Protein 2B2C (pdb70)

Radius of gyration: 24.32 Å; Cα contacts (8 Å, |Δi|>4): 1220; chains: 2; bounding box: 56×69×59 Å

Foldseek 3Di:
DDDDQKQKQAWPVVCLTDPPDIDMFGFPDWDDWDQDPPWTWTWGQTPPFGIWIATNSHTDDTQNFLAAVLLQQQVLQVQLQQQWAEEEEEACLLQSNVLLNVLRVSHQAYEYEDQTNVSNVCNVPRPPVRNPRPPPPRYDYDNDDVQVVLVPQFQGGQEYGYDPVVVVSVLRNHHQFHKYKYWQADCVGQLVVNLVVQVVVVVVALDKAKFKDADCSPVVTIIIMIMGTRDNPRPSLQGPDADDPVNCVVSVHDHDGRVVSNCRRVDDDVSVVSND/DDDDQKQKLAWPVVCLTDHDDIDMFGFPDWDDWDQDPPWTWTWGQTPPFGIWIATNSHTDDTQNFLAAVLLQQQVLQVQLQQQWAEEEEEACLLQSNVLNNVLRPSHQAYEYEDQTNVSNVCSVPRPPVRNPRPPPPRYDYDNDDVLVVLVPQFQGGQEYTYDPVVVVSVLRNHHQFHKYKYWQDDCVGCLVVNLVVQVVVVVVALDKAKFKDFDCSPVVTIIIMIMGTRDNPRPSLQGNDADDPVNCVVSVHDHDGRVNSNCRRVDDPVSVVSND

Organism: Caenorhabditis elegans (NCBI:txid6239)

Secondary structure (DSSP, 8-state):
-B-SSEEEEE-S------TTEEEEEEEEEEEEEEE-SS-EEEEEEETTTEEEEEETTEEEEESSSSSHHHHHHHHHHHHHSSS--EEEEES-TTSHHHHHHTT-TT--EEEEE-S-HHHHHHHHHH-TTTSGGGG-TTEEEE-S-HHHHHHH-TT-EEEEEE---HHHHHHHHEEEEEEEEEE---TTT-HHHHHHHHHHHHHH-SEEEEEEEE-TTSGGGEEEEEEEESSTT--TTS-SS---HHHHHHTT-SS--HHHHHHTT---HHHHHT--/-B-SSEEEEE-S------TTEEEEEEEEEEEEEEE-SS-EEEEEEETTTEEEEEETTEEEEESSSSSHHHHHHHHHHHHHSSS--EEEEES-TTSHHHHHHTT-TT--EEEEE-S-HHHHHHHHHH-TTTSGGGG-TTEEEE-S-HHHHHHH-TT-EEEEEE---HHHHHHHHEEEEEEEEEE---TTT-HHHHHHHHHHHHHH-SEEEEEEEE-TTSGGGEEEEEEEESSTT--TTS-SS---HHHHHHTT-SS--HHHHHHTT---HHHHHT--

CATH classification: 2.30.140.10 (+1 more: 3.40.50.150)

InterPro domains:
  IPR001045 Spermidine/spermine synthases [MF_00198] (7-314)
  IPR001045 Spermidine/spermine synthases [PTHR11558] (2-314)
  IPR001045 Spermidine/spermine synthases [TIGR00417] (45-308)
  IPR029063 S-adenosyl-L-methionine-dependent methyltransferase superfamily [G3DSA:3.40.50.150] (90-314)
  IPR029063 S-adenosyl-L-methionine-dependent methyltransferase superfamily [SSF53335] (42-314)
  IPR030373 Polyamine biosynthesis domain, conserved site [PS01330] (112-125)
  IPR030374 Polyamine biosynthesis domain [PS51006] (6-268)
  IPR030668 Spermidine/spermine synthase, eukaryotes [PIRSF000502] (3-314)
  IPR035246 Spermidine synthase, tetramerisation domain [PF17284] (44-88)
  IPR037163 Spermidine synthase, tetramerisation domain superfamily [G3DSA:2.30.140.10] (1-89)

Sequence (552 aa):
KLHKGWFTEFSPDDLGAWPGQAFSLQVKKVLFHEKSKYQDVLVFESTTYGNVLVLDGIVQATERDEFSYQEMLAHLPMFAHPDPKRVLIIGGGDGGILREVLKHESVEKVTMCEIDEMVIDVAKKFLPGMSCGFSHPKLDLFCGDGFEFLKNHKNEFDVIITDSSYYELLRDALKEDGILSSQGESVWLHLPLIAHLVAFNRKIFPAVTYAQSIVSTYPSGSMGYLICAKNANRDVTTPARTLTAEQIKALNLRFYNSEVHKAAFVLPQFVKNALEKLHKGWFTEFSPDDLGAWPGQAFSLQVKKVLFHEKSKYQDVLVFESTTYGNVLVLDGIVQATERDEFSYQEMLAHLPMFAHPDPKRVLIIGGGDGGILREVLKHESVEKVTMCEIDEMVIDVAKKFLPGMSCGFSHPKLDLFCGDGFEFLKNHKNEFDVIITDSSYYELLRDALKEDGILSSQGESVWLHLPLIAHLVAFNRKIFPAVTYAQSIVSTYPSGSMGYLICAKNANRDVTTPARTLTAEQIKALNLRFYNSEVHKAAFVLPQFVKNALE

B-factor: mean 51.04, std 14.82, range [2.0, 102.88]

Solvent-accessible surface area: 22884 Å² total; per-residue (Å²): 134,61,114,139,35,46,1,23,2,63,6,85,94,67,222,78,23,23,65,8,5,2,25,8,1,59,18,125,113,70,60,50,86,90,171,14,183,112,39,51,0,5,0,0,50,3,61,45,3,26,28,0,0,0,21,89,16,51,17,67,5,0,64,92,11,35,35,1,16,4,1,0,0,0,0,0,0,2,29,1,13,70,74,8,89,82,0,0,0,31,16,4,4,6,1,0,1,0,33,2,0,32,48,18,164,43,2,94,83,0,3,0,10,19,105,3,107,55,4,12,65,3,0,102,156,40,0,86,40,1,12,84,6,22,97,66,129,60,28,57,62,55,55,29,86,22,126,92,21,3,116,102,53,108,85,75,8,13,0,0,0,4,26,94,80,63,21,73,50,0,74,44,0,0,83,145,30,0,0,0,0,0,29,0,36,0,5,30,29,8,32,109,71,0,30,123,26,2,53,64,0,117,186,29,5,81,24,16,41,8,0,21,8,6,5,7,14,43,9,11,2,0,6,1,0,0,0,0,0,50,49,70,134,63,75,4,21,56,21,52,207,100,22,76,83,138,87,12,171,87,41,85,7,128,3,1,1,9,93,10,0,97,19,10,27,48,19,9,11,29,0,82,78,44,20,161,135,60,116,141,33,46,2,23,2,62,7,84,90,67,222,76,26,23,63,8,4,3,29,8,0,59,19,124,113,72,59,50,85,93,170,14,184,113,39,52,0,4,0,0,50,3,62,45,5,26,27,0,0,1,21,91,17,50,17,66,5,1,62,92,12,35,35,1,18,3,1,0,0,0,0,1,0,2,28,1,13,69,74,8,89,81,0,0,0,32,16,3,4,5,1,0,1,0,33,2,0,33,48,18,165,43,2,92,83,0,4,0,11,18,105,4,105,53,3,11,66,3,0,102,158,37,0,86,40,0,12,85,6,21,99,68,130,61,29,58,61,57,55,27,87,20,126,91,23,3,114,104,53,110,86,76,8,13,0,0,0,5,27,94,76,63,20,74,48,0,74,43,0,0,85,143,30,0,0,0,0,0,29,0,38,0,5,28,27,9,33,109,72,0,30,122,25,2,54,63,0,117,184,28,6,80,24,17,41,8,0,23,10,8,6,7,15,42,10,11,2,0,6,1,0,0,1,0,0,52,50,67,134,62,75,4,22,56,22,53,210,100,22,76,83,138,88,12,171,87,41,85,7,129,3,1,1,9,93,10,0,96,19,10,27,48,19,6,10,27,0,84,78,44,20,162

Structure (mmCIF, N/CA/C/O backbone):
data_2B2C
#
_entry.id   2B2C
#
_cell.length_a   59.990
_cell.length_b   99.230
_cell.length_c   67.850
_cell.angle_alpha   90.00
_cell.angle_beta   107.20
_cell.angle_gamma   90.00
#
_symmetry.space_group_name_H-M   'P 1 21 1'
#
loop_
_entity.id
_entity.type
_entity.pdbx_description
1 polymer 'spermidine synthase'
2 water water
#
loop_
_atom_site.group_PDB
_atom_site.id
_atom_site.type_symbol
_atom_site.label_atom_id
_atom_site.label_alt_id
_atom_site.label_comp_id
_atom_site.label_asym_id
_atom_site.label_entity_id
_atom_site.label_seq_id
_atom_site.pdbx_PDB_ins_code
_atom_site.Cartn_x
_atom_site.Cartn_y
_atom_site.Cartn_z
_atom_site.occupancy
_atom_site.B_iso_or_equiv
_atom_site.auth_seq_id
_atom_site.auth_comp_id
_atom_site.auth_asym_id
_atom_site.auth_atom_id
_atom_site.pdbx_PDB_model_num
ATOM 1 N N . LYS A 1 3 ? 1.649 -7.447 -0.615 1.00 89.77 3 LYS A N 1
ATOM 2 C CA . LYS A 1 3 ? 1.157 -8.654 -1.358 1.00 90.05 3 LYS A CA 1
ATOM 3 C C . LYS A 1 3 ? 1.700 -8.717 -2.784 1.00 89.25 3 LYS A C 1
ATOM 4 O O . LYS A 1 3 ? 1.473 -9.704 -3.493 1.00 88.71 3 LYS A O 1
ATOM 10 N N . LEU A 1 4 ? 2.396 -7.654 -3.195 1.00 88.41 4 LEU A N 1
ATOM 11 C CA . LEU A 1 4 ? 3.067 -7.596 -4.494 1.00 87.85 4 LEU A CA 1
ATOM 12 C C . LEU A 1 4 ? 4.364 -8.418 -4.519 1.00 88.08 4 LEU A C 1
ATOM 13 O O . LEU A 1 4 ? 5.151 -8.390 -3.571 1.00 88.14 4 LEU A O 1
ATOM 18 N N . HIS A 1 5 ? 4.566 -9.147 -5.614 1.00 88.10 5 HIS A N 1
ATOM 19 C CA . HIS A 1 5 ? 5.698 -10.062 -5.774 1.00 88.33 5 HIS A CA 1
ATOM 20 C C . HIS A 1 5 ? 6.530 -9.677 -7.001 1.00 87.26 5 HIS A C 1
ATOM 21 O O . HIS A 1 5 ? 7.017 -8.547 -7.098 1.00 87.04 5 HIS A O 1
ATOM 28 N N . LYS A 1 6 ? 6.654 -10.624 -7.940 1.00 86.12 6 LYS A N 1
ATOM 29 C CA . LYS A 1 6 ? 7.522 -10.523 -9.126 1.00 84.35 6 LYS A CA 1
ATOM 30 C C . LYS A 1 6 ? 6.841 -9.804 -10.286 1.00 82.42 6 LYS A C 1
ATOM 31 O O . LYS A 1 6 ? 6.738 -10.358 -11.383 1.00 82.69 6 LYS A O 1
ATOM 37 N N . GLY A 1 7 ? 6.397 -8.570 -10.046 1.00 80.08 7 GLY A N 1
ATOM 38 C CA . GLY A 1 7 ? 5.591 -7.828 -11.013 1.00 77.47 7 GLY A CA 1
ATOM 39 C C . GLY A 1 7 ? 4.170 -8.370 -11.091 1.00 75.27 7 GLY A C 1
ATOM 40 O O . GLY A 1 7 ? 3.448 -8.079 -12.044 1.00 75.15 7 GLY A O 1
ATOM 41 N N . TRP A 1 8 ? 3.783 -9.151 -10.076 1.00 72.87 8 TRP A N 1
ATOM 42 C CA . TRP A 1 8 ? 2.495 -9.848 -10.006 1.00 70.76 8 TRP A CA 1
ATOM 43 C C . TRP A 1 8 ? 1.783 -9.634 -8.668 1.00 69.79 8 TRP A C 1
ATOM 44 O O . TRP A 1 8 ? 2.363 -9.871 -7.606 1.00 70.00 8 TRP A O 1
ATOM 55 N N . PHE A 1 9 ? 0.522 -9.203 -8.725 1.00 68.10 9 PHE A N 1
ATOM 56 C CA . PHE A 1 9 ? -0.326 -9.154 -7.532 1.00 66.34 9 PHE A CA 1
ATOM 57 C C . PHE A 1 9 ? -1.215 -10.404 -7.418 1.00 64.75 9 PHE A C 1
ATOM 58 O O . PHE A 1 9 ? -1.865 -10.797 -8.386 1.00 65.42 9 PHE A O 1
ATOM 66 N N . THR A 1 10 ? -1.258 -10.999 -6.227 1.00 61.84 10 THR A N 1
ATOM 67 C CA . THR A 1 10 ? -2.032 -12.209 -5.990 1.00 59.61 10 THR A CA 1
ATOM 68 C C . THR A 1 10 ? -3.079 -12.046 -4.882 1.00 59.67 10 THR A C 1
ATOM 69 O O . THR A 1 10 ? -2.738 -11.800 -3.715 1.00 59.18 10 THR A O 1
ATOM 73 N N . GLU A 1 11 ? -4.350 -12.183 -5.279 1.00 59.56 11 GLU A N 1
ATOM 74 C CA . GLU A 1 11 ? -5.496 -12.134 -4.378 1.00 59.61 11 GLU A CA 1
ATOM 75 C C . GLU A 1 11 ? -5.642 -13.459 -3.623 1.00 59.68 11 GLU A C 1
ATOM 76 O O . GLU A 1 11 ? -6.443 -14.317 -3.996 1.00 60.09 11 GLU A O 1
ATOM 82 N N . PHE A 1 12 ? -4.849 -13.620 -2.567 1.00 59.87 12 PHE A N 1
ATOM 83 C CA . PHE A 1 12 ? -4.931 -14.790 -1.695 1.00 60.41 12 PHE A CA 1
ATOM 84 C C . PHE A 1 12 ? -6.175 -14.728 -0.830 1.00 61.64 12 PHE A C 1
ATOM 85 O O . PHE A 1 12 ? -6.681 -13.649 -0.544 1.00 61.95 12 PHE A O 1
ATOM 93 N N . SER A 1 13 ? -6.652 -15.885 -0.392 1.00 63.60 13 SER A N 1
ATOM 94 C CA . SER A 1 13 ? -7.679 -15.940 0.631 1.00 66.12 13 SER A CA 1
ATOM 95 C C . SER A 1 13 ? -7.096 -15.467 1.973 1.00 70.22 13 SER A C 1
ATOM 96 O O . SER A 1 13 ? -5.956 -15.817 2.301 1.00 70.59 13 SER A O 1
ATOM 99 N N . PRO A 1 14 ? -7.867 -14.665 2.746 1.00 73.82 14 PRO A N 1
ATOM 100 C CA . PRO A 1 14 ? -7.478 -14.154 4.076 1.00 76.55 14 PRO A CA 1
ATOM 101 C C . PRO A 1 14 ? -6.768 -15.136 5.014 1.00 79.03 14 PRO A C 1
ATOM 102 O O . PRO A 1 14 ? -5.906 -14.706 5.783 1.00 79.32 14 PRO A O 1
ATOM 106 N N . ASP A 1 15 ? -7.129 -16.421 4.963 1.00 81.94 15 ASP A N 1
ATOM 107 C CA . ASP A 1 15 ? -6.370 -17.485 5.648 1.00 85.08 15 ASP A CA 1
ATOM 108 C C . ASP A 1 15 ? -4.979 -17.556 5.012 1.00 86.74 15 ASP A C 1
ATOM 109 O O . ASP A 1 15 ? -4.742 -18.303 4.050 1.00 86.41 15 ASP A O 1
ATOM 114 N N . ASP A 1 16 ? -4.069 -16.767 5.581 1.00 88.62 16 ASP A N 1
ATOM 115 C CA . ASP A 1 16 ? -2.821 -16.368 4.943 1.00 89.56 16 ASP A CA 1
ATOM 116 C C . ASP A 1 16 ? -1.748 -16.222 6.028 1.00 89.86 16 ASP A C 1
ATOM 117 O O . ASP A 1 16 ? -1.211 -15.134 6.255 1.00 89.91 16 ASP A O 1
ATOM 122 N N . LEU A 1 17 ? -1.455 -17.325 6.711 1.00 89.94 17 LEU A N 1
ATOM 123 C CA . LEU A 1 17 ? -0.456 -17.330 7.774 1.00 89.99 17 LEU A CA 1
ATOM 124 C C . LEU A 1 17 ? 0.451 -18.546 7.649 1.00 89.81 17 LEU A C 1
ATOM 125 O O . LEU A 1 17 ? 0.080 -19.539 7.024 1.00 89.65 17 LEU A O 1
ATOM 130 N N . GLY A 1 41 ? -16.619 -17.296 4.612 1.00 66.86 41 GLY A N 1
ATOM 131 C CA . GLY A 1 41 ? -16.481 -16.015 3.914 1.00 67.19 41 GLY A CA 1
ATOM 132 C C . GLY A 1 41 ? -15.298 -15.968 2.956 1.00 67.40 41 GLY A C 1
ATOM 133 O O . GLY A 1 41 ? -15.157 -15.010 2.173 1.00 67.08 41 GLY A O 1
ATOM 134 N N . ALA A 1 42 ? -14.461 -17.012 3.009 1.00 66.79 42 ALA A N 1
ATOM 135 C CA . ALA A 1 42 ? -13.182 -17.068 2.277 1.00 65.66 42 ALA A CA 1
ATOM 136 C C . ALA A 1 42 ? -13.187 -17.986 1.036 1.00 64.00 42 ALA A C 1
ATOM 137 O O . ALA A 1 42 ? -14.199 -18.617 0.722 1.00 64.20 42 ALA A O 1
ATOM 139 N N . TRP A 1 43 ? -12.045 -18.047 0.344 1.00 60.86 43 TRP A N 1
ATOM 140 C CA . TRP A 1 43 ? -11.842 -18.958 -0.779 1.00 57.21 43 TRP A CA 1
ATOM 141 C C . TRP A 1 43 ? -10.528 -19.719 -0.627 1.00 56.55 43 TRP A C 1
ATOM 142 O O . TRP A 1 43 ? -9.599 -19.511 -1.404 1.00 56.61 43 TRP A O 1
ATOM 153 N N . PRO A 1 44 ? -10.442 -20.612 0.376 1.00 55.94 44 PRO A N 1
ATOM 154 C CA . PRO A 1 44 ? -9.165 -21.275 0.652 1.00 55.41 44 PRO A CA 1
ATOM 155 C C . PRO A 1 44 ? -8.749 -22.221 -0.465 1.00 54.79 44 PRO A C 1
ATOM 156 O O . PRO A 1 44 ? -9.596 -22.921 -1.034 1.00 55.90 44 PRO A O 1
ATOM 160 N N . GLY A 1 45 ? -7.454 -22.232 -0.776 1.00 51.86 45 GLY A N 1
ATOM 161 C CA . GLY A 1 45 ? -6.900 -23.218 -1.699 1.00 49.02 45 GLY A CA 1
ATOM 162 C C . GLY A 1 45 ? -6.787 -22.770 -3.141 1.00 47.02 45 GLY A C 1
ATOM 163 O O . GLY A 1 45 ? -6.590 -23.589 -4.039 1.00 47.67 45 GLY A O 1
ATOM 164 N N . GLN A 1 46 ? -6.883 -21.466 -3.360 1.00 43.98 46 GLN A N 1
ATOM 165 C CA . GLN A 1 46 ? -6.897 -20.908 -4.694 1.00 42.65 46 GLN A CA 1
ATOM 166 C C . GLN A 1 46 ? -6.503 -19.438 -4.595 1.00 42.53 46 GLN A C 1
ATOM 167 O O . GLN A 1 46 ? -6.511 -18.859 -3.501 1.00 43.42 46 GLN A O 1
ATOM 173 N N . ALA A 1 47 ? -6.153 -18.837 -5.727 1.00 40.94 47 ALA A N 1
ATOM 174 C CA . ALA A 1 47 ? -5.922 -17.406 -5.788 1.00 40.36 47 ALA A CA 1
ATOM 175 C C . ALA A 1 47 ? -5.795 -16.984 -7.230 1.00 40.46 47 ALA A C 1
ATOM 176 O O . ALA A 1 47 ? -5.461 -17.799 -8.091 1.00 40.98 47 ALA A O 1
ATOM 178 N N . PHE A 1 48 ? -6.067 -15.699 -7.465 1.00 39.70 48 PHE A N 1
ATOM 179 C CA . PHE A 1 48 ? -6.128 -15.096 -8.786 1.00 38.02 48 PHE A CA 1
ATOM 180 C C . PHE A 1 48 ? -5.116 -13.977 -8.857 1.00 39.77 48 PHE A C 1
ATOM 181 O O . PHE A 1 48 ? -4.974 -13.219 -7.910 1.00 39.70 48 PHE A O 1
ATOM 189 N N . SER A 1 49 ? -4.442 -13.836 -9.990 1.00 42.50 49 SER A N 1
ATOM 190 C CA . SER A 1 49 ? -3.338 -12.879 -10.059 1.00 45.34 49 SER A CA 1
ATOM 191 C C . SER A 1 49 ? -3.393 -11.959 -11.256 1.00 48.05 49 SER A C 1
ATOM 192 O O . SER A 1 49 ? -3.769 -12.377 -12.351 1.00 49.09 49 SER A O 1
ATOM 195 N N . LEU A 1 50 ? -3.025 -10.703 -11.016 1.00 50.32 50 LEU A N 1
ATOM 196 C CA . LEU A 1 50 ? -2.909 -9.687 -12.055 1.00 53.38 50 LEU A CA 1
ATOM 197 C C . LEU A 1 50 ? -1.479 -9.183 -12.195 1.00 56.66 50 LEU A C 1
ATOM 198 O O . LEU A 1 50 ? -0.771 -8.968 -11.193 1.00 56.93 50 LEU A O 1
ATOM 203 N N . GLN A 1 51 ? -1.056 -9.015 -13.447 1.00 59.52 51 GLN A N 1
ATOM 204 C CA . GLN A 1 51 ? 0.290 -8.526 -13.760 1.00 61.50 51 GLN A CA 1
ATOM 205 C C . GLN A 1 51 ? 0.341 -7.010 -13.638 1.00 62.40 51 GLN A C 1
ATOM 206 O O . GLN A 1 51 ? -0.507 -6.307 -14.193 1.00 62.07 51 GLN A O 1
ATOM 212 N N . VAL A 1 52 ? 1.355 -6.534 -12.918 1.00 64.24 52 VAL A N 1
ATOM 213 C CA . VAL A 1 52 ? 1.507 -5.137 -12.516 1.00 66.16 52 VAL A CA 1
ATOM 214 C C . VAL A 1 52 ? 2.531 -4.419 -13.389 1.00 68.30 52 VAL A C 1
ATOM 215 O O . VAL A 1 52 ? 3.651 -4.910 -13.573 1.00 68.75 52 VAL A O 1
ATOM 219 N N . LYS A 1 53 ? 2.143 -3.259 -13.920 1.00 70.47 53 LYS A N 1
ATOM 220 C CA . LYS A 1 53 ? 3.074 -2.384 -14.631 1.00 73.10 53 LYS A CA 1
ATOM 221 C C . LYS A 1 53 ? 3.850 -1.522 -13.629 1.00 73.71 53 LYS A C 1
ATOM 222 O O . LYS A 1 53 ? 5.078 -1.490 -13.662 1.00 74.24 53 LYS A O 1
ATOM 228 N N . LYS A 1 54 ? 3.124 -0.839 -12.742 1.00 74.07 54 LYS A N 1
ATOM 229 C CA . LYS A 1 54 ? 3.702 0.009 -11.688 1.00 74.41 54 LYS A CA 1
ATOM 230 C C . LYS A 1 54 ? 2.649 0.319 -10.625 1.00 73.09 54 LYS A C 1
ATOM 231 O O . LYS A 1 54 ? 1.460 0.488 -10.950 1.00 73.27 54 LYS A O 1
ATOM 237 N N . VAL A 1 55 ? 3.081 0.400 -9.365 1.00 70.64 55 VAL A N 1
ATOM 238 C CA . VAL A 1 55 ? 2.199 0.833 -8.280 1.00 68.58 55 VAL A CA 1
ATOM 239 C C . VAL A 1 55 ? 1.885 2.315 -8.472 1.00 68.28 55 VAL A C 1
ATOM 240 O O . VAL A 1 55 ? 2.701 3.055 -9.009 1.00 68.79 55 VAL A O 1
ATOM 244 N N . LEU A 1 56 ? 0.697 2.747 -8.072 1.00 67.58 56 LEU A N 1
ATOM 245 C CA . LEU A 1 56 ? 0.306 4.148 -8.245 1.00 66.91 56 LEU A CA 1
ATOM 246 C C . LEU A 1 56 ? -0.063 4.834 -6.932 1.00 66.14 56 LEU A C 1
ATOM 247 O O . LEU A 1 56 ? -0.247 6.049 -6.899 1.00 67.36 56 LEU A O 1
ATOM 252 N N . PHE A 1 57 ? -0.155 4.049 -5.861 1.00 64.35 57 PHE A N 1
ATOM 253 C CA . PHE A 1 57 ? -0.641 4.504 -4.565 1.00 63.56 57 PHE A CA 1
ATOM 254 C C . PHE A 1 57 ? -0.583 3.307 -3.642 1.00 65.03 57 PHE A C 1
ATOM 255 O O . PHE A 1 57 ? -0.764 2.176 -4.082 1.00 65.86 57 PHE A O 1
ATOM 263 N N . HIS A 1 58 ? -0.325 3.553 -2.364 1.00 66.46 58 HIS A N 1
ATOM 264 C CA . HIS A 1 58 ? -0.405 2.508 -1.361 1.00 68.63 58 HIS A CA 1
ATOM 265 C C . HIS A 1 58 ? -0.242 3.108 0.024 1.00 70.63 58 HIS A C 1
ATOM 266 O O . HIS A 1 58 ? 0.869 3.232 0.524 1.00 71.38 58 HIS A O 1
ATOM 273 N N . GLU A 1 59 ? -1.358 3.496 0.628 1.00 72.38 59 GLU A N 1
ATOM 274 C CA . GLU A 1 59 ? -1.362 3.983 2.003 1.00 74.29 59 GLU A CA 1
ATOM 275 C C . GLU A 1 59 ? -2.283 3.171 2.892 1.00 74.97 59 GLU A C 1
ATOM 276 O O . GLU A 1 59 ? -3.108 2.395 2.409 1.00 74.98 59 GLU A O 1
ATOM 282 N N . LYS A 1 60 ? -2.131 3.358 4.199 1.00 75.58 60 LYS A N 1
ATOM 283 C CA . LYS A 1 60 ? -3.080 2.842 5.161 1.00 76.34 60 LYS A CA 1
ATOM 284 C C . LYS A 1 60 ? -3.908 4.021 5.684 1.00 75.81 60 LYS A C 1
ATOM 285 O O . LYS A 1 60 ? -3.359 4.993 6.208 1.00 75.73 60 LYS A O 1
ATOM 291 N N . SER A 1 61 ? -5.223 3.954 5.486 1.00 75.94 61 SER A N 1
ATOM 292 C CA . SER A 1 61 ? -6.161 4.884 6.130 1.00 76.20 61 SER A CA 1
ATOM 293 C C . SER A 1 61 ? -6.440 4.371 7.543 1.00 77.02 61 SER A C 1
ATOM 294 O O . SER A 1 61 ? -5.859 3.362 7.966 1.00 77.43 61 SER A O 1
ATOM 297 N N . LYS A 1 62 ? -7.329 5.034 8.277 1.00 77.42 62 LYS A N 1
ATOM 298 C CA . LYS A 1 62 ? -7.633 4.552 9.622 1.00 78.78 62 LYS A CA 1
ATOM 299 C C . LYS A 1 62 ? -8.578 3.352 9.627 1.00 77.46 62 LYS A C 1
ATOM 300 O O . LYS A 1 62 ? -9.061 2.942 10.685 1.00 77.67 62 LYS A O 1
ATOM 306 N N . TYR A 1 63 ? -8.808 2.770 8.448 1.00 76.24 63 TYR A N 1
ATOM 307 C CA . TYR A 1 63 ? -9.707 1.613 8.312 1.00 74.47 63 TYR A CA 1
ATOM 308 C C . TYR A 1 63 ? -9.104 0.435 7.549 1.00 71.58 63 TYR A C 1
ATOM 309 O O . TYR A 1 63 ? -9.181 -0.703 8.017 1.00 70.81 63 TYR A O 1
ATOM 318 N N . GLN A 1 64 ? -8.521 0.702 6.378 1.00 69.24 64 GLN A N 1
ATOM 319 C CA . GLN A 1 64 ? -8.041 -0.381 5.510 1.00 67.30 64 GLN A CA 1
ATOM 320 C C . GLN A 1 64 ? -6.821 -0.036 4.674 1.00 66.54 64 GLN A C 1
ATOM 321 O O . GLN A 1 64 ? -6.608 1.123 4.309 1.00 66.59 64 GLN A O 1
ATOM 327 N N . ASP A 1 65 ? -6.032 -1.066 4.371 1.00 65.72 65 ASP A N 1
ATOM 328 C CA . ASP A 1 65 ? -4.927 -0.960 3.424 1.00 64.90 65 ASP A CA 1
ATOM 329 C C . ASP A 1 65 ? -5.503 -0.686 2.044 1.00 63.64 65 ASP A C 1
ATOM 330 O O . ASP A 1 65 ? -6.288 -1.475 1.521 1.00 63.81 65 ASP A O 1
ATOM 335 N N . VAL A 1 66 ? -5.128 0.452 1.471 1.00 62.24 66 VAL A N 1
ATOM 336 C CA . VAL A 1 66 ? -5.673 0.883 0.191 1.00 60.54 66 VAL A CA 1
ATOM 337 C C . VAL A 1 66 ? -4.569 1.006 -0.840 1.00 60.44 66 VAL A C 1
ATOM 338 O O . VAL A 1 66 ? -3.643 1.804 -0.686 1.00 60.67 66 VAL A O 1
ATOM 342 N N . LEU A 1 67 ? -4.694 0.202 -1.891 1.00 60.44 67 LEU A N 1
ATOM 343 C CA . LEU A 1 67 ? -3.679 0.039 -2.917 1.00 60.28 67 LEU A CA 1
ATOM 344 C C . LEU A 1 67 ? -4.305 0.182 -4.290 1.00 60.69 67 LEU A C 1
ATOM 345 O O . LEU A 1 67 ? -5.317 -0.454 -4.580 1.00 61.90 67 LEU A O 1
ATOM 350 N N . VAL A 1 68 ? -3.721 1.017 -5.138 1.00 60.39 68 VAL A N 1
ATOM 351 C CA . VAL A 1 68 ? -4.094 1.019 -6.550 1.00 60.72 68 VAL A CA 1
ATOM 352 C C . VAL A 1 68 ? -2.856 0.877 -7.418 1.00 61.59 68 VAL A C 1
ATOM 353 O O . VAL A 1 68 ? -1.815 1.426 -7.088 1.00 62.93 68 VAL A O 1
ATOM 357 N N . PHE A 1 69 ? -2.963 0.094 -8.490 1.00 61.68 69 PHE A N 1
ATOM 358 C CA . PHE A 1 69 ? -1.889 -0.039 -9.468 1.00 61.35 69 PHE A CA 1
ATOM 359 C C . PHE A 1 69 ? -2.406 -0.109 -10.885 1.00 61.28 69 PHE A C 1
ATOM 360 O O . PHE A 1 69 ? -3.503 -0.602 -11.116 1.00 61.83 69 PHE A O 1
ATOM 368 N N . GLU A 1 70 ? -1.615 0.412 -11.821 1.00 61.67 70 GLU A N 1
ATOM 369 C CA . GLU A 1 70 ? -1.811 0.140 -13.240 1.00 62.50 70 GLU A CA 1
ATOM 370 C C . GLU A 1 70 ? -1.322 -1.279 -13.532 1.00 61.35 70 GLU A C 1
ATOM 371 O O . GLU A 1 70 ? -0.179 -1.642 -13.219 1.00 60.85 70 GLU A O 1
ATOM 377 N N . SER A 1 71 ? -2.217 -2.078 -14.103 1.00 60.75 71 SER A N 1
ATOM 378 C CA . SER A 1 71 ? -1.917 -3.454 -14.485 1.00 60.21 71 SER A CA 1
ATOM 379 C C . SER A 1 71 ? -1.608 -3.532 -15.978 1.00 59.04 71 SER A C 1
ATOM 380 O O . SER A 1 71 ? -2.003 -2.648 -16.767 1.00 58.19 71 SER A O 1
ATOM 383 N N . THR A 1 72 ? -0.916 -4.601 -16.361 1.00 58.33 72 THR A N 1
ATOM 384 C CA . THR A 1 72 ? -0.555 -4.804 -17.752 1.00 58.52 72 THR A CA 1
ATOM 385 C C . THR A 1 72 ? -1.780 -4.816 -18.673 1.00 58.25 72 THR A C 1
ATOM 386 O O . THR A 1 72 ? -1.783 -4.125 -19.684 1.00 58.28 72 THR A O 1
ATOM 390 N N . THR A 1 73 ? -2.816 -5.576 -18.307 1.00 58.16 73 THR A N 1
ATOM 391 C CA . THR A 1 73 ? -3.953 -5.811 -19.205 1.00 57.84 73 THR A CA 1
ATOM 392 C C . THR A 1 73 ? -5.361 -5.458 -18.673 1.00 57.95 73 THR A C 1
ATOM 393 O O . THR A 1 73 ? -6.334 -5.527 -19.428 1.00 57.90 73 THR A O 1
ATOM 397 N N . TYR A 1 74 ? -5.468 -5.089 -17.394 1.00 57.64 74 TYR A N 1
ATOM 398 C CA . TYR A 1 74 ? -6.776 -4.793 -16.765 1.00 56.98 74 TYR A CA 1
ATOM 399 C C . TYR A 1 74 ? -6.952 -3.313 -16.404 1.00 58.33 74 TYR A C 1
ATOM 400 O O . TYR A 1 74 ? -7.964 -2.920 -15.801 1.00 58.70 74 TYR A O 1
ATOM 409 N N . GLY A 1 75 ? -5.964 -2.499 -16.791 1.00 58.55 75 GLY A N 1
ATOM 410 C CA . GLY A 1 75 ? -5.964 -1.064 -16.504 1.00 57.39 75 GLY A CA 1
ATOM 411 C C . GLY A 1 75 ? -5.652 -0.836 -15.044 1.00 56.87 75 GLY A C 1
ATOM 412 O O . GLY A 1 75 ? -5.018 -1.678 -14.400 1.00 56.14 75 GLY A O 1
ATOM 413 N N . ASN A 1 76 ? -6.098 0.299 -14.513 1.00 57.10 76 ASN A N 1
ATOM 414 C CA . ASN A 1 76 ? -5.914 0.583 -13.086 1.00 57.16 76 ASN A CA 1
ATOM 415 C C . ASN A 1 76 ? -6.840 -0.300 -12.256 1.00 55.23 76 ASN A C 1
ATOM 416 O O . ASN A 1 76 ? -8.023 -0.435 -12.576 1.00 54.45 76 ASN A O 1
ATOM 421 N N . VAL A 1 77 ? -6.297 -0.913 -11.209 1.00 53.72 77 VAL A N 1
ATOM 422 C CA . VAL A 1 77 ? -7.113 -1.738 -10.328 1.00 53.14 77 VAL A CA 1
ATOM 423 C C . VAL A 1 77 ? -7.001 -1.305 -8.871 1.00 53.26 77 VAL A C 1
ATOM 424 O O . VAL A 1 77 ? -5.910 -1.045 -8.374 1.00 54.46 77 VAL A O 1
ATOM 428 N N . LEU A 1 78 ? -8.142 -1.235 -8.198 1.00 52.04 78 LEU A N 1
ATOM 429 C CA . LEU A 1 78 ? -8.212 -0.840 -6.801 1.00 51.02 78 LEU A CA 1
ATOM 430 C C . LEU A 1 78 ? -8.312 -2.092 -5.949 1.00 52.52 78 LEU A C 1
ATOM 431 O O . LEU A 1 78 ? -9.226 -2.898 -6.142 1.00 53.77 78 LEU A O 1
ATOM 436 N N . VAL A 1 79 ? -7.372 -2.275 -5.026 1.00 52.57 79 VAL A N 1
ATOM 437 C CA . VAL A 1 79 ? -7.475 -3.372 -4.059 1.00 53.62 79 VAL A CA 1
ATOM 438 C C . VAL A 1 79 ? -7.553 -2.861 -2.614 1.00 54.29 79 VAL A C 1
ATOM 439 O O . VAL A 1 79 ? -6.787 -1.983 -2.220 1.00 56.23 79 VAL A O 1
ATOM 443 N N . LEU A 1 80 ? -8.505 -3.377 -1.843 1.00 53.25 80 LEU A N 1
ATOM 444 C CA . LEU A 1 80 ? -8.690 -2.955 -0.462 1.00 52.42 80 LEU A CA 1
ATOM 445 C C . LEU A 1 80 ? -8.468 -4.127 0.459 1.00 52.97 80 LEU A C 1
ATOM 446 O O . LEU A 1 80 ? -9.131 -5.160 0.336 1.00 53.60 80 LEU A O 1
ATOM 451 N N . ASP A 1 81 ? -7.524 -3.963 1.381 1.00 52.79 81 ASP A N 1
ATOM 452 C CA . ASP A 1 81 ? -7.124 -5.035 2.291 1.00 52.32 81 ASP A CA 1
ATOM 453 C C . ASP A 1 81 ? -6.747 -6.319 1.561 1.00 51.38 81 ASP A C 1
ATOM 454 O O . ASP A 1 81 ? -6.994 -7.420 2.042 1.00 51.36 81 ASP A O 1
ATOM 459 N N . GLY A 1 82 ? -6.133 -6.166 0.398 1.00 51.48 82 GLY A N 1
ATOM 460 C CA . GLY A 1 82 ? -5.687 -7.316 -0.379 1.00 52.00 82 GLY A CA 1
ATOM 461 C C . GLY A 1 82 ? -6.775 -7.932 -1.239 1.00 51.87 82 GLY A C 1
ATOM 462 O O . GLY A 1 82 ? -6.551 -8.975 -1.856 1.00 52.64 82 GLY A O 1
ATOM 463 N N . ILE A 1 83 ? -7.951 -7.299 -1.275 1.00 50.93 83 ILE A N 1
ATOM 464 C CA . ILE A 1 83 ? -9.087 -7.793 -2.077 1.00 49.13 83 ILE A CA 1
ATOM 465 C C . ILE A 1 83 ? -9.360 -6.848 -3.228 1.00 47.46 83 ILE A C 1
ATOM 466 O O . ILE A 1 83 ? -9.601 -5.667 -3.019 1.00 48.20 83 ILE A O 1
ATOM 471 N N . VAL A 1 84 ? -9.309 -7.363 -4.447 1.00 45.96 84 VAL A N 1
ATOM 472 C CA . VAL A 1 84 ? -9.622 -6.551 -5.621 1.00 44.74 84 VAL A CA 1
ATOM 473 C C . VAL A 1 84 ? -11.046 -6.010 -5.497 1.00 45.07 84 VAL A C 1
ATOM 474 O O . VAL A 1 84 ? -11.954 -6.752 -5.144 1.00 44.90 84 VAL A O 1
ATOM 478 N N . GLN A 1 85 ? -11.217 -4.714 -5.752 1.00 45.93 85 GLN A N 1
ATOM 479 C CA . GLN A 1 85 ? -12.515 -4.064 -5.671 1.00 46.31 85 GLN A CA 1
ATOM 480 C C . GLN A 1 85 ? -13.034 -3.625 -7.032 1.00 47.83 85 GLN A C 1
ATOM 481 O O . GLN A 1 85 ? -14.221 -3.816 -7.350 1.00 49.37 85 GLN A O 1
ATOM 487 N N . ALA A 1 86 ? -12.174 -3.014 -7.833 1.00 47.53 86 ALA A N 1
ATOM 488 C CA . ALA A 1 86 ? -12.608 -2.595 -9.165 1.00 48.35 86 ALA A CA 1
ATOM 489 C C . ALA A 1 86 ? -11.458 -2.629 -10.126 1.00 48.93 86 ALA A C 1
ATOM 490 O O . ALA A 1 86 ? -10.299 -2.563 -9.728 1.00 49.51 86 ALA A O 1
ATOM 492 N N . THR A 1 87 ? -11.793 -2.712 -11.401 1.00 48.71 87 THR A N 1
ATOM 493 C CA . THR A 1 87 ? -10.807 -2.813 -12.443 1.00 50.18 87 THR A CA 1
ATOM 494 C C . THR A 1 87 ? -11.315 -1.944 -13.571 1.00 51.89 87 THR A C 1
ATOM 495 O O . THR A 1 87 ? -12.515 -1.782 -13.719 1.00 52.39 87 THR A O 1
ATOM 499 N N . GLU A 1 88 ? -10.416 -1.358 -14.354 1.00 53.46 88 GLU A N 1
ATOM 500 C CA . GLU A 1 88 ? -10.846 -0.480 -15.434 1.00 54.41 88 GLU A CA 1
ATOM 501 C C . GLU A 1 88 ? -11.358 -1.287 -16.604 1.00 53.79 88 GLU A C 1
ATOM 502 O O . GLU A 1 88 ? -12.196 -0.812 -17.374 1.00 54.11 88 GLU A O 1
ATOM 508 N N . ARG A 1 89 ? -10.846 -2.509 -16.727 1.00 52.82 89 ARG A N 1
ATOM 509 C CA . ARG A 1 89 ? -11.298 -3.445 -17.745 1.00 52.29 89 ARG A CA 1
ATOM 510 C C . ARG A 1 89 ? -12.753 -3.858 -17.485 1.00 53.92 89 ARG A C 1
ATOM 511 O O . ARG A 1 89 ? -13.565 -3.902 -18.403 1.00 54.09 89 ARG A O 1
ATOM 519 N N . ASP A 1 90 ? -13.070 -4.134 -16.225 1.00 54.72 90 ASP A N 1
ATOM 520 C CA . ASP A 1 90 ? -14.423 -4.458 -15.820 1.00 56.01 90 ASP A CA 1
ATOM 521 C C . ASP A 1 90 ? -14.953 -3.429 -14.799 1.00 56.77 90 ASP A C 1
ATOM 522 O O . ASP A 1 90 ? -14.796 -3.587 -13.572 1.00 56.06 90 ASP A O 1
ATOM 527 N N . GLU A 1 91 ? -15.585 -2.382 -15.335 1.00 57.60 91 GLU A N 1
ATOM 528 C CA . GLU A 1 91 ? -16.089 -1.239 -14.557 1.00 57.75 91 GLU A CA 1
ATOM 529 C C . GLU A 1 91 ? -17.604 -1.246 -14.402 1.00 55.20 91 GLU A C 1
ATOM 530 O O . GLU A 1 91 ? -18.179 -0.251 -13.941 1.00 55.79 91 GLU A O 1
ATOM 536 N N . PHE A 1 92 ? -18.263 -2.330 -14.810 1.00 51.35 92 PHE A N 1
ATOM 537 C CA . PHE A 1 92 ? -19.661 -2.190 -15.177 1.00 48.09 92 PHE A CA 1
ATOM 538 C C . PHE A 1 92 ? -20.562 -3.374 -14.847 1.00 45.40 92 PHE A C 1
ATOM 539 O O . PHE A 1 92 ? -21.767 -3.193 -14.629 1.00 44.37 92 PHE A O 1
ATOM 547 N N . SER A 1 93 ? -19.988 -4.569 -14.843 1.00 43.58 93 SER A N 1
ATOM 548 C CA . SER A 1 93 ? -20.779 -5.794 -14.853 1.00 43.30 93 SER A CA 1
ATOM 549 C C . SER A 1 93 ? -21.541 -5.979 -13.551 1.00 42.31 93 SER A C 1
ATOM 550 O O . SER A 1 93 ? -22.763 -5.935 -13.552 1.00 42.34 93 SER A O 1
ATOM 553 N N . TYR A 1 94 ? -20.827 -6.147 -12.446 1.00 41.09 94 TYR A N 1
ATOM 554 C CA . TYR A 1 94 ? -21.485 -6.216 -11.148 1.00 42.87 94 TYR A CA 1
ATOM 555 C C . TYR A 1 94 ? -22.187 -4.925 -10.727 1.00 42.70 94 TYR A C 1
ATOM 556 O O . TYR A 1 94 ? -23.263 -4.989 -10.108 1.00 43.77 94 TYR A O 1
ATOM 565 N N . GLN A 1 95 ? -21.618 -3.757 -11.053 1.00 41.42 95 GLN A N 1
ATOM 566 C CA . GLN A 1 95 ? -22.341 -2.532 -10.721 1.00 40.20 95 GLN A CA 1
ATOM 567 C C . GLN A 1 95 ? -23.669 -2.362 -11.475 1.00 40.19 95 GLN A C 1
ATOM 568 O O . GLN A 1 95 ? -24.679 -1.985 -10.862 1.00 40.70 95 GLN A O 1
ATOM 574 N N . GLU A 1 96 ? -23.703 -2.681 -12.769 1.00 39.04 96 GLU A N 1
ATOM 575 C CA . GLU A 1 96 ? -24.960 -2.591 -13.506 1.00 37.71 96 GLU A CA 1
ATOM 576 C C . GLU A 1 96 ? -26.026 -3.488 -12.905 1.00 36.98 96 GLU A C 1
ATOM 577 O O . GLU A 1 96 ? -27.154 -3.068 -12.786 1.00 36.66 96 GLU A O 1
ATOM 583 N N . MET A 1 97 ? -25.646 -4.704 -12.497 1.00 37.49 97 MET A N 1
ATOM 584 C CA . MET A 1 97 ? -26.572 -5.693 -11.933 1.00 36.04 97 MET A CA 1
ATOM 585 C C . MET A 1 97 ? -27.018 -5.318 -10.528 1.00 36.43 97 MET A C 1
ATOM 586 O O . MET A 1 97 ? -28.215 -5.308 -10.234 1.00 36.32 97 MET A O 1
ATOM 591 N N . LEU A 1 98 ? -26.057 -5.019 -9.651 1.00 36.09 98 LEU A N 1
ATOM 592 C CA . LEU A 1 98 ? -26.383 -4.711 -8.259 1.00 37.23 98 LEU A CA 1
ATOM 593 C C . LEU A 1 98 ? -27.268 -3.458 -8.100 1.00 37.56 98 LEU A C 1
ATOM 594 O O . LEU A 1 98 ? -28.118 -3.417 -7.212 1.00 38.37 98 LEU A O 1
ATOM 599 N N . ALA A 1 99 ? -27.062 -2.447 -8.950 1.00 36.49 99 ALA A N 1
ATOM 600 C CA . ALA A 1 99 ? -27.873 -1.233 -8.912 1.00 34.88 99 ALA A CA 1
ATOM 601 C C . ALA A 1 99 ? -29.171 -1.369 -9.699 1.00 33.52 99 ALA A C 1
ATOM 602 O O . ALA A 1 99 ? -30.211 -0.945 -9.227 1.00 34.33 99 ALA A O 1
ATOM 604 N N . HIS A 1 100 ? -29.106 -1.934 -10.900 1.00 32.60 100 HIS A N 1
ATOM 605 C CA . HIS A 1 100 ? -30.241 -1.891 -11.822 1.00 32.85 100 HIS A CA 1
ATOM 606 C C . HIS A 1 100 ? -31.320 -2.903 -11.578 1.00 35.01 100 HIS A C 1
ATOM 607 O O . HIS A 1 100 ? -32.463 -2.641 -11.919 1.00 37.87 100 HIS A O 1
ATOM 614 N N . LEU A 1 101 ? -30.958 -4.069 -11.033 1.00 35.03 101 LEU A N 1
ATOM 615 C CA . LEU A 1 101 ? -31.945 -4.993 -10.485 1.00 35.38 101 LEU A CA 1
ATOM 616 C C . LEU A 1 101 ? -33.013 -4.340 -9.573 1.00 35.73 101 LEU A C 1
ATOM 617 O O . LEU A 1 101 ? -34.190 -4.366 -9.921 1.00 35.90 101 LEU A O 1
ATOM 622 N N . PRO A 1 102 ? -32.615 -3.763 -8.416 1.00 35.92 102 PRO A N 1
ATOM 623 C CA . PRO A 1 102 ? -33.665 -3.149 -7.596 1.00 35.80 102 PRO A CA 1
ATOM 624 C C . PRO A 1 102 ? -34.286 -1.937 -8.278 1.00 36.28 102 PRO A C 1
ATOM 625 O O . PRO A 1 102 ? -35.523 -1.791 -8.270 1.00 35.15 102 PRO A O 1
ATOM 629 N N . MET A 1 103 ? -33.455 -1.106 -8.912 1.00 37.09 103 MET A N 1
ATOM 630 C CA . MET A 1 103 ? -33.955 0.118 -9.536 1.00 37.37 103 MET A CA 1
ATOM 631 C C . MET A 1 103 ? -35.089 -0.118 -10.552 1.00 39.06 103 MET A C 1
ATOM 632 O O . MET A 1 103 ? -36.150 0.513 -10.462 1.00 39.93 103 MET A O 1
ATOM 637 N N . PHE A 1 104 ? -34.913 -1.047 -11.485 1.00 39.07 104 PHE A N 1
ATOM 638 C CA . PHE A 1 104 ? -35.932 -1.235 -12.517 1.00 40.00 104 PHE A CA 1
ATOM 639 C C . PHE A 1 104 ? -37.117 -2.099 -12.055 1.00 41.52 104 PHE A C 1
ATOM 640 O O . PHE A 1 104 ? -38.171 -2.094 -12.684 1.00 40.60 104 PHE A O 1
ATOM 648 N N . ALA A 1 105 ? -36.915 -2.854 -10.973 1.00 43.43 105 ALA A N 1
ATOM 649 C CA . ALA A 1 105 ? -37.960 -3.678 -10.367 1.00 44.96 105 ALA A CA 1
ATOM 650 C C . ALA A 1 105 ? -38.995 -2.830 -9.605 1.00 46.49 105 ALA A C 1
ATOM 651 O O . ALA A 1 105 ? -40.199 -3.132 -9.616 1.00 47.51 105 ALA A O 1
ATOM 653 N N . HIS A 1 106 ? -38.505 -1.786 -8.944 1.00 47.42 106 HIS A N 1
ATOM 654 C CA . HIS A 1 106 ? -39.324 -0.765 -8.293 1.00 50.11 106 HIS A CA 1
ATOM 655 C C . HIS A 1 106 ? -40.029 0.130 -9.320 1.00 52.23 106 HIS A C 1
ATOM 656 O O . HIS A 1 106 ? -39.431 0.504 -10.337 1.00 52.27 106 HIS A O 1
ATOM 663 N N . PRO A 1 107 ? -41.294 0.505 -9.048 1.00 53.99 107 PRO A N 1
ATOM 664 C CA . PRO A 1 107 ? -42.052 1.182 -10.095 1.00 55.23 107 PRO A CA 1
ATOM 665 C C . PRO A 1 107 ? -41.805 2.699 -10.183 1.00 56.50 107 PRO A C 1
ATOM 666 O O . PRO A 1 107 ? -42.061 3.300 -11.229 1.00 56.96 107 PRO A O 1
ATOM 670 N N . ASP A 1 108 ? -41.324 3.315 -9.104 1.00 56.81 108 ASP A N 1
ATOM 671 C CA . ASP A 1 108 ? -40.962 4.740 -9.134 1.00 55.83 108 ASP A CA 1
ATOM 672 C C . ASP A 1 108 ? -39.975 5.077 -8.013 1.00 53.51 108 ASP A C 1
ATOM 673 O O . ASP A 1 108 ? -40.324 5.798 -7.071 1.00 54.41 108 ASP A O 1
ATOM 678 N N . PRO A 1 109 ? -38.726 4.582 -8.130 1.00 50.28 109 PRO A N 1
ATOM 679 C CA . PRO A 1 109 ? -37.747 4.789 -7.056 1.00 47.04 109 PRO A CA 1
ATOM 680 C C . PRO A 1 109 ? -37.299 6.237 -7.035 1.00 44.67 109 PRO A C 1
ATOM 681 O O . PRO A 1 109 ? -36.749 6.709 -8.028 1.00 44.30 109 PRO A O 1
ATOM 685 N N . LYS A 1 110 ? -37.561 6.942 -5.931 1.00 44.04 110 LYS A N 1
ATOM 686 C CA . LYS A 1 110 ? -37.195 8.371 -5.792 1.00 44.11 110 LYS A CA 1
ATOM 687 C C . LYS A 1 110 ? -36.088 8.619 -4.766 1.00 43.96 110 LYS A C 1
ATOM 688 O O . LYS A 1 110 ? -35.297 9.568 -4.894 1.00 43.66 110 LYS A O 1
ATOM 694 N N . ARG A 1 111 ? -36.055 7.771 -3.744 1.00 43.25 111 ARG A N 1
ATOM 695 C CA . ARG A 1 111 ? -35.173 7.966 -2.616 1.00 44.83 111 ARG A CA 1
ATOM 696 C C . ARG A 1 111 ? -34.335 6.720 -2.424 1.00 43.60 111 ARG A C 1
ATOM 697 O O . ARG A 1 111 ? -34.870 5.625 -2.164 1.00 45.11 111 ARG A O 1
ATOM 705 N N . VAL A 1 112 ? -33.024 6.880 -2.551 1.00 39.12 112 VAL A N 1
ATOM 706 C CA . VAL A 1 112 ? -32.165 5.713 -2.555 1.00 36.51 112 VAL A CA 1
ATOM 707 C C . VAL A 1 112 ? -30.946 5.853 -1.612 1.00 33.99 112 VAL A C 1
ATOM 708 O O . VAL A 1 112 ? -30.409 6.936 -1.396 1.00 30.01 112 VAL A O 1
ATOM 712 N N . LEU A 1 113 ? -30.585 4.728 -1.012 1.00 34.43 113 LEU A N 1
ATOM 713 C CA . LEU A 1 113 ? -29.480 4.642 -0.092 1.00 35.52 113 LEU A CA 1
ATOM 714 C C . LEU A 1 113 ? -28.483 3.590 -0.577 1.00 35.77 113 LEU A C 1
ATOM 715 O O . LEU A 1 113 ? -28.860 2.480 -0.907 1.00 36.56 113 LEU A O 1
ATOM 720 N N . ILE A 1 114 ? -27.214 3.960 -0.631 1.00 35.62 114 ILE A N 1
ATOM 721 C CA . ILE A 1 114 ? -26.167 3.029 -0.959 1.00 35.97 114 ILE A CA 1
ATOM 722 C C . ILE A 1 114 ? -25.305 2.878 0.272 1.00 37.44 114 ILE A C 1
ATOM 723 O O . ILE A 1 114 ? -24.771 3.867 0.764 1.00 38.48 114 ILE A O 1
ATOM 728 N N . ILE A 1 115 ? -25.166 1.649 0.773 1.00 38.12 115 ILE A N 1
ATOM 729 C CA . ILE A 1 115 ? -24.201 1.370 1.846 1.00 38.02 115 ILE A CA 1
ATOM 730 C C . ILE A 1 115 ? -22.974 0.708 1.236 1.00 39.81 115 ILE A C 1
ATOM 731 O O . ILE A 1 115 ? -23.110 -0.296 0.566 1.00 40.62 115 ILE A O 1
ATOM 736 N N . GLY A 1 116 ? -21.790 1.274 1.484 1.00 41.50 116 GLY A N 1
ATOM 737 C CA . GLY A 1 116 ? -20.562 0.948 0.750 1.00 43.09 116 GLY A CA 1
ATOM 738 C C . GLY A 1 116 ? -20.306 1.974 -0.354 1.00 45.24 116 GLY A C 1
ATOM 739 O O . GLY A 1 116 ? -20.475 3.170 -0.152 1.00 45.95 116 GLY A O 1
ATOM 740 N N . GLY A 1 117 ? -19.892 1.512 -1.532 1.00 46.32 117 GLY A N 1
ATOM 741 C CA . GLY A 1 117 ? -19.831 2.371 -2.727 1.00 46.13 117 GLY A CA 1
ATOM 742 C C . GLY A 1 117 ? -18.688 3.371 -2.864 1.00 45.89 117 GLY A C 1
ATOM 743 O O . GLY A 1 117 ? -18.708 4.219 -3.766 1.00 46.02 117 GLY A O 1
ATOM 744 N N . GLY A 1 118 ? -17.670 3.252 -2.011 1.00 44.95 118 GLY A N 1
ATOM 745 C CA . GLY A 1 118 ? -16.526 4.154 -2.030 1.00 43.17 118 GLY A CA 1
ATOM 746 C C . GLY A 1 118 ? -15.912 4.387 -3.392 1.00 43.21 118 GLY A C 1
ATOM 747 O O . GLY A 1 118 ? -15.432 5.475 -3.678 1.00 43.94 118 GLY A O 1
ATOM 748 N N . ASP A 1 119 ? -15.935 3.372 -4.242 1.00 43.59 119 ASP A N 1
ATOM 749 C CA . ASP A 1 119 ? -15.358 3.478 -5.577 1.00 44.09 119 ASP A CA 1
ATOM 750 C C . ASP A 1 119 ? -16.178 4.288 -6.581 1.00 44.48 119 ASP A C 1
ATOM 751 O O . ASP A 1 119 ? -15.622 4.736 -7.584 1.00 45.43 119 ASP A O 1
ATOM 756 N N . GLY A 1 120 ? -17.484 4.464 -6.332 1.00 43.59 120 GLY A N 1
ATOM 757 C CA . GLY A 1 120 ? -18.342 5.279 -7.214 1.00 41.67 120 GLY A CA 1
ATOM 758 C C . GLY A 1 120 ? -19.221 4.558 -8.241 1.00 41.17 120 GLY A C 1
ATOM 759 O O . GLY A 1 120 ? -20.151 5.150 -8.782 1.00 41.90 120 GLY A O 1
ATOM 760 N N . GLY A 1 121 ? -18.941 3.284 -8.513 1.00 40.37 121 GLY A N 1
ATOM 761 C CA . GLY A 1 121 ? -19.636 2.529 -9.558 1.00 39.02 121 GLY A CA 1
ATOM 762 C C . GLY A 1 121 ? -21.140 2.348 -9.433 1.00 39.91 121 GLY A C 1
ATOM 763 O O . GLY A 1 121 ? -21.860 2.421 -10.432 1.00 40.53 121 GLY A O 1
ATOM 764 N N . ILE A 1 122 ? -21.624 2.106 -8.214 1.00 39.92 122 ILE A N 1
ATOM 765 C CA . ILE A 1 122 ? -23.058 1.951 -7.974 1.00 39.11 122 ILE A CA 1
ATOM 766 C C . ILE A 1 122 ? -23.718 3.297 -8.131 1.00 39.28 122 ILE A C 1
ATOM 767 O O . ILE A 1 122 ? -24.802 3.405 -8.716 1.00 39.20 122 ILE A O 1
ATOM 772 N N . LEU A 1 123 ? -23.060 4.325 -7.593 1.00 40.14 123 LEU A N 1
ATOM 773 C CA . LEU A 1 123 ? -23.560 5.699 -7.664 1.00 39.87 123 LEU A CA 1
ATOM 774 C C . LEU A 1 123 ? -23.787 6.114 -9.119 1.00 39.85 123 LEU A C 1
ATOM 775 O O . LEU A 1 123 ? -24.911 6.544 -9.474 1.00 41.72 123 LEU A O 1
ATOM 780 N N . ARG A 1 124 ? -22.752 5.948 -9.948 1.00 36.51 124 ARG A N 1
ATOM 781 C CA . ARG A 1 124 ? -22.844 6.201 -11.389 1.00 35.98 124 ARG A CA 1
ATOM 782 C C . ARG A 1 124 ? -24.098 5.605 -12.013 1.00 37.18 124 ARG A C 1
ATOM 783 O O . ARG A 1 124 ? -24.789 6.287 -12.766 1.00 38.56 124 ARG A O 1
ATOM 791 N N . GLU A 1 125 ? -24.387 4.341 -11.689 1.00 36.47 125 GLU A N 1
ATOM 792 C CA . GLU A 1 125 ? -25.510 3.625 -12.286 1.00 36.65 125 GLU A CA 1
ATOM 793 C C . GLU A 1 125 ? -26.868 4.076 -11.771 1.00 37.62 125 GLU A C 1
ATOM 794 O O . GLU A 1 125 ? -27.832 4.070 -12.527 1.00 36.84 125 GLU A O 1
ATOM 800 N N . VAL A 1 126 ? -26.939 4.399 -10.475 1.00 38.99 126 VAL A N 1
ATOM 801 C CA . VAL A 1 126 ? -28.145 4.915 -9.846 1.00 38.64 126 VAL A CA 1
ATOM 802 C C . VAL A 1 126 ? -28.547 6.243 -10.505 1.00 40.49 126 VAL A C 1
ATOM 803 O O . VAL A 1 126 ? -29.716 6.405 -10.909 1.00 40.65 126 VAL A O 1
ATOM 807 N N . LEU A 1 127 ? -27.580 7.151 -10.689 1.00 41.59 127 LEU A N 1
ATOM 808 C CA . LEU A 1 127 ? -27.869 8.487 -11.300 1.00 41.91 127 LEU A CA 1
ATOM 809 C C . LEU A 1 127 ? -28.484 8.448 -12.713 1.00 42.48 127 LEU A C 1
ATOM 810 O O . LEU A 1 127 ? -28.954 9.486 -13.209 1.00 43.71 127 LEU A O 1
ATOM 815 N N . LYS A 1 128 ? -28.492 7.271 -13.350 1.00 42.07 128 LYS A N 1
ATOM 816 C CA . LYS A 1 128 ? -29.100 7.101 -14.680 1.00 43.19 128 LYS A CA 1
ATOM 817 C C . LYS A 1 128 ? -30.635 7.038 -14.654 1.00 46.25 128 LYS A C 1
ATOM 818 O O . LYS A 1 128 ? -31.310 7.039 -15.698 1.00 46.56 128 LYS A O 1
ATOM 824 N N . HIS A 1 129 ? -31.185 6.970 -13.450 1.00 49.17 129 HIS A N 1
ATOM 825 C CA . HIS A 1 129 ? -32.605 6.817 -13.262 1.00 50.19 129 HIS A CA 1
ATOM 826 C C . HIS A 1 129 ? -33.129 8.202 -12.932 1.00 53.80 129 HIS A C 1
ATOM 827 O O . HIS A 1 129 ? -32.787 8.771 -11.881 1.00 54.25 129 HIS A O 1
ATOM 834 N N . GLU A 1 130 ? -33.948 8.742 -13.838 1.00 56.38 130 GLU A N 1
ATOM 835 C CA . GLU A 1 130 ? -34.366 10.145 -13.776 1.00 57.86 130 GLU A CA 1
ATOM 836 C C . GLU A 1 130 ? -35.284 10.369 -12.580 1.00 57.09 130 GLU A C 1
ATOM 837 O O . GLU A 1 130 ? -35.226 11.431 -11.932 1.00 57.41 130 GLU A O 1
ATOM 843 N N . SER A 1 131 ? -36.074 9.337 -12.264 1.00 55.41 131 SER A N 1
ATOM 844 C CA . SER A 1 131 ? -37.009 9.331 -11.114 1.00 53.41 131 SER A CA 1
ATOM 845 C C . SER A 1 131 ? -36.384 9.627 -9.737 1.00 52.05 131 SER A C 1
ATOM 846 O O . SER A 1 131 ? -37.060 10.141 -8.851 1.00 51.75 131 SER A O 1
ATOM 849 N N . VAL A 1 132 ? -35.101 9.309 -9.575 1.00 51.12 132 VAL A N 1
ATOM 850 C CA . VAL A 1 132 ? -34.349 9.624 -8.369 1.00 50.22 132 VAL A CA 1
ATOM 851 C C . VAL A 1 132 ? -34.417 11.122 -8.061 1.00 52.51 132 VAL A C 1
ATOM 852 O O . VAL A 1 132 ? -34.066 11.949 -8.910 1.00 53.93 132 VAL A O 1
ATOM 856 N N . GLU A 1 133 ? -34.862 11.468 -6.852 1.00 53.38 133 GLU A N 1
ATOM 857 C CA . GLU A 1 133 ? -34.753 12.851 -6.356 1.00 53.82 133 GLU A CA 1
ATOM 858 C C . GLU A 1 133 ? -33.501 13.088 -5.502 1.00 53.93 133 GLU A C 1
ATOM 859 O O . GLU A 1 133 ? -32.869 14.144 -5.589 1.00 55.14 133 GLU A O 1
ATOM 865 N N . LYS A 1 134 ? -33.154 12.116 -4.668 1.00 53.02 134 LYS A N 1
ATOM 866 C CA . LYS A 1 134 ? -32.023 12.257 -3.758 1.00 52.70 134 LYS A CA 1
ATOM 867 C C . LYS A 1 134 ? -31.428 10.878 -3.479 1.00 52.35 134 LYS A C 1
ATOM 868 O O . LYS A 1 134 ? -32.160 9.890 -3.331 1.00 52.83 134 LYS A O 1
ATOM 874 N N . VAL A 1 135 ? -30.101 10.810 -3.434 1.00 51.27 135 VAL A N 1
ATOM 875 C CA . VAL A 1 135 ? -29.413 9.551 -3.196 1.00 49.86 135 VAL A CA 1
ATOM 876 C C . VAL A 1 135 ? -28.313 9.734 -2.169 1.00 48.94 135 VAL A C 1
ATOM 877 O O . VAL A 1 135 ? -27.388 10.518 -2.354 1.00 48.72 135 VAL A O 1
ATOM 881 N N . THR A 1 136 ? -28.449 8.982 -1.085 1.00 48.10 136 THR A N 1
ATOM 882 C CA . THR A 1 136 ? -27.595 9.059 0.067 1.00 47.95 136 THR A CA 1
ATOM 883 C C . THR A 1 136 ? -26.680 7.852 0.012 1.00 49.66 136 THR A C 1
ATOM 884 O O . THR A 1 136 ? -27.134 6.747 -0.326 1.00 49.55 136 THR A O 1
ATOM 888 N N . MET A 1 137 ? -25.408 8.070 0.361 1.00 50.14 137 MET A N 1
ATOM 889 C CA . MET A 1 137 ? -24.367 7.053 0.324 1.00 50.92 137 MET A CA 1
ATOM 890 C C . MET A 1 137 ? -23.583 7.070 1.620 1.00 51.98 137 MET A C 1
ATOM 891 O O . MET A 1 137 ? -23.090 8.117 2.002 1.00 51.45 137 MET A O 1
ATOM 896 N N . CYS A 1 138 ? -23.466 5.918 2.283 1.00 54.29 138 CYS A N 1
ATOM 897 C CA . CYS A 1 138 ? -22.637 5.776 3.498 1.00 56.74 138 CYS A CA 1
ATOM 898 C C . CYS A 1 138 ? -21.295 5.091 3.235 1.00 57.73 138 CYS A C 1
ATOM 899 O O . CYS A 1 138 ? -21.214 3.871 3.061 1.00 57.65 138 CYS A O 1
ATOM 902 N N . GLU A 1 139 ? -20.242 5.892 3.228 1.00 58.73 139 GLU A N 1
ATOM 903 C CA . GLU A 1 139 ? -18.895 5.402 3.056 1.00 59.63 139 GLU A CA 1
ATOM 904 C C . GLU A 1 139 ? -18.071 5.919 4.235 1.00 59.89 139 GLU A C 1
ATOM 905 O O . GLU A 1 139 ? -17.978 7.132 4.434 1.00 59.46 139 GLU A O 1
ATOM 911 N N . ILE A 1 140 ? -17.503 5.007 5.025 1.00 61.16 140 ILE A N 1
ATOM 912 C CA . ILE A 1 140 ? -16.662 5.394 6.174 1.00 62.85 140 ILE A CA 1
ATOM 913 C C . ILE A 1 140 ? -15.289 5.935 5.751 1.00 63.96 140 ILE A C 1
ATOM 914 O O . ILE A 1 140 ? -14.821 6.941 6.294 1.00 64.48 140 ILE A O 1
ATOM 919 N N . ASP A 1 141 ? -14.662 5.280 4.773 1.00 64.52 141 ASP A N 1
ATOM 920 C CA . ASP A 1 141 ? -13.283 5.580 4.385 1.00 64.30 141 ASP A CA 1
ATOM 921 C C . ASP A 1 141 ? -13.173 6.604 3.256 1.00 64.77 141 ASP A C 1
ATOM 922 O O . ASP A 1 141 ? -13.203 6.257 2.074 1.00 64.42 141 ASP A O 1
ATOM 927 N N . GLU A 1 142 ? -13.007 7.865 3.639 1.00 65.98 142 GLU A N 1
ATOM 928 C CA . GLU A 1 142 ? -12.903 8.964 2.689 1.00 67.80 142 GLU A CA 1
ATOM 929 C C . GLU A 1 142 ? -11.716 8.831 1.716 1.00 67.15 142 GLU A C 1
ATOM 930 O O . GLU A 1 142 ? -11.729 9.414 0.623 1.00 67.42 142 GLU A O 1
ATOM 936 N N . MET A 1 143 ? -10.702 8.061 2.107 1.00 66.29 143 MET A N 1
ATOM 937 C CA . MET A 1 143 ? -9.519 7.854 1.265 1.00 66.29 143 MET A CA 1
ATOM 938 C C . MET A 1 143 ? -9.846 7.033 0.012 1.00 65.54 143 MET A C 1
ATOM 939 O O . MET A 1 143 ? -9.279 7.270 -1.054 1.00 66.27 143 MET A O 1
ATOM 944 N N . VAL A 1 144 ? -10.769 6.081 0.149 1.00 63.79 144 VAL A N 1
ATOM 945 C CA . VAL A 1 144 ? -11.262 5.287 -0.981 1.00 61.71 144 VAL A CA 1
ATOM 946 C C . VAL A 1 144 ? -11.935 6.168 -2.035 1.00 59.90 144 VAL A C 1
ATOM 947 O O . VAL A 1 144 ? -11.738 5.957 -3.238 1.00 59.10 144 VAL A O 1
ATOM 951 N N . ILE A 1 145 ? -12.721 7.148 -1.586 1.00 58.68 145 ILE A N 1
ATOM 952 C CA . ILE A 1 145 ? -13.388 8.074 -2.512 1.00 58.01 145 ILE A CA 1
ATOM 953 C C . ILE A 1 145 ? -12.383 8.905 -3.314 1.00 58.58 145 ILE A C 1
ATOM 954 O O . ILE A 1 145 ? -12.580 9.137 -4.514 1.00 58.28 145 ILE A O 1
ATOM 959 N N . ASP A 1 146 ? -11.305 9.333 -2.651 1.00 58.88 146 ASP A N 1
ATOM 960 C CA . ASP A 1 146 ? -10.332 10.242 -3.261 1.00 59.38 146 ASP A CA 1
ATOM 961 C C . ASP A 1 146 ? -9.485 9.546 -4.295 1.00 57.77 146 ASP A C 1
ATOM 962 O O . ASP A 1 146 ? -9.294 10.041 -5.415 1.00 57.10 146 ASP A O 1
ATOM 967 N N . VAL A 1 147 ? -8.978 8.393 -3.878 1.00 56.72 147 VAL A N 1
ATOM 968 C CA . VAL A 1 147 ? -8.306 7.431 -4.736 1.00 55.97 147 VAL A CA 1
ATOM 969 C C . VAL A 1 147 ? -9.111 7.195 -6.023 1.00 55.92 147 VAL A C 1
ATOM 970 O O . VAL A 1 147 ? -8.593 7.378 -7.128 1.00 55.61 147 VAL A O 1
ATOM 974 N N . ALA A 1 148 ? -10.387 6.830 -5.856 1.00 55.36 148 ALA A N 1
ATOM 975 C CA . ALA A 1 148 ? -11.302 6.577 -6.962 1.00 54.61 148 ALA A CA 1
ATOM 976 C C . ALA A 1 148 ? -11.505 7.785 -7.862 1.00 55.56 148 ALA A C 1
ATOM 977 O O . ALA A 1 148 ? -11.592 7.641 -9.081 1.00 54.40 148 ALA A O 1
ATOM 979 N N . LYS A 1 149 ? -11.602 8.968 -7.253 1.00 57.75 149 LYS A N 1
ATOM 980 C CA . LYS A 1 149 ? -11.668 10.236 -7.982 1.00 59.54 149 LYS A CA 1
ATOM 981 C C . LYS A 1 149 ? -10.418 10.457 -8.834 1.00 61.24 149 LYS A C 1
ATOM 982 O O . LYS A 1 149 ? -10.518 10.820 -10.007 1.00 60.29 149 LYS A O 1
ATOM 988 N N . LYS A 1 150 ? -9.248 10.222 -8.241 1.00 64.10 150 LYS A N 1
ATOM 989 C CA . LYS A 1 150 ? -7.972 10.462 -8.915 1.00 67.53 150 LYS A CA 1
ATOM 990 C C . LYS A 1 150 ? -7.582 9.391 -9.934 1.00 67.54 150 LYS A C 1
ATOM 991 O O . LYS A 1 150 ? -7.176 9.719 -11.043 1.00 68.09 150 LYS A O 1
ATOM 997 N N . PHE A 1 151 ? -7.704 8.118 -9.564 1.00 67.76 151 PHE A N 1
ATOM 998 C CA . PHE A 1 151 ? -7.180 7.025 -10.398 1.00 67.93 151 PHE A CA 1
ATOM 999 C C . PHE A 1 151 ? -8.195 6.232 -11.217 1.00 67.24 151 PHE A C 1
ATOM 1000 O O . PHE A 1 151 ? -7.803 5.451 -12.081 1.00 67.38 151 PHE A O 1
ATOM 1008 N N . LEU A 1 152 ? -9.482 6.415 -10.951 1.00 66.38 152 LEU A N 1
ATOM 1009 C CA . LEU A 1 152 ? -10.506 5.626 -11.623 1.00 65.53 152 LEU A CA 1
ATOM 1010 C C . LEU A 1 152 ? -11.635 6.493 -12.128 1.00 66.33 152 LEU A C 1
ATOM 1011 O O . LEU A 1 152 ? -12.719 6.479 -11.560 1.00 66.93 152 LEU A O 1
ATOM 1016 N N . PRO A 1 153 ? -11.402 7.253 -13.203 1.00 67.69 153 PRO A N 1
ATOM 1017 C CA . PRO A 1 153 ? -12.539 8.012 -13.723 1.00 69.08 153 PRO A CA 1
ATOM 1018 C C . PRO A 1 153 ? -13.433 7.062 -14.514 1.00 70.11 153 PRO A C 1
ATOM 1019 O O . PRO A 1 153 ? -13.031 5.919 -14.790 1.00 70.31 153 PRO A O 1
ATOM 1023 N N . GLY A 1 154 ? -14.636 7.508 -14.863 1.00 70.59 154 GLY A N 1
ATOM 1024 C CA . GLY A 1 154 ? -15.610 6.606 -15.492 1.00 71.45 154 GLY A CA 1
ATOM 1025 C C . GLY A 1 154 ? -16.241 5.674 -14.463 1.00 71.61 154 GLY A C 1
ATOM 1026 O O . GLY A 1 154 ? -17.284 5.059 -14.719 1.00 71.02 154 GLY A O 1
ATOM 1027 N N . MET A 1 155 ? -15.596 5.569 -13.301 1.00 72.08 155 MET A N 1
ATOM 1028 C CA . MET A 1 155 ? -16.189 4.929 -12.128 1.00 73.05 155 MET A CA 1
ATOM 1029 C C . MET A 1 155 ? -16.710 5.950 -11.119 1.00 71.99 155 MET A C 1
ATOM 1030 O O . MET A 1 155 ? -17.619 5.647 -10.352 1.00 71.78 155 MET A O 1
ATOM 1035 N N . SER A 1 156 ? -16.150 7.161 -11.148 1.00 71.28 156 SER A N 1
ATOM 1036 C CA . SER A 1 156 ? -16.361 8.146 -10.091 1.00 70.42 156 SER A CA 1
ATOM 1037 C C . SER A 1 156 ? -16.805 9.532 -10.564 1.00 70.41 156 SER A C 1
ATOM 1038 O O . SER A 1 156 ? -16.513 10.541 -9.913 1.00 70.73 156 SER A O 1
ATOM 1041 N N . CYS A 1 157 ? -17.517 9.585 -11.687 1.00 70.37 157 CYS A N 1
ATOM 1042 C CA . CYS A 1 157 ? -18.080 10.854 -12.211 1.00 69.58 157 CYS A CA 1
ATOM 1043 C C . CYS A 1 157 ? -19.152 11.483 -11.309 1.00 67.32 157 CYS A C 1
ATOM 1044 O O . CYS A 1 157 ? -19.206 12.719 -11.158 1.00 66.93 157 CYS A O 1
ATOM 1047 N N . GLY A 1 158 ? -19.979 10.622 -10.711 1.00 64.54 158 GLY A N 1
ATOM 1048 C CA . GLY A 1 158 ? -21.134 11.043 -9.928 1.00 62.41 158 GLY A CA 1
ATOM 1049 C C . GLY A 1 158 ? -20.913 11.685 -8.567 1.00 61.04 158 GLY A C 1
ATOM 1050 O O . GLY A 1 158 ? -21.875 12.081 -7.911 1.00 60.03 158 GLY A O 1
ATOM 1051 N N . PHE A 1 159 ? -19.663 11.807 -8.133 1.00 60.97 159 PHE A N 1
ATOM 1052 C CA . PHE A 1 159 ? -19.393 12.374 -6.819 1.00 61.65 159 PHE A CA 1
ATOM 1053 C C . PHE A 1 159 ? -19.630 13.876 -6.723 1.00 63.79 159 PHE A C 1
ATOM 1054 O O . PHE A 1 159 ? -19.545 14.448 -5.636 1.00 65.06 159 PHE A O 1
ATOM 1062 N N . SER A 1 160 ? -19.944 14.507 -7.850 1.00 64.59 160 SER A N 1
ATOM 1063 C CA . SER A 1 160 ? -20.197 15.943 -7.891 1.00 64.95 160 SER A CA 1
ATOM 1064 C C . SER A 1 160 ? -21.658 16.253 -8.165 1.00 63.70 160 SER A C 1
ATOM 1065 O O . SER A 1 160 ? -22.067 17.418 -8.153 1.00 64.19 160 SER A O 1
ATOM 1068 N N . HIS A 1 161 ? -22.441 15.207 -8.416 1.00 61.61 161 HIS A N 1
ATOM 1069 C CA . HIS A 1 161 ? -23.857 15.361 -8.731 1.00 59.13 161 HIS A CA 1
ATOM 1070 C C . HIS A 1 161 ? -24.625 16.010 -7.569 1.00 58.17 161 HIS A C 1
ATOM 1071 O O . HIS A 1 161 ? -24.421 15.650 -6.398 1.00 57.61 161 HIS A O 1
ATOM 1078 N N . PRO A 1 162 ? -25.483 17.001 -7.878 1.00 57.43 162 PRO A N 1
ATOM 1079 C CA . PRO A 1 162 ? -26.289 17.629 -6.823 1.00 55.55 162 PRO A CA 1
ATOM 1080 C C . PRO A 1 162 ? -27.278 16.690 -6.114 1.00 53.19 162 PRO A C 1
ATOM 1081 O O . PRO A 1 162 ? -27.734 17.010 -5.011 1.00 53.28 162 PRO A O 1
ATOM 1085 N N . LYS A 1 163 ? -27.608 15.549 -6.720 1.00 50.24 163 LYS A N 1
ATOM 1086 C CA . LYS A 1 163 ? -28.489 14.585 -6.058 1.00 47.42 163 LYS A CA 1
ATOM 1087 C C . LYS A 1 163 ? -27.793 13.720 -5.010 1.00 47.30 163 LYS A C 1
ATOM 1088 O O . LYS A 1 163 ? -28.451 13.078 -4.194 1.00 48.88 163 LYS A O 1
ATOM 1094 N N . LEU A 1 164 ? -26.469 13.723 -5.001 1.00 46.68 164 LEU A N 1
ATOM 1095 C CA . LEU A 1 164 ? -25.717 12.926 -4.041 1.00 46.84 164 LEU A CA 1
ATOM 1096 C C . LEU A 1 164 ? -25.583 13.580 -2.655 1.00 48.47 164 LEU A C 1
ATOM 1097 O O . LEU A 1 164 ? -24.996 14.646 -2.512 1.00 49.63 164 LEU A O 1
ATOM 1102 N N . ASP A 1 165 ? -26.128 12.917 -1.641 1.00 49.08 165 ASP A N 1
ATOM 1103 C CA . ASP A 1 165 ? -25.969 13.310 -0.250 1.00 50.23 165 ASP A CA 1
ATOM 1104 C C . ASP A 1 165 ? -24.958 12.355 0.452 1.00 49.89 165 ASP A C 1
ATOM 1105 O O . ASP A 1 165 ? -25.331 11.276 0.915 1.00 50.96 165 ASP A O 1
ATOM 1110 N N . LEU A 1 166 ? -23.687 12.747 0.529 1.00 48.60 166 LEU A N 1
ATOM 1111 C CA . LEU A 1 166 ? -22.644 11.892 1.133 1.00 48.02 166 LEU A CA 1
ATOM 1112 C C . LEU A 1 166 ? -22.605 11.947 2.667 1.00 49.46 166 LEU A C 1
ATOM 1113 O O . LEU A 1 166 ? -22.806 13.002 3.274 1.00 50.86 166 LEU A O 1
ATOM 1118 N N . PHE A 1 167 ? -22.337 10.802 3.292 1.00 50.20 167 PHE A N 1
ATOM 1119 C CA . PHE A 1 167 ? -22.353 10.661 4.752 1.00 49.19 167 PHE A CA 1
ATOM 1120 C C . PHE A 1 167 ? -21.238 9.733 5.225 1.00 51.34 167 PHE A C 1
ATOM 1121 O O . PHE A 1 167 ? -21.147 8.598 4.772 1.00 51.32 167 PHE A O 1
ATOM 1129 N N . CYS A 1 168 ? -20.398 10.210 6.139 1.00 54.15 168 CYS A N 1
ATOM 1130 C CA . CYS A 1 168 ? -19.251 9.428 6.628 1.00 56.38 168 CYS A CA 1
ATOM 1131 C C . CYS A 1 168 ? -19.423 9.027 8.077 1.00 57.42 168 CYS A C 1
ATOM 1132 O O . CYS A 1 168 ? -18.434 8.706 8.758 1.00 57.93 168 CYS A O 1
ATOM 1135 N N . GLY A 1 169 ? -20.670 9.037 8.551 1.00 57.32 169 GLY A N 1
ATOM 1136 C CA . GLY A 1 169 ? -20.934 8.767 9.959 1.00 58.16 169 GLY A CA 1
ATOM 1137 C C . GLY A 1 169 ? -21.053 7.291 10.279 1.00 59.45 169 GLY A C 1
ATOM 1138 O O . GLY A 1 169 ? -20.812 6.441 9.419 1.00 60.20 169 GLY A O 1
ATOM 1139 N N . ASP A 1 170 ? -21.404 6.995 11.529 1.00 60.25 170 ASP A N 1
ATOM 1140 C CA . ASP A 1 170 ? -21.732 5.645 11.972 1.00 60.95 170 ASP A CA 1
ATOM 1141 C C . ASP A 1 170 ? -23.018 5.272 11.259 1.00 61.15 170 ASP A C 1
ATOM 1142 O O . ASP A 1 170 ? -24.066 5.884 11.499 1.00 61.92 170 ASP A O 1
ATOM 1147 N N . GLY A 1 171 ? -22.928 4.284 10.368 1.00 60.33 171 GLY A N 1
ATOM 1148 C CA . GLY A 1 171 ? -24.024 3.963 9.447 1.00 58.41 171 GLY A CA 1
ATOM 1149 C C . GLY A 1 171 ? -25.161 3.219 10.093 1.00 57.39 171 GLY A C 1
ATOM 1150 O O . GLY A 1 171 ? -26.256 3.190 9.554 1.00 56.91 171 GLY A O 1
ATOM 1151 N N . PHE A 1 172 ? -24.904 2.609 11.245 1.00 57.97 172 PHE A N 1
ATOM 1152 C CA . PHE A 1 172 ? -25.939 1.846 11.954 1.00 59.78 172 PHE A CA 1
ATOM 1153 C C . PHE A 1 172 ? -26.920 2.774 12.637 1.00 58.74 172 PHE A C 1
ATOM 1154 O O . PHE A 1 172 ? -28.135 2.584 12.528 1.00 57.73 172 PHE A O 1
ATOM 1162 N N . GLU A 1 173 ? -26.383 3.794 13.315 1.00 58.08 173 GLU A N 1
ATOM 1163 C CA . GLU A 1 173 ? -27.205 4.834 13.937 1.00 57.50 173 GLU A CA 1
ATOM 1164 C C . GLU A 1 173 ? -28.073 5.546 12.880 1.00 54.41 173 GLU A C 1
ATOM 1165 O O . GLU A 1 173 ? -29.284 5.738 13.075 1.00 53.15 173 GLU A O 1
ATOM 1171 N N . PHE A 1 174 ? -27.442 5.903 11.757 1.00 50.97 174 PHE A N 1
ATOM 1172 C CA . PHE A 1 174 ? -28.128 6.481 10.604 1.00 48.04 174 PHE A CA 1
ATOM 1173 C C . PHE A 1 174 ? -29.405 5.704 10.288 1.00 47.67 174 PHE A C 1
ATOM 1174 O O . PHE A 1 174 ? -30.482 6.274 10.218 1.00 47.63 174 PHE A O 1
ATOM 1182 N N . LEU A 1 175 ? -29.266 4.393 10.110 1.00 48.38 175 LEU A N 1
ATOM 1183 C CA . LEU A 1 175 ? -30.364 3.506 9.720 1.00 48.53 175 LEU A CA 1
ATOM 1184 C C . LEU A 1 175 ? -31.439 3.366 10.796 1.00 48.73 175 LEU A C 1
ATOM 1185 O O . LEU A 1 175 ? -32.619 3.161 10.479 1.00 47.70 175 LEU A O 1
ATOM 1190 N N . LYS A 1 176 ? -31.018 3.468 12.058 1.00 49.33 176 LYS A N 1
ATOM 1191 C CA . LYS A 1 176 ? -31.936 3.510 13.197 1.00 49.61 176 LYS A CA 1
ATOM 1192 C C . LYS A 1 176 ? -32.848 4.748 13.170 1.00 49.11 176 LYS A C 1
ATOM 1193 O O . LYS A 1 176 ? -34.038 4.646 13.530 1.00 50.06 176 LYS A O 1
ATOM 1199 N N . ASN A 1 177 ? -32.301 5.881 12.703 1.00 47.16 177 ASN A N 1
ATOM 1200 C CA . ASN A 1 177 ? -32.997 7.190 12.686 1.00 46.43 177 ASN A CA 1
ATOM 1201 C C . ASN A 1 177 ? -33.648 7.600 11.363 1.00 46.78 177 ASN A C 1
ATOM 1202 O O . ASN A 1 177 ? -34.222 8.687 11.264 1.00 47.00 177 ASN A O 1
ATOM 1207 N N . HIS A 1 178 ? -33.557 6.733 10.359 1.00 46.48 178 HIS A N 1
ATOM 1208 C CA . HIS A 1 178 ? -34.091 7.026 9.042 1.00 45.00 178 HIS A CA 1
ATOM 1209 C C . HIS A 1 178 ? -35.111 5.969 8.577 1.00 45.94 178 HIS A C 1
ATOM 1210 O O . HIS A 1 178 ? -34.954 5.372 7.515 1.00 47.47 178 HIS A O 1
ATOM 1217 N N . LYS A 1 179 ? -36.157 5.740 9.373 1.00 46.09 179 LYS A N 1
ATOM 1218 C CA . LYS A 1 179 ? -37.175 4.736 9.051 1.00 46.53 179 LYS A CA 1
ATOM 1219 C C . LYS A 1 179 ? -38.122 5.302 8.025 1.00 48.93 179 LYS A C 1
ATOM 1220 O O . LYS A 1 179 ? -38.384 6.494 8.025 1.00 49.37 179 LYS A O 1
ATOM 1226 N N . ASN A 1 180 ? -38.628 4.442 7.149 1.00 51.11 180 ASN A N 1
ATOM 1227 C CA . ASN A 1 180 ? -39.538 4.839 6.068 1.00 52.56 180 ASN A CA 1
ATOM 1228 C C . ASN A 1 180 ? -39.066 5.957 5.145 1.00 53.30 180 ASN A C 1
ATOM 1229 O O . ASN A 1 180 ? -39.870 6.708 4.597 1.00 53.98 180 ASN A O 1
ATOM 1234 N N . GLU A 1 181 ? -37.759 6.061 4.949 1.00 53.36 181 GLU A N 1
ATOM 1235 C CA . GLU A 1 181 ? -37.258 7.031 3.981 1.00 53.57 181 GLU A CA 1
ATOM 1236 C C . GLU A 1 181 ? -37.011 6.506 2.551 1.00 51.47 181 GLU A C 1
ATOM 1237 O O . GLU A 1 181 ? -37.213 7.246 1.581 1.00 51.89 181 GLU A O 1
ATOM 1243 N N . PHE A 1 182 ? -36.620 5.236 2.424 1.00 48.48 182 PHE A N 1
ATOM 1244 C CA . PHE A 1 182 ? -35.979 4.768 1.193 1.00 45.37 182 PHE A CA 1
ATOM 1245 C C . PHE A 1 182 ? -36.784 3.828 0.323 1.00 43.73 182 PHE A C 1
ATOM 1246 O O . PHE A 1 182 ? -37.261 2.794 0.786 1.00 42.56 182 PHE A O 1
ATOM 1254 N N . ASP A 1 183 ? -36.915 4.184 -0.951 1.00 43.47 183 ASP A N 1
ATOM 1255 C CA . ASP A 1 183 ? -37.507 3.281 -1.938 1.00 42.76 183 ASP A CA 1
ATOM 1256 C C . ASP A 1 183 ? -36.577 2.128 -2.308 1.00 41.06 183 ASP A C 1
ATOM 1257 O O . ASP A 1 183 ? -37.049 1.022 -2.565 1.00 41.30 183 ASP A O 1
ATOM 1262 N N . VAL A 1 184 ? -35.266 2.393 -2.331 1.00 38.03 184 VAL A N 1
ATOM 1263 C CA . VAL A 1 184 ? -34.264 1.393 -2.686 1.00 36.87 184 VAL A CA 1
ATOM 1264 C C . VAL A 1 184 ? -32.998 1.533 -1.820 1.00 36.79 184 VAL A C 1
ATOM 1265 O O . VAL A 1 184 ? -32.385 2.605 -1.728 1.00 35.08 184 VAL A O 1
ATOM 1269 N N . ILE A 1 185 ? -32.635 0.440 -1.156 1.00 37.04 185 ILE A N 1
ATOM 1270 C CA . ILE A 1 185 ? -31.348 0.368 -0.459 1.00 37.11 185 ILE A CA 1
ATOM 1271 C C . ILE A 1 185 ? -30.508 -0.656 -1.194 1.00 37.64 185 ILE A C 1
ATOM 1272 O O . ILE A 1 185 ? -30.994 -1.757 -1.503 1.00 39.65 185 ILE A O 1
ATOM 1277 N N . ILE A 1 186 ? -29.280 -0.2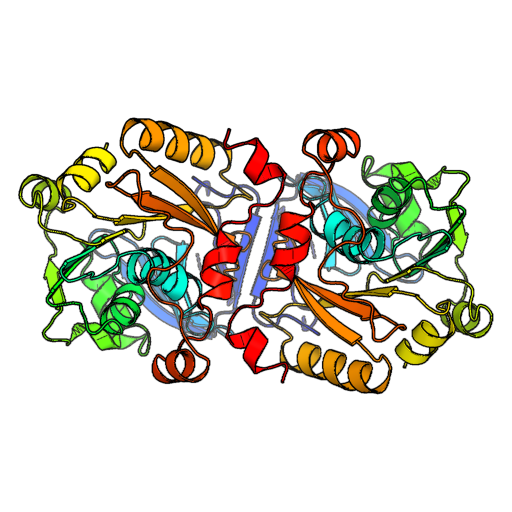61 -1.513 1.00 35.61 186 ILE A 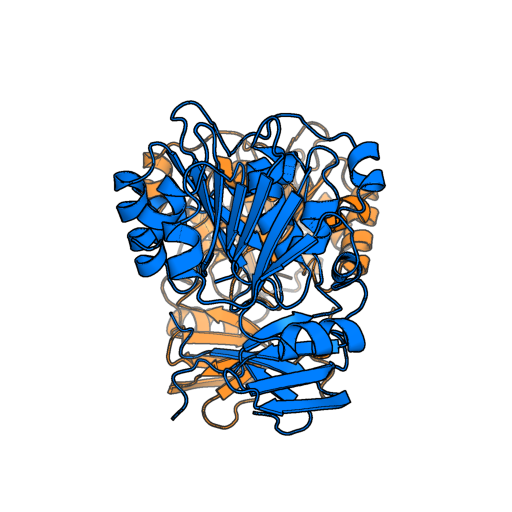N 1
ATOM 1278 C CA . ILE A 1 186 ? -28.269 -1.128 -2.096 1.00 35.01 186 ILE A CA 1
ATOM 1279 C C . ILE A 1 186 ? -27.068 -1.190 -1.155 1.00 37.09 186 ILE A C 1
ATOM 1280 O O . ILE A 1 186 ? -26.616 -0.144 -0.648 1.00 36.99 186 ILE A O 1
ATOM 1285 N N . THR A 1 187 ? -26.521 -2.390 -0.935 1.00 39.07 187 THR A N 1
ATOM 1286 C CA . THR A 1 187 ? -25.301 -2.505 -0.123 1.00 42.22 187 THR A CA 1
ATOM 1287 C C . THR A 1 187 ? -24.132 -3.287 -0.786 1.00 45.56 187 THR A C 1
ATOM 1288 O O . THR A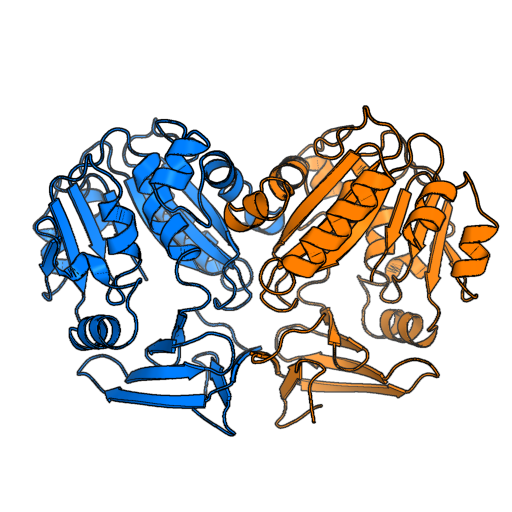 1 187 ? -24.289 -4.441 -1.158 1.00 46.24 187 THR A O 1
ATOM 1292 N N . ASP A 1 188 ? -22.991 -2.616 -0.984 1.00 49.49 188 ASP A N 1
ATOM 1293 C CA . ASP A 1 188 ? -21.688 -3.260 -1.269 1.00 53.98 188 ASP A CA 1
ATOM 1294 C C . ASP A 1 188 ? -21.099 -3.843 0.013 1.00 58.24 188 ASP A C 1
ATOM 1295 O O . ASP A 1 188 ? -20.610 -3.098 0.880 1.00 60.09 188 ASP A O 1
ATOM 1300 N N . SER A 1 189 ? -21.130 -5.165 0.141 1.00 60.69 189 SER A N 1
ATOM 1301 C CA . SER A 1 189 ? -20.746 -5.817 1.397 1.00 63.03 189 SER A CA 1
ATOM 1302 C C . SER A 1 189 ? -19.297 -6.309 1.406 1.00 63.76 189 SER A C 1
ATOM 1303 O O . SER A 1 189 ? -18.955 -7.231 2.154 1.00 64.24 189 SER A O 1
ATOM 1306 N N . SER A 1 203 ? -29.510 -8.944 10.945 1.00 60.32 203 SER A N 1
ATOM 1307 C CA . SER A 1 203 ? -30.501 -8.190 11.728 1.00 59.41 203 SER A CA 1
ATOM 1308 C C . SER A 1 203 ? -30.187 -6.686 11.778 1.00 59.26 203 SER A C 1
ATOM 1309 O O . SER A 1 203 ? -30.945 -5.866 12.311 1.00 59.98 203 SER A O 1
ATOM 1312 N N . TYR A 1 204 ? -28.994 -6.389 11.294 1.00 57.40 204 TYR A N 1
ATOM 1313 C CA . TYR A 1 204 ? -28.772 -5.427 10.251 1.00 54.90 204 TYR A CA 1
ATOM 1314 C C . TYR A 1 204 ? -29.929 -5.476 9.196 1.00 52.88 204 TYR A C 1
ATOM 1315 O O . TYR A 1 204 ? -30.354 -4.433 8.718 1.00 53.01 204 TYR A O 1
ATOM 1324 N N . TYR A 1 205 ? -30.452 -6.653 8.853 1.00 51.42 205 TYR A N 1
ATOM 1325 C CA . TYR A 1 205 ? -31.540 -6.743 7.845 1.00 50.45 205 TYR A CA 1
ATOM 1326 C C . TYR A 1 205 ? -32.924 -6.315 8.360 1.00 50.18 205 TYR A C 1
ATOM 1327 O O . TYR A 1 205 ? -33.858 -6.109 7.576 1.00 50.00 205 TYR A O 1
ATOM 1336 N N . GLU A 1 206 ? -33.053 -6.199 9.677 1.00 50.68 206 GLU A N 1
ATOM 1337 C CA . GLU A 1 206 ? -34.248 -5.617 10.282 1.00 50.38 206 GLU A CA 1
ATOM 1338 C C . GLU A 1 206 ? -34.132 -4.113 10.196 1.00 48.51 206 GLU A C 1
ATOM 1339 O O . GLU A 1 206 ? -35.082 -3.436 9.810 1.00 49.79 206 GLU A O 1
ATOM 1345 N N . LEU A 1 207 ? -32.962 -3.591 10.538 1.00 45.42 207 LEU A N 1
ATOM 1346 C CA . LEU A 1 207 ? -32.666 -2.196 10.278 1.00 44.28 207 LEU A CA 1
ATOM 1347 C C . LEU A 1 207 ? -33.022 -1.824 8.840 1.00 45.08 207 LEU A C 1
ATOM 1348 O O . LEU A 1 207 ? -33.796 -0.878 8.615 1.00 46.22 207 LEU A O 1
ATOM 1353 N N . LEU A 1 208 ? -32.482 -2.573 7.871 1.00 43.64 208 LEU A N 1
ATOM 1354 C CA . LEU A 1 208 ? -32.765 -2.306 6.467 1.00 42.14 208 LEU A CA 1
ATOM 1355 C C . LEU A 1 208 ? -34.277 -2.318 6.178 1.00 42.20 208 LEU A C 1
ATOM 1356 O O . LEU A 1 208 ? -34.788 -1.402 5.537 1.00 41.68 208 LEU A O 1
ATOM 1361 N N . ARG A 1 209 ? -34.983 -3.338 6.665 1.00 43.24 209 ARG A N 1
ATOM 1362 C CA . ARG A 1 209 ? -36.436 -3.436 6.479 1.00 45.58 209 ARG A CA 1
ATOM 1363 C C . ARG A 1 209 ? -37.175 -2.172 6.960 1.00 46.40 209 ARG A C 1
ATOM 1364 O O . ARG A 1 209 ? -38.045 -1.656 6.266 1.00 45.34 209 ARG A O 1
ATOM 1372 N N . ASP A 1 210 ? -36.802 -1.670 8.136 1.00 47.37 210 ASP A N 1
ATOM 1373 C CA . ASP A 1 210 ? -37.475 -0.504 8.716 1.00 48.44 210 ASP A CA 1
ATOM 1374 C C . ASP A 1 210 ? -37.106 0.795 7.997 1.00 48.91 210 ASP A C 1
ATOM 1375 O O . ASP A 1 210 ? -37.949 1.705 7.856 1.00 49.59 210 ASP A O 1
ATOM 1380 N N . ALA A 1 211 ? -35.869 0.861 7.506 1.00 47.51 211 ALA A N 1
ATOM 1381 C CA . ALA A 1 211 ? -35.419 2.006 6.711 1.00 47.02 211 ALA A CA 1
ATOM 1382 C C . ALA A 1 211 ? -36.162 2.153 5.370 1.00 46.67 211 ALA A C 1
ATOM 1383 O O . ALA A 1 211 ? -36.281 3.249 4.842 1.00 47.80 211 ALA A O 1
ATOM 1385 N N . LEU A 1 212 ? -36.665 1.055 4.827 1.00 46.87 212 LEU A N 1
ATOM 1386 C CA . LEU A 1 212 ? -37.390 1.115 3.571 1.00 48.35 212 LEU A CA 1
ATOM 1387 C C . LEU A 1 212 ? -38.798 1.603 3.781 1.00 48.77 212 LEU A C 1
ATOM 1388 O O . LEU A 1 212 ? -39.423 1.277 4.776 1.00 49.70 212 LEU A O 1
ATOM 1393 N N . LYS A 1 213 ? -39.288 2.369 2.815 1.00 50.00 213 LYS A N 1
ATOM 1394 C CA . LYS A 1 213 ? -40.713 2.662 2.659 1.00 50.92 213 LYS A CA 1
ATOM 1395 C C . LYS A 1 213 ? -41.500 1.367 2.419 1.00 51.89 213 LYS A C 1
ATOM 1396 O O . LYS A 1 213 ? -40.950 0.270 2.514 1.00 51.38 213 LYS A O 1
ATOM 1402 N N . GLU A 1 214 ? -42.779 1.505 2.077 1.00 53.99 214 GLU A N 1
ATOM 1403 C CA . GLU A 1 214 ? -43.728 0.379 2.073 1.00 55.51 214 GLU A CA 1
ATOM 1404 C C . GLU A 1 214 ? -43.691 -0.548 0.829 1.00 55.52 214 GLU A C 1
ATOM 1405 O O . GLU A 1 214 ? -44.017 -1.742 0.935 1.00 57.11 214 GLU A O 1
ATOM 1411 N N . ASP A 1 215 ? -43.321 -0.020 -0.339 1.00 53.42 215 ASP A N 1
ATOM 1412 C CA . ASP A 1 215 ? -43.046 -0.888 -1.498 1.00 51.46 215 ASP A CA 1
ATOM 1413 C C . ASP A 1 215 ? -41.529 -0.956 -1.792 1.00 48.19 215 ASP A C 1
ATOM 1414 O O . ASP A 1 215 ? -41.105 -1.176 -2.931 1.00 47.06 215 ASP A O 1
ATOM 1419 N N . GLY A 1 216 ? -40.731 -0.787 -0.735 1.00 45.49 216 GLY A N 1
ATOM 1420 C CA . GLY A 1 216 ? -39.275 -0.772 -0.814 1.00 41.51 216 GLY A CA 1
ATOM 1421 C C . GLY A 1 216 ? -38.666 -2.084 -1.248 1.00 39.66 216 GLY A C 1
ATOM 1422 O O . GLY A 1 216 ? -39.137 -3.168 -0.898 1.00 39.93 216 GLY A O 1
ATOM 1423 N N . ILE A 1 217 ? -37.622 -1.970 -2.051 1.00 37.89 217 ILE A N 1
ATOM 1424 C CA . ILE A 1 217 ? -36.842 -3.105 -2.487 1.00 36.45 217 ILE A CA 1
ATOM 1425 C C . ILE A 1 217 ? -35.387 -2.943 -1.971 1.00 36.76 217 ILE A C 1
ATOM 1426 O O . ILE A 1 217 ? -34.847 -1.824 -1.884 1.00 35.05 217 ILE A O 1
ATOM 1431 N N . LEU A 1 218 ? -34.777 -4.072 -1.639 1.00 38.02 218 LEU A N 1
ATOM 1432 C CA . LEU A 1 218 ? -33.412 -4.122 -1.117 1.00 40.22 218 LEU A CA 1
ATOM 1433 C C . LEU A 1 218 ? -32.520 -4.977 -2.032 1.00 39.93 218 LEU A C 1
ATOM 1434 O O . LEU A 1 218 ? -32.939 -6.016 -2.530 1.00 41.69 218 LEU A O 1
ATOM 1439 N N . SER A 1 219 ? -31.289 -4.537 -2.235 1.00 37.33 219 SER A N 1
ATOM 1440 C CA . SER A 1 219 ? -30.351 -5.265 -3.045 1.00 36.88 219 SER A CA 1
ATOM 1441 C C . SER A 1 219 ? -29.053 -5.354 -2.271 1.00 37.15 219 SER A C 1
ATOM 1442 O O . SER A 1 219 ? -28.545 -4.342 -1.801 1.00 37.49 219 SER A O 1
ATOM 1445 N N . SER A 1 220 ? -28.524 -6.565 -2.120 1.00 37.31 220 SER A N 1
ATOM 1446 C CA . SER A 1 220 ? -27.278 -6.780 -1.377 1.00 35.85 220 SER A CA 1
ATOM 1447 C C . SER A 1 220 ? -26.376 -7.691 -2.155 1.00 34.66 220 SER A C 1
ATOM 1448 O O . SER A 1 220 ? -26.852 -8.677 -2.728 1.00 30.40 220 SER A O 1
ATOM 1451 N N . GLN A 1 221 ? -25.078 -7.335 -2.170 1.00 36.28 221 GLN A N 1
ATOM 1452 C CA . GLN A 1 221 ? -23.993 -8.153 -2.698 1.00 37.54 221 GLN A CA 1
ATOM 1453 C C . GLN A 1 221 ? -24.083 -9.528 -2.053 1.00 38.39 221 GLN A C 1
ATOM 1454 O O . GLN A 1 221 ? -24.151 -9.616 -0.827 1.00 38.11 221 GLN A O 1
ATOM 1460 N N . GLY A 1 222 ? -24.102 -10.592 -2.873 1.00 38.97 222 GLY A N 1
ATOM 1461 C CA . GLY A 1 222 ? -24.590 -11.897 -2.411 1.00 39.56 222 GLY A CA 1
ATOM 1462 C C . GLY A 1 222 ? -23.685 -13.114 -2.419 1.00 40.07 222 GLY A C 1
ATOM 1463 O O . GLY A 1 222 ? -24.191 -14.252 -2.506 1.00 38.77 222 GLY A O 1
ATOM 1464 N N . GLU A 1 223 ? -22.370 -12.879 -2.292 1.00 40.27 223 GLU A N 1
ATOM 1465 C CA . GLU A 1 223 ? -21.331 -13.941 -2.298 1.00 42.04 223 GLU A CA 1
ATOM 1466 C C . GLU A 1 223 ? -21.258 -14.852 -3.570 1.00 42.78 223 GLU A C 1
ATOM 1467 O O . GLU A 1 223 ? -21.889 -14.562 -4.605 1.00 43.84 223 GLU A O 1
ATOM 1473 N N . SER A 1 224 ? -20.487 -15.945 -3.471 1.00 41.15 224 SER A N 1
ATOM 1474 C CA . SER A 1 224 ? -20.229 -16.882 -4.573 1.00 39.84 224 SER A CA 1
ATOM 1475 C C . SER A 1 224 ? -20.945 -18.238 -4.410 1.00 39.85 224 SER A C 1
ATOM 1476 O O . SER A 1 224 ? -20.852 -18.900 -3.373 1.00 40.63 224 SER A O 1
ATOM 1479 N N . VAL A 1 225 ? -21.618 -18.688 -5.452 1.00 38.43 225 VAL A N 1
ATOM 1480 C CA . VAL A 1 225 ? -22.286 -19.979 -5.354 1.00 37.23 225 VAL A CA 1
ATOM 1481 C C . VAL A 1 225 ? -21.259 -21.100 -5.445 1.00 37.80 225 VAL A C 1
ATOM 1482 O O . VAL A 1 225 ? -21.493 -22.222 -5.024 1.00 38.41 225 VAL A O 1
ATOM 1486 N N . TRP A 1 226 ? -20.105 -20.779 -5.995 1.00 38.76 226 TRP A N 1
ATOM 1487 C CA . TRP A 1 226 ? -19.009 -21.726 -6.034 1.00 39.36 226 TRP A CA 1
ATOM 1488 C C . TRP A 1 226 ? -18.350 -21.939 -4.684 1.00 38.66 226 TRP A C 1
ATOM 1489 O O . TRP A 1 226 ? -17.757 -22.983 -4.473 1.00 39.15 226 TRP A O 1
ATOM 1500 N N . LEU A 1 227 ? -18.450 -20.970 -3.772 1.00 39.89 227 LEU A N 1
ATOM 1501 C CA . LEU A 1 227 ? -17.653 -21.009 -2.518 1.00 40.76 227 LEU A CA 1
ATOM 1502 C C . LEU A 1 227 ? -18.383 -20.921 -1.187 1.00 41.44 227 LEU A C 1
ATOM 1503 O O . LEU A 1 227 ? -17.859 -21.412 -0.178 1.00 43.48 227 LEU A O 1
ATOM 1508 N N . HIS A 1 228 ? -19.540 -20.261 -1.166 1.00 39.76 228 HIS A N 1
ATOM 1509 C CA . HIS A 1 228 ? -20.227 -19.920 0.084 1.00 37.71 228 HIS A CA 1
ATOM 1510 C C . HIS A 1 228 ? -21.706 -20.316 0.023 1.00 39.41 228 HIS A C 1
ATOM 1511 O O . HIS A 1 228 ? -22.595 -19.575 0.483 1.00 37.92 228 HIS A O 1
ATOM 1518 N N . LEU A 1 229 ? -21.972 -21.482 -0.548 1.00 40.31 229 LEU A N 1
ATOM 1519 C CA . LEU A 1 229 ? -23.343 -21.923 -0.674 1.00 41.80 229 LEU A CA 1
ATOM 1520 C C . LEU A 1 229 ? -24.061 -22.129 0.683 1.00 44.85 229 LEU A C 1
ATOM 1521 O O . LEU A 1 229 ? -25.204 -21.708 0.829 1.00 46.01 229 LEU A O 1
ATOM 1526 N N . PRO A 1 230 ? -23.407 -22.767 1.677 1.00 46.50 230 PRO A N 1
ATOM 1527 C CA . PRO A 1 230 ? -24.053 -22.814 3.007 1.00 46.66 230 PRO A CA 1
ATOM 1528 C C . PRO A 1 230 ? -24.323 -21.424 3.633 1.00 46.74 230 PRO A C 1
ATOM 1529 O O . PRO A 1 230 ? -25.389 -21.206 4.224 1.00 47.41 230 PRO A O 1
ATOM 1533 N N . LEU A 1 231 ? -23.379 -20.500 3.482 1.00 45.66 231 LEU A N 1
ATOM 1534 C CA . LEU A 1 231 ? -23.588 -19.098 3.823 1.00 45.08 231 LEU A CA 1
ATOM 1535 C C . LEU A 1 231 ? -24.757 -18.424 3.057 1.00 44.10 231 LEU A C 1
ATOM 1536 O O . LEU A 1 231 ? -25.503 -17.631 3.645 1.00 44.38 231 LEU A O 1
ATOM 1541 N N . ILE A 1 232 ? -24.914 -18.727 1.764 1.00 41.79 232 ILE A N 1
ATOM 1542 C CA . ILE A 1 232 ? -25.989 -18.135 0.959 1.00 39.03 232 ILE A CA 1
ATOM 1543 C C . ILE A 1 232 ? -27.324 -18.714 1.407 1.00 39.18 232 ILE A C 1
ATOM 1544 O O . ILE A 1 232 ? -28.316 -17.987 1.621 1.00 39.47 232 ILE A O 1
ATOM 1549 N N . ALA A 1 233 ? -27.344 -20.026 1.559 1.00 39.97 233 ALA A N 1
ATOM 1550 C CA . ALA A 1 233 ? -28.512 -20.709 2.102 1.00 41.63 233 ALA A CA 1
ATOM 1551 C C . ALA A 1 233 ? -28.964 -20.107 3.453 1.00 41.60 233 ALA A C 1
ATOM 1552 O O . ALA A 1 233 ? -30.159 -19.939 3.719 1.00 39.83 233 ALA A O 1
ATOM 1554 N N . HIS A 1 234 ? -27.993 -19.766 4.294 1.00 43.55 234 HIS A N 1
ATOM 1555 C CA . HIS A 1 234 ? -28.303 -19.225 5.617 1.00 45.68 234 HIS A CA 1
ATOM 1556 C C . HIS A 1 234 ? -28.972 -17.855 5.492 1.00 44.50 234 HIS A C 1
ATOM 1557 O O . HIS A 1 234 ? -30.052 -17.631 6.063 1.00 45.07 234 HIS A O 1
ATOM 1564 N N . LEU A 1 235 ? -28.325 -16.980 4.716 1.00 41.96 235 LEU A N 1
ATOM 1565 C CA . LEU A 1 235 ? -28.756 -15.612 4.458 1.00 40.32 235 LEU A CA 1
ATOM 1566 C C . LEU A 1 235 ? -30.155 -15.537 3.834 1.00 40.52 235 LEU A C 1
ATOM 1567 O O . LEU A 1 235 ? -30.973 -14.718 4.236 1.00 40.84 235 LEU A O 1
ATOM 1572 N N . VAL A 1 236 ? -30.423 -16.381 2.844 1.00 40.06 236 VAL A N 1
ATOM 1573 C CA . VAL A 1 236 ? -31.735 -16.404 2.223 1.00 40.53 236 VAL A CA 1
ATOM 1574 C C . VAL A 1 236 ? -32.803 -16.810 3.250 1.00 42.39 236 VAL A C 1
ATOM 1575 O O . VAL A 1 236 ? -33.876 -16.193 3.299 1.00 41.68 236 VAL A O 1
ATOM 1579 N N . ALA A 1 237 ? -32.484 -17.819 4.074 1.00 43.96 237 ALA A N 1
ATOM 1580 C CA . ALA A 1 237 ? -33.415 -18.375 5.053 1.00 45.98 237 ALA A CA 1
ATOM 1581 C C . ALA A 1 237 ? -33.861 -17.345 6.083 1.00 49.03 237 ALA A C 1
ATOM 1582 O O . ALA A 1 237 ? -35.071 -17.184 6.303 1.00 50.37 237 ALA A O 1
ATOM 1584 N N . PHE A 1 238 ? -32.921 -16.622 6.697 1.00 50.01 238 PHE A N 1
ATOM 1585 C CA . PHE A 1 238 ? -33.350 -15.627 7.677 1.00 52.33 238 PHE A CA 1
ATOM 1586 C C . PHE A 1 238 ? -34.110 -14.407 7.099 1.00 52.28 238 PHE A C 1
ATOM 1587 O O . PHE A 1 238 ? -34.997 -13.849 7.761 1.00 53.76 238 PHE A O 1
ATOM 1595 N N . ASN A 1 239 ? -33.805 -14.019 5.865 1.00 50.17 239 ASN A N 1
ATOM 1596 C CA . ASN A 1 239 ? -34.562 -12.952 5.223 1.00 49.03 239 ASN A CA 1
ATOM 1597 C C . ASN A 1 239 ? -36.005 -13.365 4.886 1.00 50.03 239 ASN A C 1
ATOM 1598 O O . ASN A 1 239 ? -36.896 -12.522 4.764 1.00 50.00 239 ASN A O 1
ATOM 1603 N N . ARG A 1 240 ? -36.236 -14.667 4.742 1.00 50.51 240 ARG A N 1
ATOM 1604 C CA . ARG A 1 240 ? -37.581 -15.169 4.469 1.00 49.96 240 ARG A CA 1
ATOM 1605 C C . ARG A 1 240 ? -38.426 -15.057 5.724 1.00 50.52 240 ARG A C 1
ATOM 1606 O O . ARG A 1 240 ? -39.650 -15.121 5.647 1.00 50.75 240 ARG A O 1
ATOM 1614 N N . LYS A 1 241 ? -37.751 -14.877 6.865 1.00 50.59 241 LYS A N 1
ATOM 1615 C CA . LYS A 1 241 ? -38.394 -14.550 8.127 1.00 50.66 241 LYS A CA 1
ATOM 1616 C C . LYS A 1 241 ? -38.755 -13.079 8.131 1.00 50.29 241 LYS A C 1
ATOM 1617 O O . LYS A 1 241 ? -39.817 -12.704 8.608 1.00 50.86 241 LYS A O 1
ATOM 1623 N N . ILE A 1 242 ? -37.886 -12.251 7.560 1.00 48.64 242 ILE A N 1
ATOM 1624 C CA . ILE A 1 242 ? -38.054 -10.800 7.620 1.00 45.16 242 ILE A CA 1
ATOM 1625 C C . ILE A 1 242 ? -38.874 -10.190 6.481 1.00 43.74 242 ILE A C 1
ATOM 1626 O O . ILE A 1 242 ? -39.685 -9.305 6.727 1.00 43.67 242 ILE A O 1
ATOM 1631 N N . PHE A 1 243 ? -38.638 -10.620 5.241 1.00 42.59 243 PHE A N 1
ATOM 1632 C CA . PHE A 1 243 ? -39.344 -10.055 4.072 1.00 39.91 243 PHE A CA 1
ATOM 1633 C C . PHE A 1 243 ? -40.312 -11.073 3.455 1.00 40.21 243 PHE A C 1
ATOM 1634 O O . PHE A 1 243 ? -40.011 -12.270 3.391 1.00 38.92 243 PHE A O 1
ATOM 1642 N N . PRO A 1 244 ? -41.474 -10.599 2.982 1.00 41.66 244 PRO A N 1
ATOM 1643 C CA . PRO A 1 244 ? -42.443 -11.495 2.340 1.00 44.54 244 PRO A CA 1
ATOM 1644 C C . PRO A 1 244 ? -41.994 -12.049 0.984 1.00 46.81 244 PRO A C 1
ATOM 1645 O O . PRO A 1 244 ? -42.591 -13.008 0.493 1.00 49.18 244 PRO A O 1
ATOM 1649 N N . ALA A 1 245 ? -40.977 -11.448 0.371 1.00 46.31 245 ALA A N 1
ATOM 1650 C CA . ALA A 1 245 ? -40.399 -11.997 -0.869 1.00 45.06 245 ALA A CA 1
ATOM 1651 C C . ALA A 1 245 ? -38.882 -11.840 -0.900 1.00 43.72 245 ALA A C 1
ATOM 1652 O O . ALA A 1 245 ? -38.371 -10.723 -0.866 1.00 43.00 245 ALA A O 1
ATOM 1654 N N . VAL A 1 246 ? -38.187 -12.974 -0.965 1.00 43.35 246 VAL A N 1
ATOM 1655 C CA . VAL A 1 246 ? -36.726 -13.033 -1.003 1.00 42.88 246 VAL A CA 1
ATOM 1656 C C . VAL A 1 246 ? -36.269 -13.933 -2.141 1.00 42.41 246 VAL A C 1
ATOM 1657 O O . VAL A 1 246 ? -36.596 -15.103 -2.166 1.00 42.51 246 VAL A O 1
ATOM 1661 N N . THR A 1 247 ? -35.521 -13.387 -3.093 1.00 43.40 247 THR A N 1
ATOM 1662 C CA . THR A 1 247 ? -35.017 -14.172 -4.237 1.00 43.38 247 THR A CA 1
ATOM 1663 C C . THR A 1 247 ? -33.517 -13.960 -4.403 1.00 41.62 247 THR A C 1
ATOM 1664 O O . THR A 1 247 ? -32.984 -12.929 -4.033 1.00 43.06 247 THR A O 1
ATOM 1668 N N . TYR A 1 248 ? -32.842 -14.919 -5.009 1.00 39.66 248 TYR A N 1
ATOM 1669 C CA . TYR A 1 248 ? -31.409 -14.807 -5.224 1.00 37.42 248 TYR A CA 1
ATOM 1670 C C . TYR A 1 248 ? -31.012 -15.003 -6.709 1.00 37.01 248 TYR A C 1
ATOM 1671 O O . TYR A 1 248 ? -31.078 -16.098 -7.235 1.00 38.83 248 TYR A O 1
ATOM 1680 N N . ALA A 1 249 ? -30.633 -13.912 -7.364 1.00 35.44 249 ALA A N 1
ATOM 1681 C CA . ALA A 1 249 ? -30.080 -13.917 -8.714 1.00 35.24 249 ALA A CA 1
ATOM 1682 C C . ALA A 1 249 ? -28.515 -13.963 -8.708 1.00 32.23 249 ALA A C 1
ATOM 1683 O O . ALA A 1 249 ? -27.925 -13.789 -7.677 1.00 30.30 249 ALA A O 1
ATOM 1685 N N . GLN A 1 250 ? -27.883 -14.276 -9.842 1.00 33.45 250 GLN A N 1
ATOM 1686 C CA . GLN A 1 250 ? -26.398 -14.208 -10.004 1.00 35.55 250 GLN A CA 1
ATOM 1687 C C . GLN A 1 250 ? -25.958 -13.854 -11.434 1.00 34.65 250 GLN A C 1
ATOM 1688 O O . GLN A 1 250 ? -26.722 -14.027 -12.375 1.00 32.93 250 GLN A O 1
ATOM 1694 N N . SER A 1 251 ? -24.731 -13.342 -11.588 1.00 35.74 251 SER A N 1
ATOM 1695 C CA . SER A 1 251 ? -24.153 -13.065 -12.928 1.00 36.04 251 SER A CA 1
ATOM 1696 C C . SER A 1 251 ? -22.641 -13.273 -12.984 1.00 36.31 251 SER A C 1
ATOM 1697 O O . SER A 1 251 ? -21.988 -13.309 -11.945 1.00 37.43 251 SER A O 1
ATOM 1700 N N . ILE A 1 252 ? -22.090 -13.387 -14.195 1.00 35.21 252 ILE A N 1
ATOM 1701 C CA . ILE A 1 252 ? -20.651 -13.488 -14.367 1.00 33.71 252 ILE A CA 1
ATOM 1702 C C . ILE A 1 252 ? -19.993 -12.161 -14.012 1.00 35.17 252 ILE A C 1
ATOM 1703 O O . ILE A 1 252 ? -20.581 -11.106 -14.239 1.00 38.02 252 ILE A O 1
ATOM 1708 N N . VAL A 1 253 ? -18.806 -12.235 -13.420 1.00 31.83 253 VAL A N 1
ATOM 1709 C CA . VAL A 1 253 ? -18.003 -11.082 -13.030 1.00 32.65 253 VAL A CA 1
ATOM 1710 C C . VAL A 1 253 ? -16.532 -11.588 -13.037 1.00 34.84 253 VAL A C 1
ATOM 1711 O O . VAL A 1 253 ? -16.145 -12.392 -12.195 1.00 33.83 253 VAL A O 1
ATOM 1715 N N . SER A 1 254 ? -15.724 -11.146 -13.991 1.00 38.16 254 SER A N 1
ATOM 1716 C CA . SER A 1 254 ? -14.406 -11.786 -14.216 1.00 42.22 254 SER A CA 1
ATOM 1717 C C . SER A 1 254 ? -13.416 -11.747 -13.037 1.00 42.94 254 SER A C 1
ATOM 1718 O O . SER A 1 254 ? -12.796 -12.746 -12.716 1.00 42.61 254 SER A O 1
ATOM 1721 N N . THR A 1 255 ? -13.306 -10.602 -12.387 1.00 44.96 255 THR A N 1
ATOM 1722 C CA . THR A 1 255 ? -12.284 -10.382 -11.378 1.00 47.16 255 THR A CA 1
ATOM 1723 C C . THR A 1 255 ? -12.759 -10.746 -9.988 1.00 48.38 255 THR A C 1
ATOM 1724 O O . THR A 1 255 ? -12.057 -10.512 -9.007 1.00 50.02 255 THR A O 1
ATOM 1728 N N . TYR A 1 256 ? -13.962 -11.302 -9.890 1.00 48.16 256 TYR A N 1
ATOM 1729 C CA . TYR A 1 256 ? -14.454 -11.790 -8.610 1.00 47.59 256 TYR A CA 1
ATOM 1730 C C . TYR A 1 256 ? -13.915 -13.214 -8.414 1.00 47.57 256 TYR A C 1
ATOM 1731 O O . TYR A 1 256 ? -13.723 -13.946 -9.390 1.00 49.36 256 TYR A O 1
ATOM 1740 N N . PRO A 1 257 ? -13.583 -13.590 -7.173 1.00 45.40 257 PRO A N 1
ATOM 1741 C CA . PRO A 1 257 ? -13.199 -14.977 -6.922 1.00 43.27 257 PRO A CA 1
ATOM 1742 C C . PRO A 1 257 ? -14.108 -16.011 -7.588 1.00 42.88 257 PRO A C 1
ATOM 1743 O O . PRO A 1 257 ? -15.319 -16.080 -7.298 1.00 42.61 257 PRO A O 1
ATOM 1747 N N . SER A 1 258 ? -13.512 -16.803 -8.483 1.00 40.94 258 SER A N 1
ATOM 1748 C CA . SER A 1 258 ? -14.190 -17.939 -9.126 1.00 38.47 258 SER A CA 1
ATOM 1749 C C . SER A 1 258 ? -15.190 -17.504 -10.179 1.00 36.67 258 SER A C 1
ATOM 1750 O O . SER A 1 258 ? -15.818 -18.333 -10.840 1.00 36.86 258 SER A O 1
ATOM 1753 N N . GLY A 1 259 ? -15.343 -16.196 -10.314 1.00 35.12 259 GLY A N 1
ATOM 1754 C CA . GLY A 1 259 ? -15.978 -15.614 -11.464 1.00 34.57 259 GLY A CA 1
ATOM 1755 C C . GLY A 1 259 ? -17.481 -15.460 -11.535 1.00 34.07 259 GLY A C 1
ATOM 1756 O O . GLY A 1 259 ? -18.000 -15.089 -12.604 1.00 34.99 259 GLY A O 1
ATOM 1757 N N . SER A 1 260 ? -18.202 -15.710 -10.449 1.00 32.10 260 SER A N 1
ATOM 1758 C CA . SER A 1 260 ? -19.587 -15.168 -10.397 1.00 32.13 260 SER A CA 1
ATOM 1759 C C . SER A 1 260 ? -19.993 -14.561 -9.048 1.00 32.12 260 SER A C 1
ATOM 1760 O O . SER A 1 260 ? -19.839 -15.192 -8.003 1.00 32.93 260 SER A O 1
ATOM 1763 N N . MET A 1 261 ? -20.477 -13.328 -9.079 1.00 31.75 261 MET A N 1
ATOM 1764 C CA . MET A 1 261 ? -21.039 -12.713 -7.901 1.00 33.91 261 MET A CA 1
ATOM 1765 C C . MET A 1 261 ? -22.543 -12.978 -7.878 1.00 32.80 261 MET A C 1
ATOM 1766 O O . MET A 1 261 ? -23.178 -13.039 -8.930 1.00 30.46 261 MET A O 1
ATOM 1771 N N . GLY A 1 262 ? -23.086 -13.148 -6.670 1.00 32.05 262 GLY A N 1
ATOM 1772 C CA . GLY A 1 262 ? -24.515 -13.310 -6.466 1.00 30.98 262 GLY A CA 1
ATOM 1773 C C . GLY A 1 262 ? -25.092 -12.011 -5.951 1.00 30.72 262 GLY A C 1
ATOM 1774 O O . GLY A 1 262 ? -24.328 -11.082 -5.564 1.00 29.47 262 GLY A O 1
ATOM 1775 N N . TYR A 1 263 ? -26.429 -11.949 -5.954 1.00 28.16 263 TYR A N 1
ATOM 1776 C CA . TYR A 1 263 ? -27.179 -10.789 -5.519 1.00 28.68 263 TYR A CA 1
ATOM 1777 C C . TYR A 1 263 ? -28.496 -11.199 -4.785 1.00 30.52 263 TYR A C 1
ATOM 1778 O O . TYR A 1 263 ? -29.327 -11.954 -5.317 1.00 31.05 263 TYR A O 1
ATOM 1787 N N . LEU A 1 264 ? -28.663 -10.691 -3.566 1.00 30.38 264 LEU A N 1
ATOM 1788 C CA . LEU A 1 264 ? -29.787 -10.981 -2.686 1.00 28.55 264 LEU A CA 1
ATOM 1789 C C . LEU A 1 264 ? -30.696 -9.817 -2.907 1.00 28.87 264 LEU A C 1
ATOM 1790 O O . LEU A 1 264 ? -30.218 -8.669 -2.856 1.00 26.56 264 LEU A O 1
ATOM 1795 N N . ILE A 1 265 ? -31.975 -10.118 -3.179 1.00 27.76 265 ILE A N 1
ATOM 1796 C CA . ILE A 1 265 ? -33.001 -9.133 -3.465 1.00 29.00 265 ILE A CA 1
ATOM 1797 C C . ILE A 1 265 ? -34.290 -9.449 -2.676 1.00 31.20 265 ILE A C 1
ATOM 1798 O O . ILE A 1 265 ? -34.894 -10.520 -2.838 1.00 27.56 265 ILE A O 1
ATOM 1803 N N . CYS A 1 266 ? -34.673 -8.515 -1.803 1.00 34.15 266 CYS A N 1
ATOM 1804 C CA . CYS A 1 266 ? -35.800 -8.680 -0.898 1.00 35.86 266 CYS A CA 1
ATOM 1805 C C . CYS A 1 266 ? -36.719 -7.512 -1.115 1.00 37.69 266 CYS A C 1
ATOM 1806 O O . CYS A 1 266 ? -36.249 -6.393 -1.343 1.00 37.22 266 CYS A O 1
ATOM 1809 N N . ALA A 1 267 ? -38.028 -7.780 -1.069 1.00 39.49 267 ALA A N 1
ATOM 1810 C CA . ALA A 1 267 ? -39.056 -6.755 -1.277 1.00 40.61 267 ALA A CA 1
ATOM 1811 C C . ALA A 1 267 ? -40.042 -6.709 -0.088 1.00 42.42 267 ALA A C 1
ATOM 1812 O O . ALA A 1 267 ? -40.381 -7.745 0.497 1.00 41.27 267 ALA A O 1
ATOM 1814 N N . LYS A 1 268 ? -40.491 -5.511 0.273 1.00 44.12 268 LYS A N 1
ATOM 1815 C CA . LYS A 1 268 ? -41.426 -5.383 1.388 1.00 46.68 268 LYS A CA 1
ATOM 1816 C C . LYS A 1 268 ? -42.860 -5.768 1.026 1.00 47.37 268 LYS A C 1
ATOM 1817 O O . LYS A 1 268 ? -43.561 -6.349 1.847 1.00 46.58 268 LYS A O 1
ATOM 1823 N N . ASN A 1 269 ? -43.282 -5.443 -0.192 1.00 48.85 269 ASN A N 1
ATOM 1824 C CA . ASN A 1 269 ? -44.603 -5.815 -0.677 1.00 51.32 269 ASN A CA 1
ATOM 1825 C C . ASN A 1 269 ? -44.595 -7.235 -1.251 1.00 53.36 269 ASN A C 1
ATOM 1826 O O . ASN A 1 269 ? -43.815 -7.566 -2.158 1.00 53.60 269 ASN A O 1
ATOM 1831 N N . ALA A 1 270 ? -45.475 -8.070 -0.708 1.00 55.08 270 ALA A N 1
ATOM 1832 C CA . ALA A 1 270 ? -45.552 -9.491 -1.062 1.00 55.75 270 ALA A CA 1
ATOM 1833 C C . ALA A 1 270 ? -45.961 -9.729 -2.511 1.00 55.98 270 ALA A C 1
ATOM 1834 O O . ALA A 1 270 ? -45.853 -10.838 -3.009 1.00 55.84 270 ALA A O 1
ATOM 1836 N N . ASN A 1 271 ? -46.423 -8.681 -3.179 1.00 57.73 271 ASN A N 1
ATOM 1837 C CA . ASN A 1 271 ? -46.913 -8.781 -4.558 1.00 59.50 271 ASN A CA 1
ATOM 1838 C C . ASN A 1 271 ? -45.889 -8.333 -5.584 1.00 58.14 271 ASN A C 1
ATOM 1839 O O . ASN A 1 271 ? -46.073 -8.523 -6.789 1.00 57.91 271 ASN A O 1
ATOM 1844 N N . ARG A 1 272 ? -44.825 -7.705 -5.100 1.00 56.94 272 ARG A N 1
ATOM 1845 C CA . ARG A 1 272 ? -43.705 -7.322 -5.950 1.00 54.43 272 ARG A CA 1
ATOM 1846 C C . ARG A 1 272 ? -43.021 -8.604 -6.415 1.00 51.98 272 ARG A C 1
ATOM 1847 O O . ARG A 1 272 ? -42.641 -9.434 -5.592 1.00 51.50 272 ARG A O 1
ATOM 1855 N N . ASP A 1 273 ? -42.976 -8.803 -7.735 1.00 50.20 273 ASP A N 1
ATOM 1856 C CA . ASP A 1 273 ? -42.135 -9.838 -8.358 1.00 46.99 273 ASP A CA 1
ATOM 1857 C C . ASP A 1 273 ? -40.919 -9.082 -8.859 1.00 43.19 273 ASP A C 1
ATOM 1858 O O . ASP A 1 273 ? -41.008 -8.414 -9.881 1.00 40.38 273 ASP A O 1
ATOM 1863 N N . VAL A 1 274 ? -39.810 -9.171 -8.116 1.00 40.97 274 VAL A N 1
ATOM 1864 C CA . VAL A 1 274 ? -38.587 -8.437 -8.437 1.00 39.89 274 VAL A CA 1
ATOM 1865 C C . VAL A 1 274 ? -37.877 -9.008 -9.652 1.00 42.20 274 VAL A C 1
ATOM 1866 O O . VAL A 1 274 ? -36.891 -8.426 -10.078 1.00 43.44 274 VAL A O 1
ATOM 1870 N N . THR A 1 275 ? -38.344 -10.147 -10.170 1.00 43.53 275 THR A N 1
ATOM 1871 C CA . THR A 1 275 ? -37.646 -10.868 -11.239 1.00 45.15 275 THR A CA 1
ATOM 1872 C C . THR A 1 275 ? -38.196 -10.525 -12.606 1.00 46.25 275 THR A C 1
ATOM 1873 O O . THR A 1 275 ? -37.713 -11.029 -13.625 1.00 45.71 275 THR A O 1
ATOM 1877 N N . THR A 1 276 ? -39.240 -9.707 -12.623 1.00 47.02 276 THR A N 1
ATOM 1878 C CA . THR A 1 276 ? -39.637 -9.040 -13.842 1.00 49.53 276 THR A CA 1
ATOM 1879 C C . THR A 1 276 ? -39.634 -7.560 -13.527 1.00 51.66 276 THR A C 1
ATOM 1880 O O . THR A 1 276 ? -40.326 -7.134 -12.606 1.00 52.40 276 THR A O 1
ATOM 1884 N N . PRO A 1 277 ? -38.810 -6.778 -14.262 1.00 53.09 277 PRO A N 1
ATOM 1885 C CA . PRO A 1 277 ? -38.764 -5.324 -14.119 1.00 53.52 277 PRO A CA 1
ATOM 1886 C C . PRO A 1 277 ? -40.132 -4.672 -14.337 1.00 54.60 277 PRO A C 1
ATOM 1887 O O . PRO A 1 277 ? -40.950 -5.203 -15.094 1.00 53.87 277 PRO A O 1
ATOM 1891 N N . ALA A 1 278 ? -40.352 -3.539 -13.660 1.00 56.69 278 ALA A N 1
ATOM 1892 C CA . ALA A 1 278 ? -41.562 -2.732 -13.793 1.00 59.33 278 ALA A CA 1
ATOM 1893 C C . ALA A 1 278 ? -41.866 -2.395 -15.259 1.00 61.97 278 ALA A C 1
ATOM 1894 O O . ALA A 1 278 ? -42.907 -2.810 -15.795 1.00 62.01 278 ALA A O 1
ATOM 1896 N N . ARG A 1 279 ? -40.955 -1.660 -15.903 1.00 64.30 279 ARG A N 1
ATOM 1897 C CA .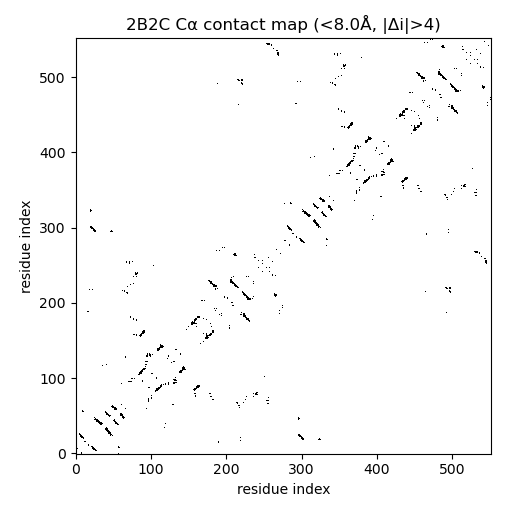 ARG A 1 279 ? -41.040 -1.405 -17.356 1.00 66.13 279 ARG A CA 1
ATOM 1898 C C . ARG A 1 279 ? -39.841 -1.995 -18.103 1.00 65.20 279 ARG A C 1
ATOM 1899 O O . ARG A 1 279 ? -38.737 -2.129 -17.555 1.00 64.40 279 ARG A O 1
ATOM 1907 N N . THR A 1 280 ? -40.073 -2.320 -19.368 1.00 64.77 280 THR A N 1
ATOM 1908 C CA . THR A 1 280 ? -39.113 -3.084 -20.164 1.00 64.15 280 THR A CA 1
ATOM 1909 C C . THR A 1 280 ? -38.381 -2.246 -21.256 1.00 61.90 280 THR A C 1
ATOM 1910 O O . THR A 1 280 ? -39.017 -1.674 -22.150 1.00 63.68 280 THR A O 1
ATOM 1914 N N . LEU A 1 281 ? -37.048 -2.192 -21.164 1.00 57.33 281 LEU A N 1
ATOM 1915 C CA . LEU A 1 281 ? -36.177 -1.367 -22.018 1.00 52.86 281 LEU A CA 1
ATOM 1916 C C . LEU A 1 281 ? -36.065 -1.791 -23.477 1.00 52.37 281 LEU A C 1
ATOM 1917 O O . LEU A 1 281 ? -35.868 -2.964 -23.772 1.00 52.57 281 LEU A O 1
ATOM 1922 N N . THR A 1 282 ? -36.145 -0.825 -24.388 1.00 52.09 282 THR A N 1
ATOM 1923 C CA . THR A 1 282 ? -35.943 -1.086 -25.831 1.00 51.40 282 THR A CA 1
ATOM 1924 C C . THR A 1 282 ? -34.480 -0.936 -26.215 1.00 50.52 282 THR A C 1
ATOM 1925 O O . THR A 1 282 ? -33.691 -0.377 -25.460 1.00 50.95 282 THR A O 1
ATOM 1929 N N . ALA A 1 283 ? -34.148 -1.407 -27.411 1.00 50.14 283 ALA A N 1
ATOM 1930 C CA . ALA A 1 283 ? -32.788 -1.376 -27.956 1.00 50.40 283 ALA A CA 1
ATOM 1931 C C . ALA A 1 283 ? -32.096 -0.006 -27.847 1.00 51.84 283 ALA A C 1
ATOM 1932 O O . ALA A 1 283 ? -30.886 0.068 -27.573 1.00 50.54 283 ALA A O 1
ATOM 1934 N N . GLU A 1 284 ? -32.883 1.058 -28.045 1.00 53.68 284 GLU A N 1
ATOM 1935 C CA . GLU A 1 284 ? -32.408 2.450 -28.001 1.00 57.30 284 GLU A CA 1
ATOM 1936 C C . GLU A 1 284 ? -32.349 3.031 -26.589 1.00 52.87 284 GLU A C 1
ATOM 1937 O O . GLU A 1 284 ? -31.532 3.917 -26.308 1.00 52.24 284 GLU A O 1
ATOM 1943 N N . GLN A 1 285 ? -33.237 2.564 -25.712 1.00 49.20 285 GLN A N 1
ATOM 1944 C CA . GLN A 1 285 ? -33.209 3.010 -24.338 1.00 46.58 285 GLN A CA 1
ATOM 1945 C C . GLN A 1 285 ? -31.951 2.492 -23.656 1.00 44.71 285 GLN A C 1
ATOM 1946 O O . GLN A 1 285 ? -31.381 3.155 -22.784 1.00 45.88 285 GLN A O 1
ATOM 1952 N N . ILE A 1 286 ? -31.522 1.308 -24.070 1.00 41.77 286 ILE A N 1
ATOM 1953 C CA . ILE A 1 286 ? -30.346 0.680 -23.534 1.00 41.13 286 ILE A CA 1
ATOM 1954 C C . ILE A 1 286 ? -29.113 1.491 -23.918 1.00 42.28 286 ILE A C 1
ATOM 1955 O O . ILE A 1 286 ? -28.307 1.831 -23.042 1.00 41.38 286 ILE A O 1
ATOM 1960 N N . LYS A 1 287 ? -28.982 1.805 -25.218 1.00 43.31 287 LYS A N 1
ATOM 1961 C CA . LYS A 1 287 ? -27.836 2.575 -25.725 1.00 44.05 287 LYS A CA 1
ATOM 1962 C C . LYS A 1 287 ? -27.799 4.011 -25.180 1.00 43.35 287 LYS A C 1
ATOM 1963 O O . LYS A 1 287 ? -26.718 4.551 -24.843 1.00 44.05 287 LYS A O 1
ATOM 1969 N N . ALA A 1 288 ? -28.981 4.609 -25.070 1.00 40.95 288 ALA A N 1
ATOM 1970 C CA . ALA A 1 288 ? -29.132 5.891 -24.396 1.00 40.35 288 ALA A CA 1
ATOM 1971 C C . ALA A 1 288 ? -28.517 5.853 -23.006 1.00 40.16 288 ALA A C 1
ATOM 1972 O O . ALA A 1 288 ? -27.912 6.838 -22.563 1.00 39.52 288 ALA A O 1
ATOM 1974 N N . LEU A 1 289 ? -28.687 4.720 -22.319 1.00 39.30 289 LEU A N 1
ATOM 1975 C CA . LEU A 1 289 ? -28.292 4.617 -20.924 1.00 39.22 289 LEU A CA 1
ATOM 1976 C C . LEU A 1 289 ? -26.843 4.158 -20.720 1.00 40.14 289 LEU A C 1
ATOM 1977 O O . LEU A 1 289 ? -26.404 4.036 -19.576 1.00 40.31 289 LEU A O 1
ATOM 1982 N N . ASN A 1 290 ? -26.121 3.950 -21.829 1.00 40.38 290 ASN A N 1
ATOM 1983 C CA . ASN A 1 290 ? -24.780 3.325 -21.866 1.00 41.08 290 ASN A CA 1
ATOM 1984 C C . ASN A 1 290 ? -24.661 2.079 -20.977 1.00 41.22 290 ASN A C 1
ATOM 1985 O O . ASN A 1 290 ? -23.759 1.983 -20.113 1.00 40.88 290 ASN A O 1
ATOM 1990 N N . LEU A 1 291 ? -25.576 1.137 -21.196 1.00 39.39 291 LEU A N 1
ATOM 1991 C CA . LEU A 1 291 ? -25.527 -0.145 -20.506 1.00 39.54 291 LEU A CA 1
ATOM 1992 C C . LEU A 1 291 ? -24.708 -1.143 -21.313 1.00 39.74 291 LEU A C 1
ATOM 1993 O O . LEU A 1 291 ? -24.959 -1.341 -22.504 1.00 42.24 291 LEU A O 1
ATOM 1998 N N . ARG A 1 292 ? -23.722 -1.756 -20.669 1.00 37.84 292 ARG A N 1
ATOM 1999 C CA . ARG A 1 292 ? -22.830 -2.673 -21.343 1.00 36.96 292 ARG A CA 1
ATOM 2000 C C . ARG A 1 292 ? -23.119 -4.130 -20.929 1.00 34.99 292 ARG A C 1
ATOM 2001 O O . ARG A 1 292 ? -22.874 -5.076 -21.696 1.00 34.02 292 ARG A O 1
ATOM 2009 N N . PHE A 1 293 ? -23.639 -4.313 -19.720 1.00 33.38 293 PHE A N 1
ATOM 2010 C CA . PHE A 1 293 ? -23.984 -5.651 -19.248 1.00 32.08 293 PHE A CA 1
ATOM 2011 C C . PHE A 1 293 ? -25.508 -5.905 -19.169 1.00 30.78 293 PHE A C 1
ATOM 2012 O O . PHE A 1 293 ? -25.966 -6.937 -19.640 1.00 29.82 293 PHE A O 1
ATOM 2020 N N . TYR A 1 294 ? -26.253 -4.962 -18.580 1.00 29.12 294 TYR A N 1
ATOM 2021 C CA . TYR A 1 294 ? -27.619 -5.190 -18.078 1.00 29.62 294 TYR A CA 1
ATOM 2022 C C . TYR A 1 294 ? -28.703 -4.916 -19.125 1.00 28.01 294 TYR A C 1
ATOM 2023 O O . TYR A 1 294 ? -28.553 -4.041 -19.968 1.00 28.25 294 TYR A O 1
ATOM 2032 N N . ASN A 1 295 ? -29.807 -5.642 -19.038 1.00 26.10 295 ASN A N 1
ATOM 2033 C CA . ASN A 1 295 ? -31.012 -5.323 -19.823 1.00 25.17 295 ASN A CA 1
ATOM 2034 C C . ASN A 1 295 ? -32.173 -6.164 -19.333 1.00 27.80 295 ASN A C 1
ATOM 2035 O O . ASN A 1 295 ? -31.983 -7.042 -18.466 1.00 29.52 295 ASN A O 1
ATOM 2040 N N . SER A 1 296 ? -33.366 -5.914 -19.873 1.00 27.41 296 SER A N 1
ATOM 2041 C CA . SER A 1 296 ? -34.548 -6.536 -19.316 1.00 28.69 296 SER A CA 1
ATOM 2042 C C . SER A 1 296 ? -34.422 -8.034 -19.382 1.00 29.75 296 SER A C 1
ATOM 2043 O O . SER A 1 296 ? -34.674 -8.717 -18.376 1.00 30.46 296 SER A O 1
ATOM 2046 N N . GLU A 1 297 ? -33.982 -8.556 -20.533 1.00 29.75 297 GLU A N 1
ATOM 2047 C CA . GLU A 1 297 ? -33.901 -10.001 -20.689 1.00 31.33 297 GLU A CA 1
ATOM 2048 C C . GLU A 1 297 ? -32.900 -10.568 -19.696 1.00 31.66 297 GLU A C 1
ATOM 2049 O O . GLU A 1 297 ? -33.228 -11.498 -18.958 1.00 32.19 297 GLU A O 1
ATOM 2055 N N . VAL A 1 298 ? -31.700 -9.979 -19.656 1.00 31.31 298 VAL A N 1
ATOM 2056 C CA . VAL A 1 298 ? -30.657 -10.357 -18.714 1.00 31.05 298 VAL A CA 1
ATOM 2057 C C . VAL A 1 298 ? -31.184 -10.276 -17.289 1.00 31.70 298 VAL A C 1
ATOM 2058 O O . VAL A 1 298 ? -30.968 -11.209 -16.513 1.00 33.77 298 VAL A O 1
ATOM 2062 N N . HIS A 1 299 ? -31.852 -9.168 -16.946 1.00 30.36 299 HIS A N 1
ATOM 2063 C CA . HIS A 1 299 ? -32.557 -8.993 -15.648 1.00 31.28 299 HIS A CA 1
ATOM 2064 C C . HIS A 1 299 ? -33.160 -10.317 -15.210 1.00 33.86 299 HIS A C 1
ATOM 2065 O O . HIS A 1 299 ? -32.713 -10.916 -14.231 1.00 34.66 299 HIS A O 1
ATOM 2072 N N . LYS A 1 300 ? -34.167 -10.746 -15.979 1.00 34.80 300 LYS A N 1
ATOM 2073 C CA . LYS A 1 300 ? -34.966 -11.943 -15.754 1.00 36.76 300 LYS A CA 1
ATOM 2074 C C . LYS A 1 300 ? -34.161 -13.229 -15.654 1.00 36.25 300 LYS A C 1
ATOM 2075 O O . LYS A 1 300 ? -34.376 -14.040 -14.743 1.00 38.46 300 LYS A O 1
ATOM 2081 N N . ALA A 1 301 ? -33.245 -13.438 -16.590 1.00 34.90 301 ALA A N 1
ATOM 2082 C CA . ALA A 1 301 ? -32.416 -14.655 -16.597 1.00 33.51 301 ALA A CA 1
ATOM 2083 C C . ALA A 1 301 ? -31.430 -14.810 -15.416 1.00 31.26 301 ALA A C 1
ATOM 2084 O O . ALA A 1 301 ? -31.077 -15.925 -15.043 1.00 31.80 301 ALA A O 1
ATOM 2086 N N . ALA A 1 302 ? -30.985 -13.704 -14.837 1.00 28.30 302 ALA A N 1
ATOM 2087 C CA . ALA A 1 302 ? -30.045 -13.751 -13.702 1.00 27.42 302 ALA A CA 1
ATOM 2088 C C . ALA A 1 302 ? -30.654 -14.496 -12.496 1.00 29.97 302 ALA A C 1
ATOM 2089 O O . ALA A 1 302 ? -29.933 -14.858 -11.559 1.00 29.77 302 ALA A O 1
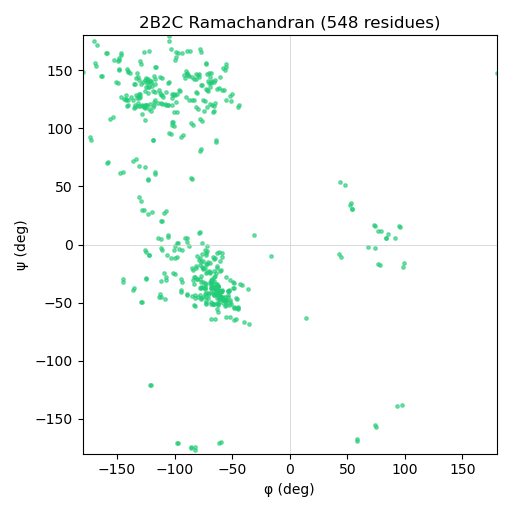ATOM 2091 N N . PHE A 1 303 ? -31.983 -14.719 -12.527 1.00 28.61 303 PHE A N 1
ATOM 2092 C CA . PHE A 1 303 ? -32.638 -15.427 -11.456 1.00 25.70 303 PHE A CA 1
ATOM 2093 C C . PHE A 1 303 ? -32.897 -16.887 -11.802 1.00 28.74 303 PHE A C 1
ATOM 2094 O O . PHE A 1 303 ? -33.445 -17.644 -10.987 1.00 31.64 303 PHE A O 1
ATOM 2102 N N . VAL A 1 304 ? -32.531 -17.300 -13.009 1.00 29.38 304 VAL A N 1
ATOM 2103 C CA . VAL A 1 304 ? -32.693 -18.703 -13.355 1.00 28.68 304 VAL A CA 1
ATOM 2104 C C . VAL A 1 304 ? -31.436 -19.338 -12.838 1.00 30.43 304 VAL A C 1
ATOM 2105 O O . VAL A 1 304 ? -30.375 -19.147 -13.403 1.00 30.90 304 VAL A O 1
ATOM 2109 N N . LEU A 1 305 ? -31.563 -20.044 -11.727 1.00 31.63 305 LEU A N 1
ATOM 2110 C CA . LEU A 1 305 ? -30.434 -20.642 -11.058 1.00 33.21 305 LEU A CA 1
ATOM 2111 C C . LEU A 1 305 ? -30.108 -22.065 -11.577 1.00 33.11 305 LEU A C 1
ATOM 2112 O O . LEU A 1 305 ? -31.028 -22.816 -11.965 1.00 33.00 305 LEU A O 1
ATOM 2117 N N . PRO A 1 306 ? -28.789 -22.415 -11.606 1.00 30.85 306 PRO A N 1
ATOM 2118 C CA . PRO A 1 306 ? -28.218 -23.729 -11.840 1.00 29.29 306 PRO A CA 1
ATOM 2119 C C . PRO A 1 306 ? -28.787 -24.738 -10.849 1.00 29.30 306 PRO A C 1
ATOM 2120 O O . PRO A 1 306 ? -29.199 -24.363 -9.752 1.00 30.72 306 PRO A O 1
ATOM 2124 N N . GLN A 1 307 ? -28.792 -26.013 -11.202 1.00 27.50 307 GLN A N 1
ATOM 2125 C CA . GLN A 1 307 ? -29.447 -26.984 -10.349 1.00 26.82 307 GLN A CA 1
ATOM 2126 C C . GLN A 1 307 ? -28.933 -26.964 -8.934 1.00 29.76 307 GLN A C 1
ATOM 2127 O O . GLN A 1 307 ? -29.754 -26.825 -8.004 1.00 29.54 307 GLN A O 1
ATOM 2133 N N . PHE A 1 308 ? -27.589 -27.061 -8.758 1.00 30.03 308 PHE A N 1
ATOM 2134 C CA . PHE A 1 308 ? -27.023 -27.240 -7.415 1.00 29.67 308 PHE A CA 1
ATOM 2135 C C . PHE A 1 308 ? -27.347 -26.028 -6.559 1.00 32.02 308 PHE A C 1
ATOM 2136 O O . PHE A 1 308 ? -27.563 -26.153 -5.362 1.00 34.08 308 PHE A O 1
ATOM 2144 N N . VAL A 1 309 ? -27.394 -24.848 -7.169 1.00 35.02 309 VAL A N 1
ATOM 2145 C CA . VAL A 1 309 ? -27.880 -23.653 -6.444 1.00 37.00 309 VAL A CA 1
ATOM 2146 C C . VAL A 1 309 ? -29.377 -23.694 -6.118 1.00 37.74 309 VAL A C 1
ATOM 2147 O O . VAL A 1 309 ? -29.795 -23.271 -5.034 1.00 37.32 309 VAL A O 1
ATOM 2151 N N . LYS A 1 310 ? -30.174 -24.223 -7.034 1.00 39.29 310 LYS A N 1
ATOM 2152 C CA . LYS A 1 310 ? -31.623 -24.268 -6.790 1.00 41.44 310 LYS A CA 1
ATOM 2153 C C . LYS A 1 310 ? -31.955 -25.268 -5.665 1.00 43.25 310 LYS A C 1
ATOM 2154 O O . LYS A 1 310 ? -32.904 -25.061 -4.907 1.00 42.51 310 LYS A O 1
ATOM 2160 N N . ASN A 1 311 ? -31.162 -26.337 -5.566 1.00 44.51 311 ASN A N 1
ATOM 2161 C CA . ASN A 1 311 ? -31.403 -27.361 -4.560 1.00 47.27 311 ASN A CA 1
ATOM 2162 C C . ASN A 1 311 ? -31.265 -26.748 -3.176 1.00 49.30 311 ASN A C 1
ATOM 2163 O O . ASN A 1 311 ? -32.218 -26.775 -2.387 1.00 49.83 311 ASN A O 1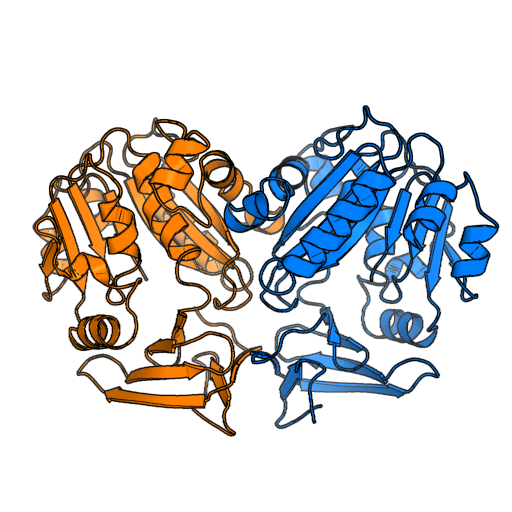
ATOM 2168 N N . ALA A 1 312 ? -30.082 -26.176 -2.921 1.00 50.26 312 ALA A N 1
ATOM 2169 C CA . ALA A 1 312 ? -29.685 -25.606 -1.632 1.00 51.08 312 ALA A CA 1
ATOM 2170 C C . ALA A 1 312 ? -30.544 -24.419 -1.135 1.00 53.25 312 ALA A C 1
ATOM 2171 O O . ALA A 1 312 ? -30.399 -23.959 0.002 1.00 52.97 312 ALA A O 1
ATOM 2173 N N . LEU A 1 313 ? -31.464 -23.945 -1.970 1.00 56.24 313 LEU A N 1
ATOM 2174 C CA . LEU A 1 313 ? -32.346 -22.843 -1.578 1.00 57.40 313 LEU A CA 1
ATOM 2175 C C . LEU A 1 313 ? -33.816 -23.278 -1.558 1.00 58.66 313 LEU A C 1
ATOM 2176 O O . LEU A 1 313 ? -34.661 -22.747 -2.286 1.00 60.29 313 LEU A O 1
ATOM 2181 N N . GLU A 1 314 ? -34.118 -24.253 -0.711 1.00 58.96 314 GLU A N 1
ATOM 2182 C CA . GLU A 1 314 ? -35.484 -24.780 -0.607 1.00 58.18 314 GLU A CA 1
ATOM 2183 C C . GLU A 1 314 ? -35.901 -25.079 0.829 1.00 58.31 314 GLU A C 1
ATOM 2184 O O . GLU A 1 314 ? -35.241 -24.664 1.776 1.00 58.40 314 GLU A O 1
ATOM 2190 N N . LYS B 1 3 ? 5.693 -26.258 -14.034 1.00 89.82 3 LYS B N 1
ATOM 2191 C CA . LYS B 1 3 ? 4.880 -25.045 -13.688 1.00 90.07 3 LYS B CA 1
ATOM 2192 C C . LYS B 1 3 ? 4.513 -24.990 -12.203 1.00 89.27 3 LYS B C 1
ATOM 2193 O O . LYS B 1 3 ? 3.903 -24.012 -11.741 1.00 88.76 3 LYS B O 1
ATOM 2199 N N . LEU B 1 4 ? 4.873 -26.047 -11.474 1.00 88.34 4 LEU B N 1
ATOM 2200 C CA . LEU B 1 4 ? 4.694 -26.102 -10.028 1.00 87.82 4 LEU B CA 1
ATOM 2201 C C . LEU B 1 4 ? 5.751 -25.280 -9.276 1.00 88.07 4 LEU B C 1
ATOM 2202 O O . LEU B 1 4 ? 6.936 -25.310 -9.616 1.00 88.13 4 LEU B O 1
ATOM 2207 N N . HIS B 1 5 ? 5.299 -24.542 -8.262 1.00 88.12 5 HIS B N 1
ATOM 2208 C CA . HIS B 1 5 ? 6.147 -23.639 -7.473 1.00 88.33 5 HIS B CA 1
ATOM 2209 C C . HIS B 1 5 ? 6.132 -24.031 -5.990 1.00 87.27 5 HIS B C 1
ATOM 2210 O O . HIS B 1 5 ? 6.468 -25.166 -5.631 1.00 87.10 5 HIS B O 1
ATOM 2217 N N . LYS B 1 6 ? 5.707 -23.081 -5.148 1.00 86.09 6 LYS B N 1
ATOM 2218 C CA . LYS B 1 6 ? 5.745 -23.187 -3.683 1.00 84.31 6 LYS B CA 1
ATOM 2219 C C . LYS B 1 6 ? 4.530 -23.909 -3.117 1.00 82.31 6 LYS B C 1
ATOM 2220 O O . LYS B 1 6 ? 3.830 -23.368 -2.264 1.00 82.64 6 LYS B O 1
ATOM 2226 N N . GLY B 1 7 ? 4.294 -25.136 -3.576 1.00 79.98 7 GLY B N 1
ATOM 2227 C CA . GLY B 1 7 ? 3.083 -25.875 -3.224 1.00 77.52 7 GLY B CA 1
ATOM 2228 C C . GLY B 1 7 ? 1.873 -25.322 -3.966 1.00 75.29 7 GLY B C 1
ATOM 2229 O O . GLY B 1 7 ? 0.735 -25.605 -3.597 1.00 75.12 7 GLY B O 1
ATOM 2230 N N . TRP B 1 8 ? 2.142 -24.536 -5.011 1.00 72.82 8 TRP B N 1
ATOM 2231 C CA . TRP B 1 8 ? 1.127 -23.837 -5.794 1.00 70.82 8 TRP B CA 1
ATOM 2232 C C . TRP B 1 8 ? 1.308 -24.061 -7.304 1.00 69.95 8 TRP B C 1
ATOM 2233 O O . TRP B 1 8 ? 2.403 -23.838 -7.847 1.00 70.19 8 TRP B O 1
ATOM 2244 N N . PHE B 1 9 ? 0.237 -24.495 -7.973 1.00 68.18 9 PHE B N 1
ATOM 2245 C CA . PHE B 1 9 ? 0.202 -24.530 -9.439 1.00 66.37 9 PHE B CA 1
ATOM 2246 C C . PHE B 1 9 ? -0.460 -23.268 -10.021 1.00 64.76 9 PHE B C 1
ATOM 2247 O O . PHE B 1 9 ? -1.546 -22.880 -9.583 1.00 65.46 9 PHE B O 1
ATOM 2255 N N . THR B 1 10 ? 0.185 -22.664 -11.021 1.00 61.94 10 THR B N 1
ATOM 2256 C CA . THR B 1 10 ? -0.297 -21.432 -11.650 1.00 59.73 10 THR B CA 1
ATOM 2257 C C . THR B 1 10 ? -0.563 -21.587 -13.156 1.00 59.67 10 THR B C 1
ATOM 2258 O O . THR B 1 10 ? 0.364 -21.808 -13.945 1.00 59.24 10 THR B O 1
ATOM 2262 N N . GLU B 1 11 ? -1.839 -21.463 -13.535 1.00 59.63 11 GLU B N 1
ATOM 2263 C CA . GLU B 1 11 ? -2.256 -21.516 -14.931 1.00 59.56 11 GLU B CA 1
ATOM 2264 C C . GLU B 1 11 ? -1.941 -20.196 -15.622 1.00 59.59 11 GLU B C 1
ATOM 2265 O O . GLU B 1 11 ? -2.803 -19.335 -15.741 1.00 60.20 11 GLU B O 1
ATOM 2271 N N . PHE B 1 12 ? -0.695 -20.040 -16.060 1.00 59.86 12 PHE B N 1
ATOM 2272 C CA . PHE B 1 12 ? -0.265 -18.863 -16.818 1.00 60.40 12 PHE B CA 1
ATOM 2273 C C . PHE B 1 12 ? -0.815 -18.893 -18.233 1.00 61.53 12 PHE B C 1
ATOM 2274 O O . PHE B 1 12 ? -1.109 -19.961 -18.754 1.00 61.74 12 PHE B O 1
ATOM 2282 N N . SER B 1 13 ? -0.931 -17.727 -18.861 1.00 63.59 13 SER B N 1
ATOM 2283 C CA . SER B 1 13 ? -1.197 -17.661 -20.299 1.00 66.08 13 SER B CA 1
ATOM 2284 C C . SER B 1 13 ? 0.032 -18.134 -21.086 1.00 70.12 13 SER B C 1
ATOM 2285 O O . SER B 1 13 ? 1.155 -17.794 -20.713 1.00 70.60 13 SER B O 1
ATOM 2288 N N . PRO B 1 14 ? -0.171 -18.927 -22.169 1.00 73.79 14 PRO B N 1
ATOM 2289 C CA . PRO B 1 14 ? 0.903 -19.456 -23.035 1.00 76.49 14 PRO B CA 1
ATOM 2290 C C . PRO B 1 14 ? 2.023 -18.479 -23.408 1.00 79.00 14 PRO B C 1
ATOM 2291 O O . PRO B 1 14 ? 3.161 -18.917 -23.559 1.00 79.35 14 PRO B O 1
ATOM 2295 N N . ASP B 1 15 ? 1.706 -17.190 -23.565 1.00 81.93 15 ASP B N 1
ATOM 2296 C CA . ASP B 1 15 ? 2.726 -16.130 -23.696 1.00 85.14 15 ASP B CA 1
ATOM 2297 C C . ASP B 1 15 ? 3.533 -16.058 -22.388 1.00 86.78 15 ASP B C 1
ATOM 2298 O O . ASP B 1 15 ? 3.219 -15.286 -21.469 1.00 86.40 15 ASP B O 1
ATOM 2303 N N . ASP B 1 16 ? 4.582 -16.876 -22.342 1.00 88.62 16 ASP B N 1
ATOM 2304 C CA . ASP B 1 16 ? 5.245 -17.280 -21.107 1.00 89.56 16 ASP B CA 1
ATOM 2305 C C . ASP B 1 16 ? 6.747 -17.424 -21.392 1.00 89.87 16 ASP B C 1
ATOM 2306 O O . ASP B 1 16 ? 7.314 -18.522 -21.297 1.00 89.86 16 ASP B O 1
ATOM 2311 N N . LEU B 1 17 ? 7.378 -16.311 -21.773 1.00 90.00 17 LEU B N 1
ATOM 2312 C CA . LEU B 1 17 ? 8.810 -16.294 -22.105 1.00 90.05 17 LEU B CA 1
ATOM 2313 C C . LEU B 1 17 ? 9.510 -15.083 -21.501 1.00 89.76 17 LEU B C 1
ATOM 2314 O O . LEU B 1 17 ? 8.867 -14.093 -21.163 1.00 89.60 17 LEU B O 1
ATOM 2319 N N . GLY B 1 41 ? -6.307 -16.258 -28.657 1.00 66.90 41 GLY B N 1
ATOM 2320 C CA . GLY B 1 41 ? -6.589 -17.526 -27.981 1.00 67.10 41 GLY B CA 1
ATOM 2321 C C . GLY B 1 41 ? -6.189 -17.550 -26.511 1.00 67.34 41 GLY B C 1
ATOM 2322 O O . GLY B 1 41 ? -6.567 -18.469 -25.769 1.00 67.08 41 GLY B O 1
ATOM 2323 N N . ALA B 1 42 ? -5.445 -16.525 -26.089 1.00 66.79 42 ALA B N 1
ATOM 2324 C CA . ALA B 1 42 ? -4.810 -16.470 -24.756 1.00 65.72 42 ALA B CA 1
ATOM 2325 C C . ALA B 1 42 ? -5.491 -15.525 -23.737 1.00 63.95 42 ALA B C 1
ATOM 2326 O O . ALA B 1 42 ? -6.432 -14.800 -24.064 1.00 64.16 42 ALA B O 1
ATOM 2328 N N . TRP B 1 43 ? -4.988 -15.536 -22.504 1.00 60.79 43 TRP B N 1
ATOM 2329 C CA . TRP B 1 43 ? -5.430 -14.609 -21.473 1.00 57.28 43 TRP B CA 1
ATOM 2330 C C . TRP B 1 43 ? -4.248 -13.853 -20.860 1.00 56.51 43 TRP B C 1
ATOM 2331 O O . TRP B 1 43 ? -3.946 -14.040 -19.689 1.00 56.69 43 TRP B O 1
ATOM 2342 N N . PRO B 1 44 ? -3.581 -12.983 -21.645 1.00 55.96 44 PRO B N 1
ATOM 2343 C CA . PRO B 1 44 ? -2.362 -12.336 -21.139 1.00 55.39 44 PRO B CA 1
ATOM 2344 C C . PRO B 1 44 ? -2.642 -11.394 -19.968 1.00 54.77 44 PRO B C 1
ATOM 2345 O O . PRO B 1 44 ? -3.656 -10.676 -19.967 1.00 56.12 44 PRO B O 1
ATOM 2349 N N . GLY B 1 45 ? -1.762 -11.409 -18.978 1.00 51.73 45 GLY B N 1
ATOM 2350 C CA . GLY B 1 45 ? -1.818 -10.419 -17.913 1.00 49.16 45 GLY B CA 1
ATOM 2351 C C . GLY B 1 45 ? -2.547 -10.845 -16.654 1.00 47.34 45 GLY B C 1
ATOM 2352 O O . GLY B 1 45 ? -2.877 -10.005 -15.806 1.00 47.98 45 GLY B O 1
ATOM 2353 N N . GLN B 1 46 ? -2.777 -12.148 -16.517 1.00 44.31 46 GLN B N 1
ATOM 2354 C CA . GLN B 1 46 ? -3.540 -12.692 -15.417 1.00 42.61 46 GLN B CA 1
ATOM 2355 C C . GLN B 1 46 ? -3.158 -14.155 -15.296 1.00 42.41 46 GLN B C 1
ATOM 2356 O O . GLN B 1 46 ? -2.566 -14.730 -16.216 1.00 43.18 46 GLN B O 1
ATOM 2362 N N . ALA B 1 47 ? -3.500 -14.759 -14.164 1.00 40.94 47 ALA B N 1
ATOM 2363 C CA . ALA B 1 47 ? -3.357 -16.196 -14.000 1.00 40.48 47 ALA B CA 1
ATOM 2364 C C . ALA B 1 47 ? -4.088 -16.651 -12.750 1.00 40.78 47 ALA B C 1
ATOM 2365 O O . ALA B 1 47 ? -4.257 -15.860 -11.796 1.00 41.47 47 ALA B O 1
ATOM 2367 N N . PHE B 1 48 ? -4.502 -17.922 -12.765 1.00 39.43 48 PHE B N 1
ATOM 2368 C CA . PHE B 1 48 ? -5.280 -18.531 -11.693 1.00 37.97 48 PHE B CA 1
ATOM 2369 C C . PHE B 1 48 ? -4.495 -19.658 -11.053 1.00 39.77 48 PHE B C 1
ATOM 2370 O O . PHE B 1 48 ? -3.828 -20.419 -11.747 1.00 39.87 48 PHE B O 1
ATOM 2378 N N . SER B 1 49 ? -4.602 -19.811 -9.739 1.00 42.57 49 SER B N 1
ATOM 2379 C CA . SER B 1 49 ? -3.720 -20.763 -9.051 1.00 45.41 49 SER B CA 1
ATOM 2380 C C . SER B 1 49 ? -4.430 -21.673 -8.078 1.00 48.22 49 SER B C 1
ATOM 2381 O O . SER B 1 49 ? -5.373 -21.250 -7.397 1.00 49.24 49 SER B O 1
ATOM 2384 N N . LEU B 1 50 ? -3.953 -22.919 -8.027 1.00 50.52 50 LEU B N 1
ATOM 2385 C CA . LEU B 1 50 ? -4.474 -23.950 -7.134 1.00 53.32 50 LEU B CA 1
ATOM 2386 C C . LEU B 1 50 ? -3.384 -24.506 -6.232 1.00 56.61 50 LEU B C 1
ATOM 2387 O O . LEU B 1 50 ? -2.259 -24.779 -6.671 1.00 56.87 50 LEU B O 1
ATOM 2392 N N . GLN B 1 51 ? -3.731 -24.659 -4.959 1.00 59.53 51 GLN B N 1
ATOM 2393 C CA . GLN B 1 51 ? -2.806 -25.156 -3.952 1.00 61.40 51 GLN B CA 1
ATOM 2394 C C . GLN B 1 51 ? -2.718 -26.661 -4.031 1.00 62.40 51 GLN B C 1
ATOM 2395 O O . GLN B 1 51 ? -3.740 -27.355 -4.036 1.00 61.98 51 GLN B O 1
ATOM 2401 N N . VAL B 1 52 ? -1.476 -27.142 -4.071 1.00 64.27 52 VAL B N 1
ATOM 2402 C CA . VAL B 1 52 ? -1.139 -28.544 -4.314 1.00 66.13 52 VAL B CA 1
ATOM 2403 C C . VAL B 1 52 ? -0.802 -29.273 -3.025 1.00 68.25 52 VAL B C 1
ATOM 2404 O O . VAL B 1 52 ? 0.017 -28.799 -2.234 1.00 68.64 52 VAL B O 1
ATOM 2408 N N . LYS B 1 53 ? -1.437 -30.424 -2.821 1.00 70.48 53 LYS B N 1
ATOM 2409 C CA . LYS B 1 53 ? -1.088 -31.299 -1.709 1.00 73.11 53 LYS B CA 1
ATOM 2410 C C . LYS B 1 53 ? 0.119 -32.164 -2.091 1.00 73.69 53 LYS B C 1
ATOM 2411 O O . LYS B 1 53 ? 1.112 -32.191 -1.370 1.00 74.21 53 LYS B O 1
ATOM 2417 N N . LYS B 1 54 ? 0.018 -32.855 -3.226 1.00 74.02 54 LYS B N 1
ATOM 2418 C CA . LYS B 1 54 ? 1.083 -33.707 -3.766 1.00 74.35 54 LYS B CA 1
ATOM 2419 C C . LYS B 1 54 ? 0.822 -34.007 -5.241 1.00 73.04 54 LYS B C 1
ATOM 2420 O O . LYS B 1 54 ? -0.339 -34.144 -5.654 1.00 73.36 54 LYS B O 1
ATOM 2426 N N . VAL B 1 55 ? 1.893 -34.107 -6.032 1.00 70.66 55 VAL B N 1
ATOM 2427 C CA . VAL B 1 55 ? 1.781 -34.530 -7.432 1.00 68.62 55 VAL B CA 1
ATOM 2428 C C . VAL B 1 55 ? 1.408 -36.012 -7.470 1.00 68.36 55 VAL B C 1
ATOM 2429 O O . VAL B 1 55 ? 1.779 -36.769 -6.577 1.00 68.81 55 VAL B O 1
ATOM 2433 N N . LEU B 1 56 ? 0.653 -36.425 -8.483 1.00 67.62 56 LEU B N 1
ATOM 2434 C CA . LEU B 1 56 ? 0.199 -37.814 -8.568 1.00 66.98 56 LEU B CA 1
ATOM 2435 C C . LEU B 1 56 ? 0.633 -38.502 -9.861 1.00 66.26 56 LEU B C 1
ATOM 2436 O O . LEU B 1 56 ? 0.486 -39.720 -10.008 1.00 67.48 56 LEU B O 1
ATOM 2441 N N . PHE B 1 57 ? 1.181 -37.717 -10.783 1.00 64.48 57 PHE B N 1
ATOM 2442 C CA . PHE B 1 57 ? 1.513 -38.171 -12.123 1.00 63.63 57 PHE B CA 1
ATOM 2443 C C . PHE B 1 57 ? 2.110 -36.977 -12.836 1.00 65.09 57 PHE B C 1
ATOM 2444 O O . PHE B 1 57 ? 1.738 -35.843 -12.554 1.00 66.02 57 PHE B O 1
ATOM 2452 N N . HIS B 1 58 ? 3.037 -37.221 -13.750 1.00 66.37 58 HIS B N 1
ATOM 2453 C CA . HIS B 1 58 ? 3.538 -36.166 -14.614 1.00 68.57 58 HIS B CA 1
ATOM 2454 C C . HIS B 1 58 ? 4.471 -36.758 -15.655 1.00 70.69 58 HIS B C 1
ATOM 2455 O O . HIS B 1 58 ? 5.667 -36.921 -15.406 1.00 71.45 58 HIS B O 1
ATOM 2462 N N . GLU B 1 59 ? 3.907 -37.102 -16.811 1.00 72.38 59 GLU B N 1
ATOM 2463 C CA . GLU B 1 59 ? 4.677 -37.605 -17.948 1.00 74.21 59 GLU B CA 1
ATOM 2464 C C . GLU B 1 59 ? 4.399 -36.814 -19.215 1.00 74.89 59 GLU B C 1
ATOM 2465 O O . GLU B 1 59 ? 3.424 -36.061 -19.302 1.00 74.82 59 GLU B O 1
ATOM 2471 N N . LYS B 1 60 ? 5.264 -37.004 -20.202 1.00 75.50 60 LYS B N 1
ATOM 2472 C CA . LYS B 1 60 ? 5.027 -36.482 -21.528 1.00 76.30 60 LYS B CA 1
ATOM 2473 C C . LYS B 1 60 ? 4.640 -37.645 -22.437 1.00 75.77 60 LYS B C 1
ATOM 2474 O O . LYS B 1 60 ? 5.395 -38.601 -22.572 1.00 75.66 60 LYS B O 1
ATOM 2480 N N . SER B 1 61 ? 3.441 -37.579 -23.015 1.00 75.90 61 SER B N 1
ATOM 2481 C CA . SER B 1 61 ? 3.020 -38.520 -24.056 1.00 76.15 61 SER B CA 1
ATOM 2482 C C . SER B 1 61 ? 3.596 -38.023 -25.377 1.00 76.98 61 SER B C 1
ATOM 2483 O O . SER B 1 61 ? 4.353 -37.047 -25.391 1.00 77.41 61 SER B O 1
ATOM 2486 N N . LYS B 1 62 ? 3.247 -38.661 -26.491 1.00 77.37 62 LYS B N 1
ATOM 2487 C CA . LYS B 1 62 ? 3.764 -38.175 -27.769 1.00 78.80 62 LYS B CA 1
ATOM 2488 C C . LYS B 1 62 ? 3.018 -36.945 -28.293 1.00 77.45 62 LYS B C 1
ATOM 2489 O O . LYS B 1 62 ? 3.241 -36.516 -29.429 1.00 77.74 62 LYS B O 1
ATOM 2495 N N . TYR B 1 63 ? 2.159 -36.369 -27.450 1.00 76.28 63 TYR B N 1
ATOM 2496 C CA . TYR B 1 63 ? 1.345 -35.210 -27.838 1.00 74.44 63 TYR B CA 1
ATOM 2497 C C . TYR B 1 63 ? 1.422 -34.037 -26.869 1.00 71.48 63 TYR B C 1
ATOM 2498 O O . TYR B 1 63 ? 1.638 -32.903 -27.295 1.00 70.81 63 TYR B O 1
ATOM 2507 N N . GLN B 1 64 ? 1.242 -34.303 -25.577 1.00 69.10 64 GLN B N 1
ATOM 2508 C CA . GLN B 1 64 ? 1.147 -33.221 -24.589 1.00 67.30 64 GLN B CA 1
ATOM 2509 C C . GLN B 1 64 ? 1.677 -33.563 -23.205 1.00 66.45 64 GLN B C 1
ATOM 2510 O O . GLN B 1 64 ? 1.635 -34.720 -22.776 1.00 66.49 64 GLN B O 1
ATOM 2516 N N . ASP B 1 65 ? 2.168 -32.539 -22.514 1.00 65.50 65 ASP B N 1
ATOM 2517 C CA . ASP B 1 65 ? 2.563 -32.665 -21.121 1.00 64.85 65 ASP B CA 1
ATOM 2518 C C . ASP B 1 65 ? 1.301 -32.965 -20.314 1.00 63.68 65 ASP B C 1
ATOM 2519 O O . ASP B 1 65 ? 0.332 -32.205 -20.361 1.00 63.96 65 ASP B O 1
ATOM 2524 N N . VAL B 1 66 ? 1.298 -34.088 -19.607 1.00 62.11 66 VAL B N 1
ATOM 2525 C CA . VAL B 1 66 ? 0.116 -34.496 -18.863 1.00 60.54 66 VAL B CA 1
ATOM 2526 C C . VAL B 1 66 ? 0.426 -34.639 -17.385 1.00 60.35 66 VAL B C 1
ATOM 2527 O O . VAL B 1 66 ? 1.283 -35.417 -16.990 1.00 60.34 66 VAL B O 1
ATOM 2531 N N . LEU B 1 67 ? -0.301 -33.865 -16.585 1.00 60.50 67 LEU B N 1
ATOM 2532 C CA . LEU B 1 67 ? -0.041 -33.687 -15.162 1.00 60.39 67 LEU B CA 1
ATOM 2533 C C . LEU B 1 67 ? -1.342 -33.820 -14.383 1.00 60.68 67 LEU B C 1
ATOM 2534 O O . LEU B 1 67 ? -2.337 -33.167 -14.703 1.00 61.75 67 LEU B O 1
ATOM 2539 N N . VAL B 1 68 ? -1.344 -34.656 -13.358 1.00 60.35 68 VAL B N 1
ATOM 2540 C CA . VAL B 1 68 ? -2.455 -34.646 -12.415 1.00 60.73 68 VAL B CA 1
ATOM 2541 C C . VAL B 1 68 ? -1.927 -34.552 -10.994 1.00 61.57 68 VAL B C 1
ATOM 2542 O O . VAL B 1 68 ? -0.920 -35.161 -10.670 1.00 62.88 68 VAL B O 1
ATOM 2546 N N . PHE B 1 69 ? -2.587 -33.738 -10.173 1.00 61.70 69 PHE B N 1
ATOM 2547 C CA . PHE B 1 69 ? -2.267 -33.630 -8.754 1.00 61.33 69 PHE B CA 1
ATOM 2548 C C . PHE B 1 69 ? -3.511 -33.559 -7.885 1.00 61.37 69 PHE B C 1
ATOM 2549 O O . PHE B 1 69 ? -4.539 -33.048 -8.319 1.00 61.94 69 PHE B O 1
ATOM 2557 N N . GLU B 1 70 ? -3.415 -34.103 -6.674 1.00 61.67 70 GLU B N 1
ATOM 2558 C CA . GLU B 1 70 ? -4.369 -33.810 -5.608 1.00 62.41 70 GLU B CA 1
ATOM 2559 C C . GLU B 1 70 ? -4.120 -32.399 -5.058 1.00 61.38 70 GLU B C 1
ATOM 2560 O O . GLU B 1 70 ? -2.999 -32.059 -4.627 1.00 60.80 70 GLU B O 1
ATOM 2566 N N . SER B 1 71 ? -5.171 -31.580 -5.109 1.00 60.73 71 SER B N 1
ATOM 2567 C CA . SER B 1 71 ? -5.121 -30.198 -4.634 1.00 60.28 71 SER B CA 1
ATOM 2568 C C . SER B 1 71 ? -5.706 -30.093 -3.231 1.00 59.12 71 SER B C 1
ATOM 2569 O O . SER B 1 71 ? -6.459 -30.966 -2.791 1.00 58.35 71 SER B O 1
ATOM 2572 N N . THR B 1 72 ? -5.376 -29.010 -2.539 1.00 58.52 72 THR B N 1
ATOM 2573 C CA . THR B 1 72 ? -5.840 -28.829 -1.180 1.00 58.49 72 THR B CA 1
ATOM 2574 C C . THR B 1 72 ? -7.347 -28.821 -1.114 1.00 58.12 72 THR B C 1
ATOM 2575 O O . THR B 1 72 ? -7.911 -29.517 -0.291 1.00 58.36 72 THR B O 1
ATOM 2579 N N . THR B 1 73 ? -7.995 -28.067 -2.001 1.00 58.19 73 THR B N 1
ATOM 2580 C CA . THR B 1 73 ? -9.441 -27.818 -1.889 1.00 57.78 73 THR B CA 1
ATOM 2581 C C . THR B 1 73 ? -10.311 -28.148 -3.126 1.00 57.94 73 THR B C 1
ATOM 2582 O O . THR B 1 73 ? -11.535 -28.041 -3.067 1.00 57.83 73 THR B O 1
ATOM 2586 N N . TYR B 1 74 ? -9.688 -28.538 -4.236 1.00 57.63 74 TYR B N 1
ATOM 2587 C CA . TYR B 1 74 ? -10.420 -28.815 -5.483 1.00 56.89 74 TYR B CA 1
ATOM 2588 C C . TYR B 1 74 ? -10.358 -30.292 -5.896 1.00 58.33 74 TYR B C 1
ATOM 2589 O O . TYR B 1 74 ? -10.848 -30.674 -6.969 1.00 58.83 74 TYR B O 1
ATOM 2598 N N . GLY B 1 75 ? -9.764 -31.117 -5.033 1.00 58.51 75 GLY B N 1
ATOM 2599 C CA . GLY B 1 75 ? -9.615 -32.543 -5.295 1.00 57.34 75 GLY B CA 1
ATOM 2600 C C . GLY B 1 75 ? -8.529 -32.770 -6.323 1.00 56.85 75 GLY B C 1
ATOM 2601 O O . GLY B 1 75 ? -7.648 -31.931 -6.497 1.00 56.29 75 GLY B O 1
ATOM 2602 N N . ASN B 1 76 ? -8.588 -33.908 -7.005 1.00 57.01 76 ASN B N 1
ATOM 2603 C CA . ASN B 1 76 ? -7.635 -34.195 -8.072 1.00 57.05 76 ASN B CA 1
ATOM 2604 C C . ASN B 1 76 ? -7.921 -33.305 -9.274 1.00 55.25 76 ASN B C 1
ATOM 2605 O O . ASN B 1 76 ? -9.073 -33.180 -9.698 1.00 54.64 76 ASN B O 1
ATOM 2610 N N . VAL B 1 77 ? -6.886 -32.674 -9.817 1.00 53.79 77 VAL B N 1
ATOM 2611 C CA . VAL B 1 77 ? -7.069 -31.851 -11.011 1.00 53.10 77 VAL B CA 1
ATOM 2612 C C . VAL B 1 77 ? -6.154 -32.301 -12.140 1.00 53.24 77 VAL B C 1
ATOM 2613 O O . VAL B 1 77 ? -4.986 -32.622 -11.911 1.00 54.65 77 VAL B O 1
ATOM 2617 N N . LEU B 1 78 ? -6.697 -32.314 -13.352 1.00 51.91 78 LEU B N 1
ATOM 2618 C CA . LEU B 1 78 ? -5.971 -32.722 -14.545 1.00 51.04 78 LEU B CA 1
ATOM 2619 C C . LEU B 1 78 ? -5.555 -31.494 -15.331 1.00 52.57 78 LEU B C 1
ATOM 2620 O O . LEU B 1 78 ? -6.407 -30.709 -15.757 1.00 53.65 78 LEU B O 1
ATOM 2625 N N . VAL B 1 79 ? -4.254 -31.318 -15.527 1.00 52.69 79 VAL B N 1
ATOM 2626 C CA . VAL B 1 79 ? -3.781 -30.218 -16.365 1.00 53.70 79 VAL B CA 1
ATOM 2627 C C . VAL B 1 79 ? -3.034 -30.743 -17.594 1.00 54.28 79 VAL B C 1
ATOM 2628 O O . VAL B 1 79 ? -2.182 -31.618 -17.477 1.00 56.27 79 VAL B O 1
ATOM 2632 N N . LEU B 1 80 ? -3.378 -30.232 -18.772 1.00 53.31 80 LEU B N 1
ATOM 2633 C CA . LEU B 1 80 ? -2.736 -30.655 -20.013 1.00 52.43 80 LEU B CA 1
ATOM 2634 C C . LEU B 1 80 ? -2.016 -29.482 -20.624 1.00 52.98 80 LEU B C 1
ATOM 2635 O O . LEU B 1 80 ? -2.616 -28.432 -20.858 1.00 53.76 80 LEU B O 1
ATOM 2640 N N . ASP B 1 81 ? -0.722 -29.657 -20.874 1.00 52.78 81 ASP B N 1
ATOM 2641 C CA . ASP B 1 81 ? 0.130 -28.583 -21.390 1.00 52.33 81 ASP B CA 1
ATOM 2642 C C . ASP B 1 81 ? 0.043 -27.301 -20.559 1.00 51.35 81 ASP B C 1
ATOM 2643 O O . ASP B 1 81 ? 0.146 -26.195 -21.080 1.00 51.44 81 ASP B O 1
ATOM 2648 N N . GLY B 1 82 ? -0.137 -27.462 -19.259 1.00 51.26 82 GLY B N 1
ATOM 2649 C CA . GLY B 1 82 ? -0.201 -26.321 -18.357 1.00 51.90 82 GLY B CA 1
ATOM 2650 C C . GLY B 1 82 ? -1.574 -25.678 -18.285 1.00 51.82 82 GLY B C 1
ATOM 2651 O O . GLY B 1 82 ? -1.727 -24.631 -17.652 1.00 52.49 82 GLY B O 1
ATOM 2652 N N . ILE B 1 83 ? -2.563 -26.290 -18.941 1.00 50.93 83 ILE B N 1
ATOM 2653 C CA . ILE B 1 83 ? -3.950 -25.798 -18.910 1.00 49.24 83 ILE B CA 1
ATOM 2654 C C . ILE B 1 83 ? -4.836 -26.752 -18.127 1.00 47.67 83 ILE B C 1
ATOM 2655 O O . ILE B 1 83 ? -4.943 -27.924 -18.466 1.00 48.41 83 ILE B O 1
ATOM 2660 N N . VAL B 1 84 ? -5.465 -26.247 -17.075 1.00 46.19 84 VAL B N 1
ATOM 2661 C CA . VAL B 1 84 ? -6.409 -27.041 -16.296 1.00 44.72 84 VAL B CA 1
ATOM 2662 C C . VAL B 1 84 ? -7.506 -27.563 -17.206 1.00 45.01 84 VAL B C 1
ATOM 2663 O O . VAL B 1 84 ? -8.045 -26.811 -18.014 1.00 44.85 84 VAL B O 1
ATOM 2667 N N . GLN B 1 85 ? -7.813 -28.851 -17.080 1.00 45.85 85 GLN B N 1
ATOM 2668 C CA . GLN B 1 85 ? -8.841 -29.492 -17.894 1.00 46.33 85 GLN B CA 1
ATOM 2669 C C . GLN B 1 85 ? -10.044 -29.928 -17.081 1.00 47.71 85 GLN B C 1
ATOM 2670 O O . GLN B 1 85 ? -11.181 -29.777 -17.520 1.00 49.60 85 GLN B O 1
ATOM 2676 N N . ALA B 1 86 ? -9.808 -30.503 -15.914 1.00 47.69 86 ALA B N 1
ATOM 2677 C CA . ALA B 1 86 ? -10.914 -30.945 -15.077 1.00 48.39 86 ALA B CA 1
ATOM 2678 C C . ALA B 1 86 ? -10.484 -30.918 -13.640 1.00 48.93 86 ALA B C 1
ATOM 2679 O O . ALA B 1 86 ? -9.299 -30.966 -13.346 1.00 49.35 86 ALA B O 1
ATOM 2681 N N . THR B 1 87 ? -11.469 -30.860 -12.759 1.00 48.87 87 THR B N 1
ATOM 2682 C CA . THR B 1 87 ? -11.255 -30.771 -11.337 1.00 50.14 87 THR B CA 1
ATOM 2683 C C . THR B 1 87 ? -12.326 -31.639 -10.704 1.00 51.82 87 THR B C 1
ATOM 2684 O O . THR B 1 87 ? -13.395 -31.800 -11.273 1.00 52.42 87 THR B O 1
ATOM 2688 N N . GLU B 1 88 ? -12.051 -32.214 -9.541 1.00 53.38 88 G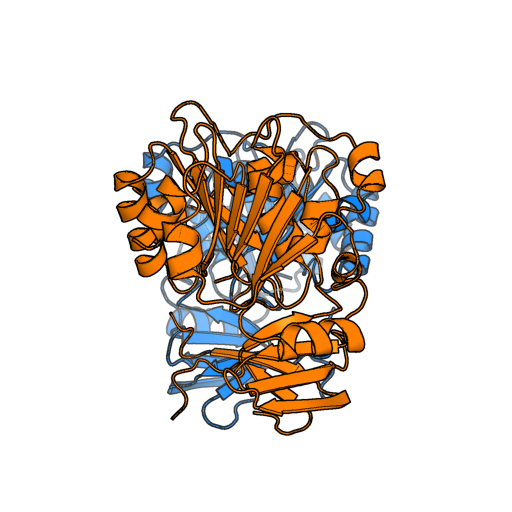LU B N 1
ATOM 2689 C CA . GLU B 1 88 ? -13.034 -33.083 -8.900 1.00 54.43 88 GLU B CA 1
ATOM 2690 C C . GLU B 1 88 ? -14.118 -32.268 -8.224 1.00 53.75 88 GLU B C 1
ATOM 2691 O O . GLU B 1 88 ? -15.260 -32.712 -8.108 1.00 53.93 88 GLU B O 1
ATOM 2697 N N . ARG B 1 89 ? -13.742 -31.075 -7.776 1.00 52.85 89 ARG B N 1
ATOM 2698 C CA . ARG B 1 89 ? -14.687 -30.103 -7.238 1.00 52.35 89 ARG B CA 1
ATOM 2699 C C . ARG B 1 89 ? -15.733 -29.686 -8.293 1.00 53.93 89 ARG B C 1
ATOM 2700 O O . ARG B 1 89 ? -16.932 -29.640 -8.010 1.00 54.02 89 ARG B O 1
ATOM 2708 N N . ASP B 1 90 ? -15.268 -29.410 -9.507 1.00 54.67 90 ASP B N 1
ATOM 2709 C CA . ASP B 1 90 ? -16.145 -29.062 -10.612 1.00 56.01 90 ASP B CA 1
ATOM 2710 C C . ASP B 1 90 ? -16.014 -30.090 -11.750 1.00 56.74 90 ASP B C 1
ATOM 2711 O O . ASP B 1 90 ? -15.176 -29.946 -12.659 1.00 56.12 90 ASP B O 1
ATOM 2716 N N . GLU B 1 91 ? -16.856 -31.124 -11.678 1.00 57.60 91 GLU B N 1
ATOM 2717 C CA . GLU B 1 91 ? -16.835 -32.269 -12.611 1.00 57.84 91 GLU B CA 1
ATOM 2718 C C . GLU B 1 91 ? -17.984 -32.244 -13.614 1.00 55.08 91 GLU B C 1
ATOM 2719 O O . GLU B 1 91 ? -18.177 -33.210 -14.358 1.00 55.79 91 GLU B O 1
ATOM 2725 N N . PHE B 1 92 ? -18.760 -31.166 -13.628 1.00 51.24 92 PHE B N 1
ATOM 2726 C CA . PHE B 1 92 ? -20.127 -31.300 -14.112 1.00 48.06 92 PHE B CA 1
ATOM 2727 C C . PHE B 1 92 ? -20.676 -30.106 -14.879 1.00 45.22 92 PHE B C 1
ATOM 2728 O O . PHE B 1 92 ? -21.498 -30.280 -15.771 1.00 44.02 92 PHE B O 1
ATOM 2736 N N . SER B 1 93 ? -20.235 -28.907 -14.515 1.00 43.65 93 SER B N 1
ATOM 2737 C CA . SER B 1 93 ? -20.876 -27.680 -14.989 1.00 43.30 93 SER B CA 1
ATOM 2738 C C . SER B 1 93 ? -20.741 -27.516 -16.498 1.00 42.32 93 SER B C 1
ATOM 2739 O O . SER B 1 93 ? -21.748 -27.570 -17.200 1.00 42.34 93 SER B O 1
ATOM 2742 N N . TYR B 1 94 ? -19.518 -27.359 -16.996 1.00 40.75 94 TYR B N 1
ATOM 2743 C CA . TYR B 1 94 ? -19.321 -27.254 -18.434 1.00 42.73 94 TYR B CA 1
ATOM 2744 C C . TYR B 1 94 ? -19.684 -28.522 -19.205 1.00 42.65 94 TYR B C 1
ATOM 2745 O O . TYR B 1 94 ? -20.263 -28.442 -20.307 1.00 43.71 94 TYR B O 1
ATOM 2754 N N . GLN B 1 95 ? -19.379 -29.682 -18.621 1.00 41.25 95 GLN B N 1
ATOM 2755 C CA . GLN B 1 95 ? -19.772 -30.967 -19.195 1.00 40.26 95 GLN B CA 1
ATOM 2756 C C . GLN B 1 95 ? -21.294 -31.056 -19.412 1.00 39.90 95 GLN B C 1
ATOM 2757 O O . GLN B 1 95 ? -21.748 -31.466 -20.484 1.00 40.32 95 GLN B O 1
ATOM 2763 N N . GLU B 1 96 ? -22.073 -30.699 -18.392 1.00 38.83 96 GLU B N 1
ATOM 2764 C CA . GLU B 1 96 ? -23.542 -30.804 -18.477 1.00 37.72 96 GLU B CA 1
ATOM 2765 C C . GLU B 1 96 ? -24.094 -29.926 -19.586 1.00 36.92 96 GLU B C 1
ATOM 2766 O O . GLU B 1 96 ? -24.921 -30.379 -20.354 1.00 36.61 96 GLU B O 1
ATOM 2772 N N . MET B 1 97 ? -23.589 -28.693 -19.681 1.00 37.41 97 MET B N 1
ATOM 2773 C CA . MET B 1 97 ? -23.987 -27.720 -20.701 1.00 36.07 97 MET B CA 1
ATOM 2774 C C . MET B 1 97 ? -23.549 -28.106 -22.114 1.00 36.32 97 MET B C 1
ATOM 2775 O O . MET B 1 97 ? -24.358 -28.091 -23.037 1.00 36.28 97 MET B O 1
ATOM 2780 N N . LEU B 1 98 ? -22.266 -28.422 -22.290 1.00 36.07 98 LEU B N 1
ATOM 2781 C CA . LEU B 1 98 ? -21.742 -28.709 -23.624 1.00 37.21 98 LEU B CA 1
ATOM 2782 C C . LEU B 1 98 ? -22.399 -29.936 -24.251 1.00 37.49 98 LEU B C 1
ATOM 2783 O O . LEU B 1 98 ? -22.659 -29.958 -25.452 1.00 38.28 98 LEU B O 1
ATOM 2788 N N . ALA B 1 99 ? -22.676 -30.948 -23.430 1.00 36.56 99 ALA B N 1
ATOM 2789 C CA . ALA B 1 99 ? -23.327 -32.156 -23.903 1.00 34.95 99 ALA B CA 1
ATOM 2790 C C . ALA B 1 99 ? -24.850 -32.039 -24.005 1.00 33.45 99 ALA B C 1
ATOM 2791 O O . ALA B 1 99 ? -25.410 -32.503 -24.976 1.00 34.36 99 ALA B O 1
ATOM 2793 N N . HIS B 1 100 ? -25.508 -31.452 -23.005 1.00 32.57 100 HIS B N 1
ATOM 2794 C CA . HIS B 1 100 ? -26.986 -31.504 -22.902 1.00 32.83 100 HIS B CA 1
ATOM 2795 C C . HIS B 1 100 ? -27.726 -30.479 -23.711 1.00 35.04 100 HIS B C 1
ATOM 2796 O O . HIS B 1 100 ? -28.869 -30.716 -24.095 1.00 38.01 100 HIS B O 1
ATOM 2803 N N . LEU B 1 101 ? -27.097 -29.331 -23.954 1.00 35.04 101 LEU B N 1
ATOM 2804 C CA . LEU B 1 101 ? -27.600 -28.386 -24.932 1.00 35.21 101 LEU B CA 1
ATOM 2805 C C . LEU B 1 101 ? -27.963 -29.033 -26.289 1.00 35.86 101 LEU B C 1
ATOM 2806 O O . LEU B 1 101 ? -29.142 -29.049 -26.649 1.00 36.23 101 LEU B O 1
ATOM 2811 N N . PRO B 1 102 ? -26.975 -29.589 -27.030 1.00 35.96 102 PRO B N 1
ATOM 2812 C CA . PRO B 1 102 ? -27.384 -30.204 -28.284 1.00 35.90 102 PRO B CA 1
ATOM 2813 C C . PRO B 1 102 ? -28.274 -31.426 -28.050 1.00 36.27 102 PRO B C 1
ATOM 2814 O O . PRO B 1 102 ? -29.313 -31.579 -28.724 1.00 34.85 102 PRO B O 1
ATOM 2818 N N . MET B 1 103 ? -27.910 -32.272 -27.081 1.00 36.93 103 MET B N 1
ATOM 2819 C CA . MET B 1 103 ? -28.716 -33.480 -26.835 1.00 37.54 103 MET B CA 1
ATOM 2820 C C . MET B 1 103 ? -30.257 -33.249 -26.660 1.00 38.97 103 MET B C 1
ATOM 2821 O O . MET B 1 103 ? -31.062 -33.871 -27.352 1.00 39.50 103 MET B O 1
ATOM 2826 N N . PHE B 1 104 ? -30.662 -32.330 -25.782 1.00 39.20 104 PHE B N 1
ATOM 2827 C CA . PHE B 1 104 ? -32.091 -32.114 -25.525 1.00 39.96 104 PHE B CA 1
ATOM 2828 C C . PHE B 1 104 ? -32.774 -31.216 -26.569 1.00 41.41 104 PHE B C 1
ATOM 2829 O O . PHE B 1 104 ? -33.993 -31.222 -26.693 1.00 40.84 104 PHE B O 1
ATOM 2837 N N . ALA B 1 105 ? -31.983 -30.427 -27.291 1.00 43.32 105 ALA B N 1
ATOM 2838 C CA . ALA B 1 105 ? -32.463 -29.636 -28.414 1.00 44.96 105 ALA B CA 1
ATOM 2839 C C . ALA B 1 105 ? -32.889 -30.506 -29.626 1.00 46.55 105 ALA B C 1
ATOM 2840 O O . ALA B 1 105 ? -33.907 -30.226 -30.283 1.00 47.40 105 ALA B O 1
ATOM 2842 N N . HIS B 1 106 ? -32.097 -31.541 -29.908 1.00 47.34 106 HIS B N 1
ATOM 2843 C CA . HIS B 1 106 ? -32.430 -32.569 -30.890 1.00 50.14 106 HIS B CA 1
ATOM 2844 C C . HIS B 1 106 ? -33.613 -33.450 -30.447 1.00 52.25 106 HIS B C 1
ATOM 2845 O O . HIS B 1 106 ? -33.695 -33.846 -29.275 1.00 52.24 106 HIS B O 1
ATOM 2852 N N . PRO B 1 107 ? -34.516 -33.793 -31.387 1.00 53.89 107 PRO B N 1
ATOM 2853 C CA . PRO B 1 107 ? -35.743 -34.460 -30.952 1.00 55.34 107 PRO B CA 1
ATOM 2854 C C . PRO B 1 107 ? -35.612 -35.992 -30.785 1.00 56.53 107 PRO B C 1
ATOM 2855 O O . PRO B 1 107 ? -36.432 -36.600 -30.094 1.00 57.05 107 PRO B O 1
ATOM 2859 N N . ASP B 1 108 ? -34.606 -36.607 -31.408 1.00 56.75 108 ASP B N 1
ATOM 2860 C CA . ASP B 1 108 ? -34.314 -38.032 -31.190 1.00 55.83 108 ASP B CA 1
ATOM 2861 C C . ASP B 1 108 ? -32.863 -38.365 -31.550 1.00 53.43 108 ASP B C 1
ATOM 2862 O O . ASP B 1 108 ? -32.604 -39.042 -32.547 1.00 54.48 108 ASP B O 1
ATOM 2867 N N . PRO B 1 109 ? -31.906 -37.907 -30.725 1.00 50.23 109 PRO B N 1
ATOM 2868 C CA . PRO B 1 109 ? -30.494 -38.112 -31.077 1.00 46.96 109 PRO B CA 1
ATOM 2869 C C . PRO B 1 109 ? -30.101 -39.552 -30.855 1.00 44.51 109 PRO B C 1
ATOM 2870 O O . PRO B 1 109 ? -30.141 -40.003 -29.713 1.00 44.37 109 PRO B O 1
ATOM 2874 N N . LYS B 1 110 ? -29.758 -40.274 -31.924 1.00 43.62 110 LYS B N 1
ATOM 2875 C CA . LYS B 1 110 ? -29.361 -41.697 -31.813 1.00 44.04 110 LYS B CA 1
ATOM 2876 C C . LYS B 1 110 ? -27.858 -41.958 -32.020 1.00 44.05 110 LYS B C 1
ATOM 2877 O O . LYS B 1 110 ? -27.280 -42.897 -31.451 1.00 43.65 110 LYS B O 1
ATOM 2883 N N . ARG B 1 111 ? -27.241 -41.125 -32.847 1.00 43.38 111 ARG B N 1
ATOM 2884 C CA . ARG B 1 111 ? -25.883 -41.342 -33.278 1.00 44.77 111 ARG B CA 1
ATOM 2885 C C . ARG B 1 111 ? -25.089 -40.098 -32.977 1.00 43.57 111 ARG B C 1
ATOM 2886 O O . ARG B 1 111 ? -25.389 -39.011 -33.515 1.00 45.19 111 ARG B O 1
ATOM 2894 N N . VAL B 1 112 ? -24.087 -40.242 -32.118 1.00 39.12 112 VAL B N 1
ATOM 2895 C CA . VAL B 1 112 ? -23.383 -39.067 -31.636 1.00 36.49 112 VAL B CA 1
ATOM 2896 C C . VAL B 1 112 ? -21.860 -39.237 -31.710 1.00 33.97 112 VAL B C 1
ATOM 2897 O O . VAL B 1 112 ? -21.344 -40.340 -31.611 1.00 30.27 112 VAL B O 1
ATOM 2901 N N . LEU B 1 113 ? -21.180 -38.121 -31.948 1.00 34.35 113 LEU B N 1
ATOM 2902 C CA . LEU B 1 113 ? -19.738 -38.074 -32.105 1.00 35.37 113 LEU B CA 1
ATOM 2903 C C . LEU B 1 113 ? -19.166 -37.046 -31.136 1.00 35.88 113 LEU B C 1
ATOM 2904 O O . LEU B 1 113 ? -19.672 -35.932 -31.039 1.00 36.87 113 LEU B O 1
ATOM 2909 N N . ILE B 1 114 ? -18.123 -37.421 -30.415 1.00 35.30 114 ILE B N 1
ATOM 2910 C CA . ILE B 1 114 ? -17.467 -36.490 -29.540 1.00 35.98 114 ILE B CA 1
ATOM 2911 C C . ILE B 1 114 ? -16.062 -36.335 -30.034 1.00 37.64 114 ILE B C 1
ATOM 2912 O O . ILE B 1 114 ? -15.322 -37.324 -30.080 1.00 38.73 114 ILE B O 1
ATOM 2917 N N . ILE B 1 115 ? -15.677 -35.108 -30.395 1.00 38.13 115 ILE B N 1
ATOM 2918 C CA . ILE B 1 115 ? -14.277 -34.825 -30.730 1.00 38.02 115 ILE B CA 1
ATOM 2919 C C . ILE B 1 115 ? -13.619 -34.173 -29.521 1.00 39.84 115 ILE B C 1
ATOM 2920 O O . ILE B 1 115 ? -14.150 -33.200 -29.003 1.00 40.44 115 ILE B O 1
ATOM 2925 N N . GLY B 1 116 ? -12.470 -34.711 -29.095 1.00 41.64 116 GLY B N 1
ATOM 2926 C CA . GLY B 1 116 ? -11.863 -34.416 -27.780 1.00 43.16 116 GLY B CA 1
ATOM 2927 C C . GLY B 1 116 ? -12.326 -35.450 -26.749 1.00 45.44 116 GLY B C 1
ATOM 2928 O O . GLY B 1 116 ? -12.413 -36.641 -27.056 1.00 46.21 116 GLY B O 1
ATOM 2929 N N . GLY B 1 117 ? -12.625 -35.007 -25.527 1.00 46.30 117 GLY B N 1
ATOM 2930 C CA . GLY B 1 117 ? -13.276 -35.864 -24.518 1.00 46.19 117 GLY B CA 1
ATOM 2931 C C . GLY B 1 117 ? -12.429 -36.872 -23.747 1.00 45.84 117 GLY B C 1
ATOM 2932 O O . GLY B 1 117 ? -12.973 -37.733 -23.043 1.00 45.91 117 GLY B O 1
ATOM 2933 N N . GLY B 1 118 ? -11.105 -36.752 -23.852 1.00 44.90 118 GLY B N 1
ATOM 2934 C CA . GLY B 1 118 ? -10.175 -37.664 -23.196 1.00 43.16 118 GLY B CA 1
ATOM 2935 C C . GLY B 1 118 ? -10.393 -37.879 -21.716 1.00 43.29 118 GLY B C 1
ATOM 2936 O O . GLY B 1 118 ? -10.099 -38.948 -21.181 1.00 44.17 118 GLY B O 1
ATOM 2937 N N . ASP B 1 119 ? -10.903 -36.865 -21.038 1.00 43.68 119 ASP B N 1
ATOM 2938 C CA . ASP B 1 119 ? -11.197 -36.984 -19.611 1.00 44.24 119 ASP B CA 1
ATOM 2939 C C . ASP B 1 119 ? -12.429 -37.820 -19.260 1.00 44.41 119 ASP B C 1
ATOM 2940 O O . ASP B 1 119 ? -12.536 -38.283 -18.125 1.00 45.34 119 ASP B O 1
ATOM 2945 N N . GLY B 1 120 ? -13.343 -38.025 -20.215 1.00 43.50 120 GLY B N 1
ATOM 2946 C CA . GLY B 1 120 ? -14.552 -38.812 -19.971 1.00 41.60 120 GLY B CA 1
ATOM 2947 C C . GLY B 1 120 ? -15.847 -38.066 -19.656 1.00 41.06 120 GLY B C 1
ATOM 2948 O O . GLY B 1 120 ? -16.928 -38.633 -19.807 1.00 41.94 120 GLY B O 1
ATOM 2949 N N . GLY B 1 121 ? -15.759 -36.806 -19.230 1.00 40.32 121 GLY B N 1
ATOM 2950 C CA . GLY B 1 121 ? -16.932 -36.050 -18.751 1.00 39.19 121 GLY B CA 1
ATOM 2951 C C . GLY B 1 121 ? -18.105 -35.853 -19.705 1.00 39.86 121 GLY B C 1
ATOM 2952 O O . GLY B 1 121 ? -19.265 -35.915 -19.287 1.00 40.50 121 GLY B O 1
ATOM 2953 N N . ILE B 1 122 ? -17.811 -35.607 -20.982 1.00 39.75 122 ILE B N 1
ATOM 2954 C CA . ILE B 1 122 ? -18.851 -35.419 -21.994 1.00 39.31 122 ILE B CA 1
ATOM 2955 C C . ILE B 1 122 ? -19.536 -36.733 -22.249 1.00 39.19 122 ILE B C 1
ATOM 2956 O O . ILE B 1 122 ? -20.755 -36.792 -22.397 1.00 39.08 122 ILE B O 1
ATOM 2961 N N . LEU B 1 123 ? -18.728 -37.786 -22.328 1.00 40.19 123 LEU B N 1
ATOM 2962 C CA . LEU B 1 123 ? -19.217 -39.150 -22.564 1.00 39.91 123 LEU B CA 1
ATOM 2963 C C . LEU B 1 123 ? -20.220 -39.569 -21.463 1.00 39.79 123 LEU B C 1
ATOM 2964 O O . LEU B 1 123 ? -21.338 -40.028 -21.774 1.00 41.29 123 LEU B O 1
ATOM 2969 N N . ARG B 1 124 ? -19.825 -39.379 -20.198 1.00 36.64 124 ARG B N 1
ATOM 2970 C CA . ARG B 1 124 ? -20.692 -39.648 -19.057 1.00 35.94 124 ARG B CA 1
ATOM 2971 C C . ARG B 1 124 ? -22.091 -39.061 -19.242 1.00 37.16 124 ARG B C 1
ATOM 2972 O O . ARG B 1 124 ? -23.084 -39.733 -18.992 1.00 38.33 124 ARG B O 1
ATOM 2980 N N . GLU B 1 125 ? -22.146 -37.803 -19.680 1.00 36.56 125 GLU B N 1
ATOM 2981 C CA . GLU B 1 125 ? -23.381 -37.065 -19.831 1.00 36.51 125 GLU B CA 1
ATOM 2982 C C . GLU B 1 125 ? -24.182 -37.486 -21.034 1.00 37.58 125 GLU B C 1
ATOM 2983 O O . GLU B 1 125 ? -25.416 -37.458 -20.988 1.00 36.61 125 GLU B O 1
ATOM 2989 N N . VAL B 1 126 ? -23.486 -37.822 -22.125 1.00 38.99 126 VAL B N 1
ATOM 2990 C CA . VAL B 1 126 ? -24.142 -38.329 -23.331 1.00 38.78 126 VAL B CA 1
ATOM 2991 C C . VAL B 1 126 ? -24.853 -39.657 -23.034 1.00 40.56 126 VAL B C 1
ATOM 2992 O O . VAL B 1 126 ? -26.050 -39.811 -23.372 1.00 40.94 126 VAL B O 1
ATOM 2996 N N . LEU B 1 127 ? -24.168 -40.576 -22.345 1.00 41.34 127 LEU B N 1
ATOM 2997 C CA . LEU B 1 127 ? -24.775 -41.901 -21.998 1.00 41.88 127 LEU B CA 1
ATOM 2998 C C . LEU B 1 127 ? -26.063 -41.859 -21.155 1.00 42.41 127 LEU B C 1
ATOM 2999 O O . LEU B 1 127 ? -26.702 -42.896 -20.952 1.00 43.71 127 LEU B O 1
ATOM 3004 N N . LYS B 1 128 ? -26.449 -40.674 -20.677 1.00 42.17 128 LYS B N 1
ATOM 3005 C CA . LYS B 1 128 ? -27.672 -40.512 -19.881 1.00 43.36 128 LYS B CA 1
ATOM 3006 C C . LYS B 1 128 ? -28.929 -40.447 -20.748 1.00 46.23 128 LYS B C 1
ATOM 3007 O O . LYS B 1 128 ? -30.061 -40.490 -20.243 1.00 46.44 128 LYS B O 1
ATOM 3013 N N . HIS B 1 129 ? -28.715 -40.338 -22.055 1.00 49.21 129 HIS B N 1
ATOM 3014 C CA . HIS B 1 129 ? -29.794 -40.203 -23.020 1.00 50.20 129 HIS B CA 1
ATOM 3015 C C . HIS B 1 129 ? -30.048 -41.579 -23.598 1.00 53.71 129 HIS B C 1
ATOM 3016 O O . HIS B 1 129 ? -29.191 -42.140 -24.292 1.00 54.13 129 HIS B O 1
ATOM 3023 N N . GLU B 1 130 ? -31.230 -42.120 -23.306 1.00 56.49 130 GLU B N 1
ATOM 3024 C CA . GLU B 1 130 ? -31.545 -43.517 -23.633 1.00 57.90 130 GLU B CA 1
ATOM 3025 C C . GLU B 1 130 ? -31.626 -43.730 -25.150 1.00 57.26 130 GLU B C 1
ATOM 3026 O O . GLU B 1 130 ? -31.161 -44.774 -25.658 1.00 57.53 130 GLU B O 1
ATOM 3032 N N . SER B 1 131 ? -32.152 -42.715 -25.856 1.00 55.42 131 SER B N 1
ATOM 3033 C CA . SER B 1 131 ? -32.234 -42.685 -27.339 1.00 53.42 131 SER B CA 1
ATOM 3034 C C . SER B 1 131 ? -30.926 -43.020 -28.110 1.00 52.07 131 SER B C 1
ATOM 3035 O O . SER B 1 131 ? -30.978 -43.576 -29.210 1.00 51.72 131 SER B O 1
ATOM 3038 N N . VAL B 1 132 ? -29.777 -42.667 -27.532 1.00 51.00 132 VAL B N 1
ATOM 3039 C CA . VAL B 1 132 ? -28.465 -42.991 -28.081 1.00 50.12 132 VAL B CA 1
ATOM 3040 C C . VAL B 1 132 ? -28.356 -44.479 -28.398 1.00 52.38 132 VAL B C 1
ATOM 3041 O O . VAL B 1 132 ? -28.555 -45.323 -27.521 1.00 54.11 132 VAL B O 1
ATOM 3045 N N . GLU B 1 133 ? -28.044 -44.811 -29.645 1.00 53.13 133 GLU B N 1
ATOM 3046 C CA . GLU B 1 133 ? -27.703 -46.197 -29.981 1.00 53.77 133 GLU B CA 1
ATOM 3047 C C . GLU B 1 133 ? -26.193 -46.447 -29.961 1.00 53.90 133 GLU B C 1
ATOM 3048 O O . GLU B 1 133 ? -25.735 -47.489 -29.488 1.00 54.98 133 GLU B O 1
ATOM 3054 N N . LYS B 1 134 ? -25.427 -45.495 -30.481 1.00 52.96 134 LYS B N 1
ATOM 3055 C CA . LYS B 1 134 ? -23.979 -45.650 -30.577 1.00 52.89 134 LYS B CA 1
ATOM 3056 C C . LYS B 1 134 ? -23.328 -44.281 -30.452 1.00 52.36 134 LYS B C 1
ATOM 3057 O O . LYS B 1 134 ? -23.833 -43.296 -30.998 1.00 53.00 134 LYS B O 1
ATOM 3063 N N . VAL B 1 135 ? -22.224 -44.217 -29.716 1.00 51.32 135 VAL B N 1
ATOM 3064 C CA . VAL B 1 135 ? -21.498 -42.962 -29.538 1.00 49.98 135 VAL B CA 1
ATOM 3065 C C . VAL B 1 135 ? -20.009 -43.153 -29.775 1.00 48.93 135 VAL B C 1
ATOM 3066 O O . VAL B 1 135 ? -19.361 -43.974 -29.124 1.00 48.67 135 VAL B O 1
ATOM 3070 N N . THR B 1 136 ? -19.502 -42.382 -30.732 1.00 47.85 136 THR B N 1
ATOM 3071 C CA . THR B 1 136 ? -18.145 -42.475 -31.204 1.00 47.96 136 THR B CA 1
ATOM 3072 C C . THR B 1 136 ? -17.402 -41.284 -30.632 1.00 49.67 136 THR B C 1
ATOM 3073 O O . THR B 1 136 ? -17.953 -40.172 -30.601 1.00 49.58 136 THR B O 1
ATOM 3077 N N . MET B 1 137 ? -16.162 -41.524 -30.189 1.00 50.19 137 MET B N 1
ATOM 3078 C CA . MET B 1 137 ? -15.299 -40.519 -29.573 1.00 50.85 137 MET B CA 1
ATOM 3079 C C . MET B 1 137 ? -13.926 -40.545 -30.214 1.00 52.08 137 MET B C 1
ATOM 3080 O O . MET B 1 137 ? -13.308 -41.603 -30.264 1.00 51.53 137 MET B O 1
ATOM 3085 N N . CYS B 1 138 ? -13.450 -39.389 -30.693 1.00 54.44 138 CYS B N 1
ATOM 3086 C CA . CYS B 1 138 ? -12.071 -39.246 -31.222 1.00 56.79 138 CYS B CA 1
ATOM 3087 C C . CYS B 1 138 ? -11.117 -38.575 -30.232 1.00 57.68 138 CYS B C 1
ATOM 3088 O O . CYS B 1 138 ? -11.166 -37.359 -30.022 1.00 57.52 138 CYS B O 1
ATOM 3091 N N . GLU B 1 139 ? -10.244 -39.384 -29.645 1.00 58.74 139 GLU B N 1
ATOM 3092 C CA . GLU B 1 139 ? -9.229 -38.917 -28.722 1.00 59.57 139 GLU B CA 1
ATOM 3093 C C . GLU B 1 139 ? -7.886 -39.434 -29.214 1.00 59.92 139 GLU B C 1
ATOM 3094 O O . GLU B 1 139 ? -7.696 -40.645 -29.312 1.00 59.58 139 GLU B O 1
ATOM 3100 N N . ILE B 1 140 ? -6.966 -38.530 -29.546 1.00 61.17 140 ILE B N 1
ATOM 3101 C CA . ILE B 1 140 ? -5.636 -38.936 -30.039 1.00 62.81 140 ILE B CA 1
ATOM 3102 C C . ILE B 1 140 ? -4.747 -39.506 -28.921 1.00 63.94 140 ILE B C 1
ATOM 3103 O O . ILE B 1 140 ? -4.062 -40.516 -29.118 1.00 64.36 140 ILE B O 1
ATOM 3108 N N . ASP B 1 141 ? -4.786 -38.869 -27.749 1.00 64.49 141 ASP B N 1
ATOM 3109 C CA . ASP B 1 141 ? -3.856 -39.161 -26.653 1.00 64.31 141 ASP B CA 1
ATOM 3110 C C . ASP B 1 141 ? -4.383 -40.171 -25.638 1.00 64.68 141 ASP B C 1
ATOM 3111 O O . ASP B 1 141 ? -5.018 -39.812 -24.646 1.00 64.12 141 ASP B O 1
ATOM 3116 N N . GLU B 1 142 ? -4.063 -41.436 -25.878 1.00 65.95 142 GLU B N 1
ATOM 3117 C CA . GLU B 1 142 ? -4.538 -42.529 -25.045 1.00 67.77 142 GLU B CA 1
ATOM 3118 C C . GLU B 1 142 ? -4.096 -42.415 -23.574 1.00 67.17 142 GLU B C 1
ATOM 3119 O O . GLU B 1 142 ? -4.723 -42.993 -22.675 1.00 67.43 142 GLU B O 1
ATOM 3125 N N . MET B 1 143 ? -3.027 -41.660 -23.330 1.00 66.36 143 MET B N 1
ATOM 3126 C CA . MET B 1 143 ? -2.533 -41.435 -21.968 1.00 66.31 143 MET B CA 1
ATOM 3127 C C . MET B 1 143 ? -3.513 -40.610 -21.121 1.00 65.60 143 MET B C 1
ATOM 3128 O O . MET B 1 143 ? -3.661 -40.857 -19.920 1.00 66.28 143 MET B O 1
ATOM 3133 N N . VAL B 1 144 ? -4.182 -39.644 -21.752 1.00 63.78 144 VAL B N 1
ATOM 3134 C CA . VAL B 1 144 ? -5.223 -38.855 -21.095 1.00 61.60 144 VAL B CA 1
ATOM 3135 C C . VAL B 1 144 ? -6.376 -39.739 -20.610 1.00 59.82 144 VAL B C 1
ATOM 3136 O O . VAL B 1 144 ? -6.883 -39.548 -19.503 1.00 58.99 144 VAL B O 1
ATOM 3140 N N . ILE B 1 145 ? -6.769 -40.716 -21.425 1.00 58.72 145 ILE B N 1
ATOM 3141 C CA . ILE B 1 145 ? -7.859 -41.624 -21.046 1.00 58.17 145 ILE B CA 1
ATOM 3142 C C . ILE B 1 145 ? -7.497 -42.470 -19.827 1.00 58.58 145 ILE B C 1
ATOM 3143 O O . ILE B 1 145 ? -8.337 -42.707 -18.952 1.00 58.30 145 ILE B O 1
ATOM 3148 N N . ASP B 1 146 ? -6.241 -42.905 -19.769 1.00 58.93 146 ASP B N 1
ATOM 3149 C CA . ASP B 1 146 ? -5.798 -43.810 -18.724 1.00 59.27 146 ASP B CA 1
ATOM 3150 C C . ASP B 1 146 ? -5.684 -43.109 -17.388 1.00 57.71 146 ASP B C 1
ATOM 3151 O O . ASP B 1 146 ? -6.202 -43.581 -16.365 1.00 57.15 146 ASP B O 1
ATOM 3156 N N . VAL B 1 147 ? -4.991 -41.981 -17.423 1.00 56.55 147 VAL B N 1
ATOM 3157 C CA . VAL B 1 147 ? -4.935 -41.033 -16.325 1.00 55.90 147 VAL B CA 1
ATOM 3158 C C . VAL B 1 147 ? -6.335 -40.792 -15.736 1.00 55.99 147 VAL B C 1
ATOM 3159 O O . VAL B 1 147 ? -6.548 -40.990 -14.534 1.00 55.73 147 VAL B O 1
ATOM 3163 N N . ALA B 1 148 ? -7.283 -40.397 -16.598 1.00 55.39 148 ALA B N 1
ATOM 3164 C CA . ALA B 1 148 ? -8.662 -40.126 -16.208 1.00 54.57 148 ALA B CA 1
ATOM 3165 C C . ALA B 1 148 ? -9.350 -41.326 -15.587 1.00 55.50 148 ALA B C 1
ATOM 3166 O O . ALA B 1 148 ? -10.099 -41.170 -14.620 1.00 54.32 148 ALA B O 1
ATOM 3168 N N . LYS B 1 149 ? -9.099 -42.510 -16.150 1.00 57.66 149 LYS B N 1
ATOM 3169 C CA . LYS B 1 149 ? -9.557 -43.782 -15.574 1.00 59.55 149 LYS B CA 1
ATOM 3170 C C . LYS B 1 149 ? -8.980 -44.004 -14.170 1.00 61.14 149 LYS B C 1
ATOM 3171 O O . LYS B 1 149 ? -9.697 -44.371 -13.249 1.00 60.14 149 LYS B O 1
ATOM 3177 N N . LYS B 1 150 ? -7.682 -43.770 -14.011 1.00 64.04 150 LYS B N 1
ATOM 3178 C CA . LYS B 1 150 ? -7.024 -44.039 -12.734 1.00 67.54 150 LYS B CA 1
ATOM 3179 C C . LYS B 1 150 ? -7.268 -42.984 -11.663 1.00 67.55 150 LYS B C 1
ATOM 3180 O O . LYS B 1 150 ? -7.515 -43.328 -10.514 1.00 68.19 150 LYS B O 1
ATOM 3186 N N . PHE B 1 151 ? -7.200 -41.708 -12.028 1.00 67.72 151 PHE B N 1
ATOM 3187 C CA . PHE B 1 151 ? -7.212 -40.632 -11.028 1.00 67.93 151 PHE B CA 1
ATOM 3188 C C . PHE B 1 151 ? -8.499 -39.818 -10.907 1.00 67.22 151 PHE B C 1
ATOM 3189 O O . PHE B 1 151 ? -8.634 -39.011 -9.987 1.00 67.30 151 PHE B O 1
ATOM 3197 N N . LEU B 1 152 ? -9.435 -40.018 -11.829 1.00 66.51 152 LEU B N 1
ATOM 3198 C CA . LEU B 1 152 ? -10.637 -39.196 -11.877 1.00 65.57 152 LEU B CA 1
ATOM 3199 C C . LEU B 1 152 ? -11.870 -40.045 -12.102 1.00 66.45 152 LEU B C 1
ATOM 3200 O O . LEU B 1 152 ? -12.452 -40.007 -13.182 1.00 66.99 152 LEU B O 1
ATOM 3205 N N . PRO B 1 153 ? -12.287 -40.815 -11.088 1.00 67.71 153 PRO B N 1
ATOM 3206 C CA . PRO B 1 153 ? -13.515 -41.577 -11.303 1.00 69.11 153 PRO B CA 1
ATOM 3207 C C . PRO B 1 153 ? -14.707 -40.638 -11.169 1.00 70.10 153 PRO B C 1
ATOM 3208 O O . PRO B 1 153 ? -14.549 -39.508 -10.686 1.00 70.50 153 PRO B O 1
ATOM 3212 N N . GLY B 1 154 ? -15.880 -41.074 -11.610 1.00 70.55 154 GLY B N 1
ATOM 3213 C CA . GLY B 1 154 ? -17.043 -40.176 -11.622 1.00 71.51 154 GLY B CA 1
ATOM 3214 C C . GLY B 1 154 ? -16.990 -39.209 -12.795 1.00 71.61 154 GLY B C 1
ATOM 3215 O O . GLY B 1 154 ? -18.002 -38.601 -13.162 1.00 70.90 154 GLY B O 1
ATOM 3216 N N . MET B 1 155 ? -15.795 -39.066 -13.371 1.00 72.18 155 MET B N 1
ATOM 3217 C CA . MET B 1 155 ? -15.619 -38.436 -14.678 1.00 73.04 155 MET B CA 1
ATOM 3218 C C . MET B 1 155 ? -15.471 -39.462 -15.795 1.00 71.97 155 MET B C 1
ATOM 3219 O O . MET B 1 155 ? -15.795 -39.165 -16.942 1.00 71.77 155 MET B O 1
ATOM 3224 N N . SER B 1 156 ? -15.006 -40.668 -15.453 1.00 71.28 156 SER B N 1
ATOM 3225 C CA . SER B 1 156 ? -14.595 -41.652 -16.452 1.00 70.42 156 SER B CA 1
ATOM 3226 C C . SER B 1 156 ? -15.243 -43.026 -16.321 1.00 70.47 156 SER B C 1
ATOM 3227 O O . SER B 1 156 ? -14.644 -44.036 -16.704 1.00 70.78 156 SER B O 1
ATOM 3230 N N . CYS B 1 157 ? -16.468 -43.068 -15.799 1.00 70.49 157 CYS B N 1
ATOM 3231 C CA . CYS B 1 157 ? -17.229 -44.330 -15.692 1.00 69.54 157 CYS B CA 1
ATOM 3232 C C . CYS B 1 157 ? -17.597 -44.960 -17.047 1.00 67.26 157 CYS B C 1
ATOM 3233 O O . CYS B 1 157 ? -17.575 -46.196 -17.193 1.00 66.87 157 CYS B O 1
ATOM 3236 N N . GLY B 1 158 ? -17.904 -44.102 -18.026 1.00 64.58 158 GLY B N 1
ATOM 3237 C CA . GLY B 1 158 ? -18.450 -44.526 -19.321 1.00 62.45 158 GLY B CA 1
ATOM 3238 C C . GLY B 1 158 ? -17.503 -45.152 -20.339 1.00 61.06 158 GLY B C 1
ATOM 3239 O O . GLY B 1 158 ? -17.921 -45.516 -21.438 1.00 59.92 158 GLY B O 1
ATOM 3240 N N . PHE B 1 159 ? -16.229 -45.298 -19.987 1.00 60.98 159 PHE B N 1
ATOM 3241 C CA . PHE B 1 159 ? -15.269 -45.868 -20.918 1.00 61.63 159 PHE B CA 1
ATOM 3242 C C . PHE B 1 159 ? -15.417 -47.375 -21.122 1.00 63.75 159 PHE B C 1
ATOM 3243 O O . PHE B 1 159 ? -14.724 -47.958 -21.961 1.00 64.84 159 PHE B O 1
ATOM 3251 N N . SER B 1 160 ? -16.328 -47.993 -20.372 1.00 64.58 160 SER B N 1
ATOM 3252 C CA . SER B 1 160 ? -16.584 -49.430 -20.471 1.00 64.94 160 SER B CA 1
ATOM 3253 C C . SER B 1 160 ? -17.958 -49.732 -21.053 1.00 63.65 160 SER B C 1
ATOM 3254 O O . SER B 1 160 ? -18.313 -50.894 -21.276 1.00 64.26 160 SER B O 1
ATOM 3257 N N . HIS B 1 161 ? -18.722 -48.680 -21.313 1.00 61.59 161 HIS B N 1
ATOM 3258 C CA . HIS B 1 161 ? -20.060 -48.817 -21.863 1.00 59.01 161 HIS B CA 1
ATOM 3259 C C . HIS B 1 161 ? -20.058 -49.459 -23.265 1.00 57.99 161 HIS B C 1
ATOM 3260 O O . HIS B 1 161 ? -19.266 -49.091 -24.126 1.00 57.36 161 HIS B O 1
ATOM 3267 N N . PRO B 1 162 ? -20.943 -50.438 -23.498 1.00 57.41 162 PRO B N 1
ATOM 3268 C CA . PRO B 1 162 ? -21.007 -51.061 -24.829 1.00 55.59 162 PRO B CA 1
ATOM 3269 C C . PRO B 1 162 ? -21.404 -50.118 -25.977 1.00 53.21 162 PRO B C 1
ATOM 3270 O O . PRO B 1 162 ? -21.119 -50.423 -27.136 1.00 53.27 162 PRO B O 1
ATOM 3274 N N . LYS B 1 163 ? -22.041 -48.987 -25.669 1.00 50.42 163 LYS B N 1
ATOM 3275 C CA . LYS B 1 163 ? -22.376 -47.996 -26.710 1.00 47.55 163 LYS B CA 1
ATOM 3276 C C . LYS B 1 163 ? -21.193 -47.127 -27.165 1.00 47.26 163 LYS B C 1
ATOM 3277 O O . LYS B 1 163 ? -21.261 -46.474 -28.208 1.00 48.93 163 LYS B O 1
ATOM 3283 N N . LEU B 1 164 ? -20.109 -47.119 -26.405 1.00 46.53 164 LEU B N 1
ATOM 3284 C CA . LEU B 1 164 ? -18.934 -46.329 -26.770 1.00 46.86 164 LEU B CA 1
ATOM 3285 C C . LEU B 1 164 ? -18.059 -46.996 -27.842 1.00 48.45 164 LEU B C 1
ATOM 3286 O O . LEU B 1 164 ? -17.506 -48.068 -27.620 1.00 49.57 164 LEU B O 1
ATOM 3291 N N . ASP B 1 165 ? -17.946 -46.344 -28.999 1.00 49.11 165 ASP B N 1
ATOM 3292 C CA . ASP B 1 165 ? -17.016 -46.732 -30.053 1.00 50.19 165 ASP B CA 1
ATOM 3293 C C . ASP B 1 165 ? -15.778 -45.788 -30.056 1.00 49.98 165 ASP B C 1
ATOM 3294 O O . ASP B 1 165 ? -15.819 -44.706 -30.655 1.00 50.94 165 ASP B O 1
ATOM 3299 N N . LEU B 1 166 ? -14.689 -46.188 -29.389 1.00 48.65 166 LEU B N 1
ATOM 3300 C CA . LEU B 1 166 ? -13.463 -45.359 -29.305 1.00 47.99 166 LEU B CA 1
ATOM 3301 C C . LEU B 1 166 ? -12.579 -45.423 -30.552 1.00 49.38 166 LEU B C 1
ATOM 3302 O O . LEU B 1 166 ? -12.475 -46.460 -31.201 1.00 50.69 166 LEU B O 1
ATOM 3307 N N . PHE B 1 167 ? -11.930 -44.305 -30.874 1.00 50.32 167 PHE B N 1
ATOM 3308 C CA . PHE B 1 167 ? -11.106 -44.165 -32.079 1.00 49.13 167 PHE B CA 1
ATOM 3309 C C . PHE B 1 167 ? -9.920 -43.250 -31.826 1.00 51.50 167 PHE B C 1
ATOM 3310 O O . PHE B 1 167 ? -10.088 -42.115 -31.392 1.00 51.60 167 PHE B O 1
ATOM 3318 N N . CYS B 1 168 ? -8.720 -43.732 -32.125 1.00 54.16 168 CYS B N 1
ATOM 3319 C CA . CYS B 1 168 ? -7.508 -42.961 -31.893 1.00 56.31 168 CYS B CA 1
ATOM 3320 C C . CYS B 1 168 ? -6.840 -42.527 -33.188 1.00 57.36 168 CYS B C 1
ATOM 3321 O O . CYS B 1 168 ? -5.648 -42.196 -33.199 1.00 57.92 168 CYS B O 1
ATOM 3324 N N . GLY B 1 169 ? -7.595 -42.521 -34.282 1.00 57.40 169 GLY B N 1
ATOM 3325 C CA . GLY B 1 169 ? -7.003 -42.234 -35.585 1.00 58.19 169 GLY B CA 1
ATOM 3326 C C . GLY B 1 169 ? -6.917 -40.756 -35.904 1.00 59.45 169 GLY B C 1
ATOM 3327 O O . GLY B 1 169 ? -7.217 -39.919 -35.059 1.00 60.12 169 GLY B O 1
ATOM 3328 N N . ASP B 1 170 ? -6.478 -40.447 -37.124 1.00 60.26 170 ASP B N 1
ATOM 3329 C CA . ASP B 1 170 ? -6.519 -39.105 -37.682 1.00 60.84 170 ASP B CA 1
ATOM 3330 C C . ASP B 1 170 ? -7.999 -38.747 -37.838 1.00 61.16 170 ASP B C 1
ATOM 3331 O O . ASP B 1 170 ? -8.720 -39.380 -38.625 1.00 61.65 170 ASP B O 1
ATOM 3336 N N . GLY B 1 171 ? -8.439 -37.742 -37.073 1.00 60.28 171 GLY B N 1
ATOM 3337 C CA . GLY B 1 171 ? -9.858 -37.407 -36.923 1.00 58.28 171 GLY B CA 1
ATOM 3338 C C . GLY B 1 171 ? -10.432 -36.636 -38.087 1.00 57.53 171 GLY B C 1
ATOM 3339 O O . GLY B 1 171 ? -11.655 -36.567 -38.259 1.00 56.78 171 GLY B O 1
ATOM 3340 N N . PHE B 1 172 ? -9.551 -36.054 -38.892 1.00 58.03 172 PHE B N 1
ATOM 3341 C CA . PHE B 1 172 ? -9.979 -35.285 -40.053 1.00 59.76 172 PHE B CA 1
ATOM 3342 C C . PHE B 1 172 ? -10.394 -36.218 -41.164 1.00 58.80 172 PHE B C 1
ATOM 3343 O O . PHE B 1 172 ? -11.469 -36.036 -41.756 1.00 57.86 172 PHE B O 1
ATOM 3351 N N . GLU B 1 173 ? -9.562 -37.234 -41.414 1.00 58.13 173 GLU B N 1
ATOM 3352 C CA . GLU B 1 173 ? -9.881 -38.268 -42.397 1.00 57.38 173 GLU B CA 1
ATOM 3353 C C . GLU B 1 173 ? -11.186 -38.979 -42.019 1.00 54.32 173 GLU B C 1
ATOM 3354 O O . GLU B 1 173 ? -12.069 -39.157 -42.865 1.00 53.33 173 GLU B O 1
ATOM 3360 N N . PHE B 1 174 ? -11.309 -39.336 -40.739 1.00 50.83 174 PHE B N 1
ATOM 3361 C CA . PHE B 1 174 ? -12.548 -39.881 -40.174 1.00 48.19 174 PHE B CA 1
ATOM 3362 C C . PHE B 1 174 ? -13.791 -39.095 -40.609 1.00 47.66 174 PHE B C 1
ATOM 3363 O O . PHE B 1 174 ? -14.747 -39.665 -41.119 1.00 47.71 174 PHE B O 1
ATOM 3371 N N . LEU B 1 175 ? -13.765 -37.785 -40.392 1.00 48.24 175 LEU B N 1
ATOM 3372 C CA . LEU B 1 175 ? -14.888 -36.897 -40.701 1.00 48.53 175 LEU B CA 1
ATOM 3373 C C . LEU B 1 175 ? -15.170 -36.762 -42.204 1.00 48.78 175 LEU B C 1
ATOM 3374 O O . LEU B 1 175 ? -16.316 -36.531 -42.621 1.00 47.73 175 LEU B O 1
ATOM 3379 N N . LYS B 1 176 ? -14.113 -36.902 -43.002 1.00 49.51 176 LYS B N 1
ATOM 3380 C CA . LYS B 1 176 ? -14.221 -36.919 -44.462 1.00 49.64 176 LYS B CA 1
ATOM 3381 C C . LYS B 1 176 ? -15.008 -38.135 -44.954 1.00 49.08 176 LYS B C 1
ATOM 3382 O O . LYS B 1 176 ? -15.805 -38.008 -45.898 1.00 50.15 176 LYS B O 1
ATOM 3388 N N . ASN B 1 177 ? -14.825 -39.279 -44.277 1.00 47.32 177 ASN B N 1
ATOM 3389 C CA . ASN B 1 177 ? -15.422 -40.586 -44.672 1.00 46.51 177 ASN B CA 1
ATOM 3390 C C . ASN B 1 177 ? -16.726 -40.999 -43.977 1.00 46.79 177 ASN B C 1
ATOM 3391 O O . ASN B 1 177 ? -17.267 -42.068 -44.249 1.00 46.84 177 ASN B O 1
ATOM 3396 N N . HIS B 1 178 ? -17.225 -40.134 -43.095 1.00 46.70 178 HIS B N 1
ATOM 3397 C CA . HIS B 1 178 ? -18.406 -40.417 -42.290 1.00 45.13 178 HIS B CA 1
ATOM 3398 C C . HIS B 1 178 ? -19.514 -39.367 -42.472 1.00 45.92 178 HIS B C 1
ATOM 3399 O O . HIS B 1 178 ? -19.973 -38.767 -41.504 1.00 47.58 178 HIS B O 1
ATOM 3406 N N . LYS B 1 179 ? -19.943 -39.149 -43.713 1.00 45.93 179 LYS B N 1
ATOM 3407 C CA . LYS B 1 179 ? -20.940 -38.126 -44.018 1.00 46.45 179 LYS B CA 1
ATOM 3408 C C . LYS B 1 179 ? -22.309 -38.670 -43.717 1.00 48.93 179 LYS B C 1
ATOM 3409 O O . LYS B 1 179 ? -22.562 -39.854 -43.884 1.00 49.35 179 LYS B O 1
ATOM 3415 N N . ASN B 1 180 ? -23.196 -37.791 -43.274 1.00 51.12 180 ASN B N 1
ATOM 3416 C CA . ASN B 1 180 ? -24.560 -38.152 -42.896 1.00 52.60 180 ASN B CA 1
ATOM 3417 C C . ASN B 1 180 ? -24.712 -39.272 -41.874 1.00 53.37 180 ASN B C 1
ATOM 3418 O O . ASN B 1 180 ? -25.710 -40.001 -41.889 1.00 54.02 180 ASN B O 1
ATOM 3423 N N . GLU B 1 181 ? -23.744 -39.399 -40.972 1.00 53.31 181 GLU B N 1
ATOM 3424 C CA . GLU B 1 181 ? -23.879 -40.392 -39.906 1.00 53.36 181 GLU B CA 1
ATOM 3425 C C . GLU B 1 181 ? -24.452 -39.904 -38.570 1.00 51.35 181 GLU B C 1
ATOM 3426 O O . GLU B 1 181 ? -25.114 -40.670 -37.870 1.00 51.82 181 GLU B O 1
ATOM 3432 N N . PHE B 1 182 ? -24.225 -38.633 -38.237 1.00 48.56 182 PHE B N 1
ATOM 3433 C CA . PHE B 1 182 ? -24.380 -38.166 -36.854 1.00 45.41 182 PHE B CA 1
ATOM 3434 C C . PHE B 1 182 ? -25.528 -37.215 -36.587 1.00 43.73 182 PHE B C 1
ATOM 3435 O O . PHE B 1 182 ? -25.666 -36.198 -37.254 1.00 42.83 182 PHE B O 1
ATOM 3443 N N . ASP B 1 183 ? -26.341 -37.539 -35.587 1.00 43.53 183 ASP B N 1
ATOM 3444 C CA . ASP B 1 183 ? -27.402 -36.626 -35.152 1.00 42.90 183 ASP B CA 1
ATOM 3445 C C . ASP B 1 183 ? -26.860 -35.476 -34.313 1.00 41.16 183 ASP B C 1
ATOM 3446 O O . ASP B 1 183 ? -27.414 -34.364 -34.368 1.00 41.04 183 ASP B O 1
ATOM 3451 N N . VAL B 1 184 ? -25.790 -35.757 -33.548 1.00 38.02 184 VAL B N 1
ATOM 3452 C CA . VAL B 1 184 ? -25.134 -34.776 -32.682 1.00 36.80 184 VAL B CA 1
ATOM 3453 C C . VAL B 1 184 ? -23.592 -34.917 -32.687 1.00 36.77 184 VAL B C 1
ATOM 3454 O O . VAL B 1 184 ? -23.025 -35.992 -32.419 1.00 34.92 184 VAL B O 1
ATOM 3458 N N . ILE B 1 185 ? -22.914 -33.822 -33.011 1.00 37.09 185 ILE B N 1
ATOM 3459 C CA . ILE B 1 185 ? -21.462 -33.767 -32.869 1.00 36.96 185 ILE B CA 1
ATOM 3460 C C . ILE B 1 185 ? -21.188 -32.747 -31.785 1.00 37.62 185 ILE B C 1
ATOM 3461 O O . ILE B 1 185 ? -21.799 -31.663 -31.791 1.00 39.34 185 ILE B O 1
ATOM 3466 N N . ILE B 1 186 ? -20.318 -33.129 -30.848 1.00 35.43 186 ILE B N 1
ATOM 3467 C CA . ILE B 1 186 ? -19.830 -32.280 -29.777 1.00 34.89 186 ILE B CA 1
ATOM 3468 C C . ILE B 1 186 ? -18.300 -32.222 -29.846 1.00 36.93 186 ILE B C 1
ATOM 3469 O O . ILE B 1 186 ? -17.637 -33.261 -30.019 1.00 36.77 186 ILE B O 1
ATOM 3474 N N . THR B 1 187 ? -17.727 -31.031 -29.699 1.00 38.79 187 THR B N 1
ATOM 3475 C CA . THR B 1 187 ? -16.269 -30.935 -29.689 1.00 42.39 187 THR B CA 1
ATOM 3476 C C . THR B 1 187 ? -15.659 -30.170 -28.485 1.00 45.32 187 THR B C 1
ATOM 3477 O O . THR B 1 187 ? -15.990 -29.023 -28.245 1.00 45.77 187 THR B O 1
ATOM 3481 N N . ASP B 1 188 ? -14.822 -30.855 -27.706 1.00 49.33 188 ASP B N 1
ATOM 3482 C CA . ASP B 1 188 ? -13.911 -30.213 -26.735 1.00 54.06 188 ASP B CA 1
ATOM 3483 C C . ASP B 1 188 ? -12.703 -29.644 -27.467 1.00 58.21 188 ASP B C 1
ATOM 3484 O O . ASP B 1 188 ? -11.849 -30.405 -27.941 1.00 60.10 188 ASP B O 1
ATOM 3489 N N . SER B 1 189 ? -12.629 -28.320 -27.574 1.00 60.70 189 SER B N 1
ATOM 3490 C CA . SER B 1 189 ? -11.599 -27.671 -28.390 1.00 62.99 189 SER B CA 1
ATOM 3491 C C . SER B 1 189 ? -10.409 -27.195 -27.549 1.00 63.80 189 SER B C 1
ATOM 3492 O O . SER B 1 189 ? -9.700 -26.256 -27.933 1.00 64.30 189 SER B O 1
ATOM 3495 N N . SER B 1 203 ? -13.420 -24.636 -41.020 1.00 60.46 203 SER B N 1
ATOM 3496 C CA . SER B 1 203 ? -13.829 -25.317 -42.246 1.00 59.43 203 SER B CA 1
ATOM 3497 C C . SER B 1 203 ? -13.350 -26.783 -42.418 1.00 59.18 203 SER B C 1
ATOM 3498 O O . SER B 1 203 ? -13.675 -27.379 -43.433 1.00 59.92 203 SER B O 1
ATOM 3501 N N . TYR B 1 204 ? -12.743 -27.464 -41.443 1.00 57.30 204 TYR B N 1
ATOM 3502 C CA . TYR B 1 204 ? -13.318 -27.917 -40.168 1.00 54.87 204 TYR B CA 1
ATOM 3503 C C . TYR B 1 204 ? -14.841 -27.897 -39.971 1.00 52.77 204 TYR B C 1
ATOM 3504 O O . TYR B 1 204 ? -15.451 -28.949 -39.803 1.00 52.77 204 TYR B O 1
ATOM 3513 N N . TYR B 1 205 ? -15.458 -26.730 -40.009 1.00 51.57 205 TYR B N 1
ATOM 3514 C CA . TYR B 1 205 ? -16.903 -26.641 -39.790 1.00 50.37 205 TYR B CA 1
ATOM 3515 C C . TYR B 1 205 ? -17.730 -27.055 -41.006 1.00 50.08 205 TYR B C 1
ATOM 3516 O O . TYR B 1 205 ? -18.947 -27.247 -40.913 1.00 49.72 205 TYR B O 1
ATOM 3525 N N . GLU B 1 206 ? -17.054 -27.203 -42.144 1.00 50.71 206 GLU B N 1
ATOM 3526 C CA . GLU B 1 206 ? -17.676 -27.766 -43.340 1.00 50.44 206 GLU B CA 1
ATOM 3527 C C . GLU B 1 206 ? -17.652 -29.267 -43.221 1.00 48.47 206 GLU B C 1
ATOM 3528 O O . GLU B 1 206 ? -18.666 -29.934 -43.457 1.00 49.76 206 GLU B O 1
ATOM 3534 N N . LEU B 1 207 ? -16.504 -29.797 -42.831 1.00 45.12 207 LEU B N 1
ATOM 3535 C CA . LEU B 1 207 ? -16.424 -31.186 -42.459 1.00 44.12 207 LEU B CA 1
ATOM 3536 C C . LEU B 1 207 ? -17.547 -31.562 -41.489 1.00 45.03 207 LEU B C 1
ATOM 3537 O O . LEU B 1 207 ? -18.304 -32.513 -41.755 1.00 46.17 207 LEU B O 1
ATOM 3542 N N . LEU B 1 208 ? -17.671 -30.816 -40.381 1.00 43.62 208 LEU B N 1
ATOM 3543 C CA . LEU B 1 208 ? -18.698 -31.099 -39.382 1.00 42.15 208 LEU B CA 1
ATOM 3544 C C . LEU B 1 208 ? -20.108 -31.061 -40.006 1.00 42.28 208 LEU B C 1
ATOM 3545 O O . LEU B 1 208 ? -20.903 -31.983 -39.805 1.00 41.74 208 LEU B O 1
ATOM 3550 N N . ARG B 1 209 ? -20.406 -30.024 -40.783 1.00 43.20 209 ARG B N 1
ATOM 3551 C CA . ARG B 1 209 ? -21.709 -29.915 -41.444 1.00 45.48 209 ARG B CA 1
ATOM 3552 C C . ARG B 1 209 ? -22.049 -31.172 -42.274 1.00 46.49 209 ARG B C 1
ATOM 3553 O O . ARG B 1 209 ? -23.173 -31.682 -42.224 1.00 45.51 209 ARG B O 1
ATOM 3561 N N . ASP B 1 210 ? -21.068 -31.680 -43.015 1.00 47.45 210 ASP B N 1
ATOM 3562 C CA . ASP B 1 210 ? -21.303 -32.828 -43.890 1.00 48.44 210 ASP B CA 1
ATOM 3563 C C . ASP B 1 210 ? -21.407 -34.131 -43.103 1.00 48.98 210 ASP B C 1
ATOM 3564 O O . ASP B 1 210 ? -22.188 -35.025 -43.480 1.00 49.75 210 ASP B O 1
ATOM 3569 N N . ALA B 1 211 ? -20.670 -34.218 -41.992 1.00 47.55 211 ALA B N 1
ATOM 3570 C CA . ALA B 1 211 ? -20.782 -35.364 -41.078 1.00 46.99 211 ALA B CA 1
ATOM 3571 C C . ALA B 1 211 ? -22.162 -35.499 -40.411 1.00 46.72 211 ALA B C 1
ATOM 3572 O O . ALA B 1 211 ? -22.564 -36.581 -40.016 1.00 47.97 211 ALA B O 1
ATOM 3574 N N . LEU B 1 212 ? -22.892 -34.406 -40.292 1.00 47.01 212 LEU B N 1
ATOM 3575 C CA . LEU B 1 212 ? -24.178 -34.456 -39.628 1.00 48.37 212 LEU B CA 1
ATOM 3576 C C . LEU B 1 212 ? -25.230 -34.924 -40.582 1.00 48.91 212 LEU B C 1
ATOM 3577 O O . LEU B 1 212 ? -25.203 -34.563 -41.754 1.00 49.94 212 LEU B O 1
ATOM 3582 N N . LYS B 1 213 ? -26.164 -35.715 -40.068 1.00 50.05 213 LYS B N 1
ATOM 3583 C CA . LYS B 1 213 ? -27.432 -35.993 -40.752 1.00 51.08 213 LYS B CA 1
ATOM 3584 C C . LYS B 1 213 ? -28.183 -34.684 -40.982 1.00 51.87 213 LYS B C 1
ATOM 3585 O O . LYS B 1 213 ? -27.645 -33.601 -40.743 1.00 51.36 213 LYS B O 1
ATOM 3591 N N . GLU B 1 214 ? -29.439 -34.799 -41.407 1.00 54.01 214 GLU B N 1
ATOM 3592 C CA . GLU B 1 214 ? -30.215 -33.675 -41.948 1.00 55.50 214 GLU B CA 1
ATOM 3593 C C . GLU B 1 214 ? -30.873 -32.751 -40.905 1.00 55.34 214 GLU B C 1
ATOM 3594 O O . GLU B 1 214 ? -31.096 -31.567 -41.187 1.00 57.15 214 GLU B O 1
ATOM 3600 N N . ASP B 1 215 ? -31.204 -33.272 -39.726 1.00 53.18 215 ASP B N 1
ATOM 3601 C CA . ASP B 1 215 ? -31.641 -32.409 -38.615 1.00 51.43 215 ASP B CA 1
ATOM 3602 C C . ASP B 1 215 ? -30.559 -32.353 -37.517 1.00 48.25 215 ASP B C 1
ATOM 3603 O O . ASP B 1 215 ? -30.844 -32.116 -36.336 1.00 47.10 215 ASP B O 1
ATOM 3608 N N . GLY B 1 216 ? -29.310 -32.557 -37.941 1.00 45.50 216 GLY B N 1
ATOM 3609 C CA . GLY B 1 216 ? -28.147 -32.555 -37.060 1.00 41.65 216 GLY B CA 1
ATOM 3610 C C . GLY B 1 216 ? -27.904 -31.252 -36.328 1.00 39.79 216 GLY B C 1
ATOM 3611 O O . GLY B 1 216 ? -28.165 -30.160 -36.854 1.00 40.04 216 GLY B O 1
ATOM 3612 N N . ILE B 1 217 ? -27.439 -31.383 -35.088 1.00 37.91 217 ILE B N 1
ATOM 3613 C CA . ILE B 1 217 ? -27.074 -30.256 -34.252 1.00 36.14 217 ILE B CA 1
ATOM 3614 C C . ILE B 1 217 ? -25.598 -30.415 -33.801 1.00 36.80 217 ILE B C 1
ATOM 3615 O O . ILE B 1 217 ? -25.104 -31.517 -33.523 1.00 34.81 217 ILE B O 1
ATOM 3620 N N . LEU B 1 218 ? -24.906 -29.292 -33.749 1.00 38.05 218 LEU B N 1
ATOM 3621 C CA . LEU B 1 218 ? -23.496 -29.257 -33.459 1.00 40.30 218 LEU B CA 1
ATOM 3622 C C . LEU B 1 218 ? -23.274 -28.417 -32.192 1.00 40.04 218 LEU B C 1
ATOM 3623 O O . LEU B 1 218 ? -23.910 -27.378 -32.007 1.00 41.74 218 LEU B O 1
ATOM 3628 N N . SER 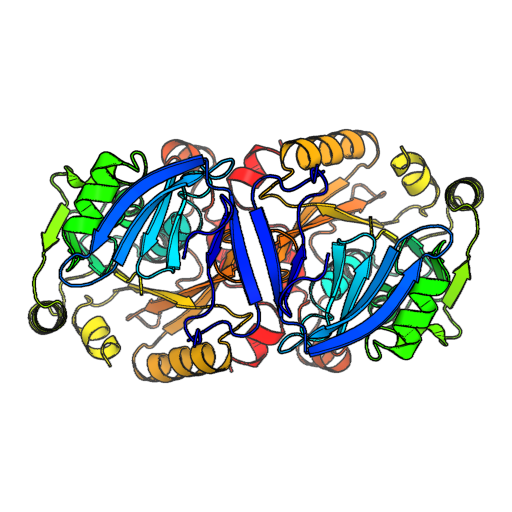B 1 219 ? -22.376 -28.872 -31.328 1.00 37.23 219 SER B N 1
ATOM 3629 C CA . SER B 1 219 ? -22.043 -28.141 -30.126 1.00 36.82 219 SER B CA 1
ATOM 3630 C C . SER B 1 219 ? -20.529 -28.043 -30.046 1.00 37.10 219 SER B C 1
ATOM 3631 O O . SER B 1 219 ? -19.830 -29.043 -30.179 1.00 37.55 219 SER B O 1
ATOM 3634 N N . SER B 1 220 ? -20.012 -26.841 -29.844 1.00 37.23 220 SER B N 1
ATOM 3635 C CA . SER B 1 220 ? -18.562 -26.637 -29.747 1.00 35.91 220 SER B CA 1
ATOM 3636 C C . SER B 1 220 ? -18.241 -25.733 -28.591 1.00 34.56 220 SER B C 1
ATOM 3637 O O . SER B 1 220 ? -18.929 -24.728 -28.388 1.00 30.32 220 SER B O 1
ATOM 3640 N N . GLN B 1 221 ? -17.181 -26.106 -27.855 1.00 36.22 221 GLN B N 1
ATOM 3641 C CA . GLN B 1 221 ? -16.565 -25.286 -26.818 1.00 37.46 221 GLN B CA 1
ATOM 3642 C C . GLN B 1 221 ? -16.292 -23.911 -27.392 1.00 38.32 221 GLN B C 1
ATOM 3643 O O . GLN B 1 221 ? -15.714 -23.817 -28.470 1.00 38.29 221 GLN B O 1
ATOM 3649 N N . GLY B 1 222 ? -16.713 -22.852 -26.695 1.00 38.76 222 GLY B N 1
ATOM 3650 C CA . GLY B 1 222 ? -16.882 -21.558 -27.352 1.00 39.54 222 GLY B CA 1
ATOM 3651 C C . GLY B 1 222 ? -16.143 -20.339 -26.844 1.00 40.12 222 GLY B C 1
ATOM 3652 O O . GLY B 1 222 ? -16.615 -19.201 -27.064 1.00 38.71 222 GLY B O 1
ATOM 3653 N N . GLU B 1 223 ? -14.986 -20.578 -26.201 1.00 40.41 223 GLU B N 1
ATOM 3654 C CA . GLU B 1 223 ? -14.121 -19.532 -25.602 1.00 41.97 223 GLU B CA 1
ATOM 3655 C C . GLU B 1 223 ? -14.782 -18.627 -24.512 1.00 42.56 223 GLU B C 1
ATOM 3656 O O . GLU B 1 223 ? -15.881 -18.924 -23.996 1.00 43.62 223 GLU B O 1
ATOM 3662 N N . SER B 1 224 ? -14.096 -17.537 -24.164 1.00 40.93 224 SER B N 1
ATOM 3663 C CA . SER B 1 224 ? -14.511 -16.622 -23.101 1.00 39.63 224 SER B CA 1
ATOM 3664 C C . SER B 1 224 ? -14.949 -15.258 -23.623 1.00 39.77 224 SER B C 1
ATOM 3665 O O . SER B 1 224 ? -14.212 -14.602 -24.367 1.00 40.53 224 SER B O 1
ATOM 3668 N N . VAL B 1 225 ? -16.127 -14.806 -23.204 1.00 38.38 225 VAL B N 1
ATOM 3669 C CA . VAL B 1 225 ? -16.606 -13.493 -23.622 1.00 37.05 225 VAL B CA 1
ATOM 3670 C C . VAL B 1 225 ? -15.790 -12.387 -22.971 1.00 37.61 225 VAL B C 1
ATOM 3671 O O . VAL B 1 225 ? -15.694 -11.288 -23.474 1.00 38.38 225 VAL B O 1
ATOM 3675 N N . TRP B 1 226 ? -15.166 -12.702 -21.858 1.00 38.67 226 TRP B N 1
ATOM 3676 C CA . TRP B 1 226 ? -14.276 -11.771 -21.210 1.00 39.41 226 TRP B CA 1
ATOM 3677 C C . TRP B 1 226 ? -12.954 -11.570 -21.952 1.00 38.70 226 TRP B C 1
ATOM 3678 O O . TRP B 1 226 ? -12.318 -10.533 -21.792 1.00 38.98 226 TRP B O 1
ATOM 3689 N N . LEU B 1 227 ? -12.538 -12.540 -22.763 1.00 39.92 227 LEU B N 1
ATOM 3690 C CA . LEU B 1 227 ? -11.163 -12.516 -23.340 1.00 40.71 227 LEU B CA 1
ATOM 3691 C C . LEU B 1 227 ? -11.021 -12.590 -24.851 1.00 41.32 227 LEU B C 1
ATOM 3692 O O . LEU B 1 227 ? -10.053 -12.060 -25.397 1.00 43.45 227 LEU B O 1
ATOM 3697 N N . HIS B 1 228 ? -11.963 -13.256 -25.515 1.00 39.86 228 HIS B N 1
ATOM 3698 C CA . HIS B 1 228 ? -11.831 -13.597 -26.933 1.00 37.72 228 HIS B CA 1
ATOM 3699 C C . HIS B 1 228 ? -13.066 -13.167 -27.740 1.00 39.47 228 HIS B C 1
ATOM 3700 O O . HIS B 1 228 ? -13.508 -13.859 -28.676 1.00 38.07 228 HIS B O 1
ATOM 3707 N N . LEU B 1 229 ? -13.620 -12.016 -27.387 1.00 40.37 229 LEU B N 1
ATOM 3708 C CA . LEU B 1 229 ? -14.812 -11.562 -28.055 1.00 41.76 229 LEU B CA 1
ATOM 3709 C C . LEU B 1 229 ? -14.602 -11.366 -29.573 1.00 44.78 229 LEU B C 1
ATOM 3710 O O . LEU B 1 229 ? -15.440 -11.787 -30.358 1.00 45.72 229 LEU B O 1
ATOM 3715 N N . PRO B 1 230 ? -13.485 -10.734 -30.003 1.00 46.67 230 PRO B N 1
ATOM 3716 C CA . PRO B 1 230 ? -13.293 -10.652 -31.469 1.00 46.74 230 PRO B CA 1
ATOM 3717 C C . PRO B 1 230 ? -13.158 -12.027 -32.156 1.00 46.68 230 PRO B C 1
ATOM 3718 O O . PRO B 1 230 ? -13.668 -12.223 -33.260 1.00 47.27 230 PRO B O 1
ATOM 3722 N N . LEU B 1 231 ? -12.503 -12.969 -31.487 1.00 45.70 231 LEU B N 1
ATOM 3723 C CA . LEU B 1 231 ? -12.484 -14.371 -31.911 1.00 45.30 231 LEU B CA 1
ATOM 3724 C C . LEU B 1 231 ? -13.883 -15.053 -31.913 1.00 44.09 231 LEU B C 1
ATOM 3725 O O . LEU B 1 231 ? -14.161 -15.893 -32.774 1.00 44.34 231 LEU B O 1
ATOM 3730 N N . ILE B 1 232 ? -14.743 -14.715 -30.948 1.00 41.87 232 ILE B N 1
ATOM 3731 C CA . ILE B 1 232 ? -16.093 -15.307 -30.879 1.00 39.18 232 ILE B CA 1
ATOM 3732 C C . ILE B 1 232 ? -16.927 -14.731 -31.983 1.00 38.83 232 ILE B C 1
ATOM 3733 O O . ILE B 1 232 ? -17.604 -15.455 -32.702 1.00 39.44 232 ILE B O 1
ATOM 3738 N N . ALA B 1 233 ? -16.835 -13.423 -32.142 1.00 40.14 233 ALA B N 1
ATOM 3739 C CA . ALA B 1 233 ? -17.496 -12.724 -33.252 1.00 41.73 233 ALA B CA 1
ATOM 3740 C C . ALA B 1 233 ? -17.133 -13.322 -34.620 1.00 41.52 233 ALA B C 1
ATOM 3741 O O . ALA B 1 233 ? -17.997 -13.470 -35.487 1.00 39.85 233 ALA B O 1
ATOM 3743 N N . HIS B 1 234 ? -15.863 -13.684 -34.785 1.00 43.19 234 HIS B N 1
ATOM 3744 C CA . HIS B 1 234 ? -15.366 -14.202 -36.060 1.00 45.40 234 HIS B CA 1
ATOM 3745 C C . HIS B 1 234 ? -15.952 -15.571 -36.379 1.00 44.37 234 HIS B C 1
ATOM 3746 O O . HIS B 1 234 ? -16.446 -15.792 -37.500 1.00 45.09 234 HIS B O 1
ATOM 3753 N N . LEU B 1 235 ? -15.882 -16.461 -35.382 1.00 41.79 235 LEU B N 1
ATOM 3754 C CA . LEU B 1 235 ? -16.405 -17.822 -35.413 1.00 40.11 235 LEU B CA 1
ATOM 3755 C C . LEU B 1 235 ? -17.912 -17.860 -35.690 1.00 40.50 235 LEU B C 1
ATOM 3756 O O . LEU B 1 235 ? -18.377 -18.651 -36.513 1.00 40.74 235 LEU B O 1
ATOM 3761 N N . VAL B 1 236 ? -18.678 -17.016 -35.009 1.00 39.89 236 VAL B N 1
ATOM 3762 C CA . VAL B 1 236 ? -20.119 -16.991 -35.222 1.00 40.60 236 VAL B CA 1
ATOM 3763 C C . VAL B 1 236 ? -20.427 -16.575 -36.666 1.00 42.34 236 VAL B C 1
ATOM 3764 O O . VAL B 1 236 ? -21.288 -17.176 -37.316 1.00 41.77 236 VAL B O 1
ATOM 3768 N N . ALA B 1 237 ? -19.686 -15.575 -37.160 1.00 44.02 237 ALA B N 1
ATOM 3769 C CA . ALA B 1 237 ? -19.902 -15.005 -38.485 1.00 46.09 237 ALA B CA 1
ATOM 3770 C C . ALA B 1 237 ? -19.691 -16.023 -39.604 1.00 49.06 237 ALA B C 1
ATOM 3771 O O . ALA B 1 237 ? -20.582 -16.185 -40.451 1.00 50.38 237 ALA B O 1
ATOM 3773 N N . PHE B 1 238 ? -18.558 -16.733 -39.607 1.00 49.95 238 PHE B N 1
ATOM 3774 C CA . PHE B 1 238 ? -18.371 -17.751 -40.641 1.00 52.28 238 PHE B CA 1
ATOM 3775 C C . PHE B 1 238 ? -19.334 -18.960 -40.591 1.00 52.37 238 PHE B C 1
ATOM 3776 O O . PHE B 1 238 ? -19.685 -19.513 -41.643 1.00 53.96 238 PHE B O 1
ATOM 3784 N N . ASN B 1 239 ? -19.790 -19.354 -39.403 1.00 50.24 239 ASN B N 1
ATOM 3785 C CA . ASN B 1 239 ? -20.785 -20.421 -39.302 1.00 48.93 239 ASN B CA 1
ATOM 3786 C C . ASN B 1 239 ? -22.169 -19.986 -39.837 1.00 50.05 239 ASN B C 1
ATOM 3787 O O . ASN B 1 239 ? -22.983 -20.822 -40.262 1.00 50.05 239 ASN B O 1
ATOM 3792 N N . ARG B 1 240 ? -22.441 -18.684 -39.824 1.00 50.54 240 ARG B N 1
ATOM 3793 C CA . ARG B 1 240 ? -23.702 -18.180 -40.381 1.00 49.89 240 ARG B CA 1
ATOM 3794 C C . ARG B 1 240 ? -23.669 -18.286 -41.898 1.00 50.47 240 ARG B C 1
ATOM 3795 O O . ARG B 1 240 ? -24.711 -18.224 -42.548 1.00 50.79 240 ARG B O 1
ATOM 3803 N N . LYS B 1 241 ? -22.465 -18.461 -42.444 1.00 50.69 241 LYS B N 1
ATOM 3804 C CA . LYS B 1 241 ? -22.283 -18.792 -43.850 1.00 50.77 241 LYS B CA 1
ATOM 3805 C C . LYS B 1 241 ? -22.592 -20.266 -44.069 1.00 50.28 241 LYS B C 1
ATOM 3806 O O . LYS B 1 241 ? -23.183 -20.639 -45.078 1.00 50.61 241 LYS B O 1
ATOM 3812 N N . ILE B 1 242 ? -22.209 -21.101 -43.107 1.00 48.57 242 ILE B N 1
ATOM 3813 C CA . ILE B 1 242 ? -22.330 -22.550 -43.256 1.00 45.11 242 ILE B CA 1
ATOM 3814 C C . ILE B 1 242 ? -23.663 -23.156 -42.791 1.00 43.91 242 ILE B C 1
ATOM 3815 O O . ILE B 1 242 ? -24.188 -24.052 -43.445 1.00 43.51 242 ILE B O 1
ATOM 3820 N N . PHE B 1 243 ? -24.186 -22.709 -41.645 1.00 42.78 243 PHE B N 1
ATOM 3821 C CA . PHE B 1 243 ? -25.428 -23.274 -41.095 1.00 40.03 243 PHE B CA 1
ATOM 3822 C C . PHE B 1 243 ? -26.555 -22.247 -41.136 1.00 40.19 243 PHE B C 1
ATOM 3823 O O . PHE B 1 243 ? -26.317 -21.051 -40.951 1.00 38.89 243 PHE B O 1
ATOM 3831 N N . PRO B 1 244 ? -27.790 -22.707 -41.386 1.00 41.50 244 PRO B N 1
ATOM 3832 C CA . PRO B 1 244 ? -28.956 -21.804 -41.406 1.00 44.54 244 PRO B CA 1
ATOM 3833 C C . PRO B 1 244 ? -29.375 -21.262 -40.033 1.00 46.99 244 PRO B C 1
ATOM 3834 O O . PRO B 1 244 ? -30.174 -20.314 -39.977 1.00 49.21 244 PRO B O 1
ATOM 3838 N N . ALA B 1 245 ? -28.879 -21.868 -38.946 1.00 46.32 245 ALA B N 1
ATOM 3839 C CA . ALA B 1 245 ? -29.082 -21.326 -37.591 1.00 44.98 245 ALA B CA 1
ATOM 3840 C C . ALA B 1 245 ? -27.829 -21.471 -36.708 1.00 43.81 245 ALA B C 1
ATOM 3841 O O . ALA B 1 245 ? -27.343 -22.581 -36.473 1.00 43.25 245 ALA B O 1
ATOM 3843 N N . VAL B 1 246 ? -27.310 -20.338 -36.242 1.00 43.32 246 VAL B N 1
ATOM 3844 C CA . VAL B 1 246 ? -26.124 -20.294 -35.394 1.00 42.87 246 VAL B CA 1
ATOM 3845 C C . VAL B 1 246 ? -26.380 -19.397 -34.186 1.00 42.47 246 VAL B C 1
ATOM 3846 O O . VAL B 1 246 ? -26.659 -18.219 -34.339 1.00 42.18 246 VAL B O 1
ATOM 3850 N N . THR B 1 247 ? -26.296 -19.956 -32.983 1.00 43.39 247 THR B N 1
ATOM 3851 C CA . THR B 1 247 ? -26.510 -19.168 -31.754 1.00 43.38 247 THR B CA 1
ATOM 3852 C C . THR B 1 247 ? -25.372 -19.412 -30.787 1.00 41.83 247 THR B C 1
ATOM 3853 O O . THR B 1 247 ? -24.691 -20.433 -30.845 1.00 43.39 247 THR B O 1
ATOM 3857 N N . TYR B 1 248 ? -25.174 -18.478 -29.876 1.00 39.79 248 TYR B N 1
ATOM 3858 C CA . TYR B 1 248 ? -24.112 -18.606 -28.900 1.00 37.45 248 TYR B CA 1
ATOM 3859 C C . TYR B 1 248 ? -24.678 -18.406 -27.482 1.00 36.95 248 TYR B C 1
ATOM 3860 O O . TYR B 1 248 ? -25.124 -17.333 -27.138 1.00 38.73 248 TYR B O 1
ATOM 3869 N N . ALA B 1 249 ? -24.681 -19.481 -26.705 1.00 35.42 249 ALA B N 1
ATOM 3870 C CA . ALA B 1 249 ? -24.985 -19.477 -25.281 1.00 35.17 249 ALA B CA 1
ATOM 3871 C C . ALA B 1 249 ? -23.700 -19.437 -24.398 1.00 32.33 249 ALA B C 1
ATOM 3872 O O . ALA B 1 249 ? -22.620 -19.638 -24.902 1.00 30.80 249 ALA B O 1
ATOM 3874 N N . GLN B 1 250 ? -23.822 -19.121 -23.104 1.00 33.70 250 GLN B N 1
ATOM 3875 C CA . GLN B 1 250 ? -22.686 -19.243 -22.121 1.00 35.54 250 GLN B CA 1
ATOM 3876 C C . GLN B 1 250 ? -23.140 -19.588 -20.688 1.00 34.66 250 GLN B C 1
ATOM 3877 O O . GLN B 1 250 ? -24.315 -19.395 -20.341 1.00 33.11 250 GLN B O 1
ATOM 3883 N N . SER B 1 251 ? -22.216 -20.103 -19.870 1.00 35.49 251 SER B N 1
ATOM 3884 C CA . SER B 1 251 ? -22.489 -20.379 -18.446 1.00 35.87 251 SER B CA 1
ATOM 3885 C C . SER B 1 251 ? -21.272 -20.171 -17.567 1.00 36.32 251 SER B C 1
ATOM 3886 O O . SER B 1 251 ? -20.143 -20.086 -18.056 1.00 37.58 251 SER B O 1
ATOM 3889 N N . ILE B 1 252 ? -21.501 -20.096 -16.259 1.00 35.55 252 ILE B N 1
ATOM 3890 C CA . ILE B 1 252 ? -20.408 -19.996 -15.306 1.00 33.64 252 ILE B CA 1
ATOM 3891 C C . ILE B 1 252 ? -19.685 -21.339 -15.239 1.00 35.35 252 ILE B C 1
ATOM 3892 O O . ILE B 1 252 ? -20.329 -22.382 -15.403 1.00 37.84 252 ILE B O 1
ATOM 3897 N N . VAL B 1 253 ? -18.362 -21.285 -15.017 1.00 32.02 253 VAL B N 1
ATOM 3898 C CA . VAL B 1 253 ? -17.473 -22.427 -14.889 1.00 32.58 253 VAL B CA 1
ATOM 3899 C C . VAL B 1 253 ? -16.249 -21.931 -14.052 1.00 35.05 253 VAL B C 1
ATOM 3900 O O . VAL B 1 253 ? -15.422 -21.148 -14.530 1.00 34.01 253 VAL B O 1
ATOM 3904 N N . SER B 1 254 ? -16.135 -22.369 -12.807 1.00 38.36 254 SER B N 1
ATOM 3905 C CA . SER B 1 254 ? -15.178 -21.744 -11.880 1.00 42.21 254 SER B CA 1
ATOM 3906 C C . SER B 1 254 ? -13.696 -21.802 -12.301 1.00 43.07 254 SER B C 1
ATOM 3907 O O . SER B 1 254 ? -12.980 -20.807 -12.234 1.00 42.75 254 SER B O 1
ATOM 3910 N N . THR B 1 255 ? -13.259 -22.955 -12.765 1.00 45.21 255 THR B N 1
ATOM 3911 C CA . THR B 1 255 ? -11.849 -23.182 -13.036 1.00 47.29 255 THR B CA 1
ATOM 3912 C C . THR B 1 255 ? -11.452 -22.800 -14.450 1.00 48.31 255 THR B C 1
ATOM 3913 O O . THR B 1 255 ? -10.328 -23.039 -14.872 1.00 50.23 255 THR B O 1
ATOM 3917 N N . TYR B 1 256 ? -12.371 -22.216 -15.197 1.00 48.04 256 TYR B N 1
ATOM 3918 C CA . TYR B 1 256 ? -12.043 -21.746 -16.526 1.00 47.64 256 TYR B CA 1
ATOM 3919 C C . TYR B 1 256 ? -11.498 -20.323 -16.380 1.00 47.71 256 TYR B C 1
ATOM 3920 O O . TYR B 1 256 ? -11.896 -19.595 -15.464 1.00 49.32 256 TYR B O 1
ATOM 3929 N N . PRO B 1 257 ? -10.520 -19.946 -17.218 1.00 45.49 257 PRO B N 1
ATOM 3930 C CA . PRO B 1 257 ? -10.042 -18.572 -17.226 1.00 43.10 257 PRO B CA 1
ATOM 3931 C C . PRO B 1 257 ? -11.147 -17.527 -17.171 1.00 42.87 257 PRO B C 1
ATOM 3932 O O . PRO B 1 257 ? -12.019 -17.471 -18.066 1.00 42.50 257 PRO B O 1
ATOM 3936 N N . SER B 1 258 ? -11.103 -16.707 -16.116 1.00 40.97 258 SER B N 1
ATOM 3937 C CA . SER B 1 258 ? -12.035 -15.592 -15.920 1.00 38.42 258 SER B CA 1
ATOM 3938 C C . SER B 1 258 ? -13.479 -16.018 -15.643 1.00 36.61 258 SER B C 1
ATOM 3939 O O . SER B 1 258 ? -14.338 -15.176 -15.430 1.00 36.63 258 SER B O 1
ATOM 3942 N N . GLY B 1 259 ? -13.729 -17.322 -15.655 1.00 35.11 259 GLY B N 1
ATOM 3943 C CA . GLY B 1 259 ? -14.914 -17.886 -15.030 1.00 34.72 259 GLY B CA 1
ATOM 3944 C C . GLY B 1 259 ? -16.194 -18.076 -15.834 1.00 34.07 259 GLY B C 1
ATOM 3945 O O . GLY B 1 259 ? -17.217 -18.466 -15.257 1.00 34.55 259 GLY B O 1
ATOM 3946 N N . SER B 1 260 ? -16.170 -17.827 -17.143 1.00 31.95 260 SER B N 1
ATOM 3947 C CA . SER B 1 260 ? -17.282 -18.333 -17.966 1.00 32.21 260 SER B CA 1
ATOM 3948 C C . SER B 1 260 ? -16.882 -18.982 -19.298 1.00 32.02 260 SER B C 1
ATOM 3949 O O . SER B 1 260 ? -16.218 -18.377 -20.104 1.00 32.93 260 SER B O 1
ATOM 3952 N N . MET B 1 261 ? -17.287 -20.216 -19.528 1.00 31.75 261 MET B N 1
ATOM 3953 C CA . MET B 1 261 ? -17.108 -20.803 -20.842 1.00 34.02 261 MET B CA 1
ATOM 3954 C C . MET B 1 261 ? -18.349 -20.527 -21.714 1.00 32.64 261 MET B C 1
ATOM 3955 O O . MET B 1 261 ? -19.464 -20.461 -21.210 1.00 29.66 261 MET B O 1
ATOM 3960 N N . GLY B 1 262 ? -18.098 -20.294 -23.001 1.00 31.89 262 GLY B N 1
ATOM 3961 C CA . GLY B 1 262 ? -19.123 -20.093 -23.994 1.00 30.94 262 GLY B CA 1
ATOM 3962 C C . GLY B 1 262 ? -19.337 -21.399 -24.732 1.00 30.72 262 GLY B C 1
ATOM 3963 O O . GLY B 1 262 ? -18.514 -22.336 -24.621 1.00 29.44 262 GLY B O 1
ATOM 3964 N N . TYR B 1 263 ? -20.444 -21.458 -25.475 1.00 28.42 263 TYR B N 1
ATOM 3965 C CA . TYR B 1 263 ? -20.799 -22.630 -26.264 1.00 28.94 263 TYR B CA 1
ATOM 3966 C C . TYR B 1 263 ? -21.431 -22.210 -27.602 1.00 30.49 263 TYR B C 1
ATOM 3967 O O . TYR B 1 263 ? -22.369 -21.409 -27.622 1.00 31.27 263 TYR B O 1
ATOM 3976 N N . LEU B 1 264 ? -20.903 -22.752 -28.702 1.00 30.35 264 LEU B N 1
ATOM 3977 C CA . LEU B 1 264 ? -21.314 -22.436 -30.063 1.00 28.44 264 LEU B CA 1
ATOM 3978 C C . LEU B 1 264 ? -22.181 -23.596 -30.437 1.00 28.65 264 LEU B C 1
ATOM 3979 O O . LEU B 1 264 ? -21.744 -24.741 -30.244 1.00 26.20 264 LEU B O 1
ATOM 3984 N N . ILE B 1 265 ? -23.402 -23.289 -30.930 1.00 27.82 265 ILE B N 1
ATOM 3985 C CA . ILE B 1 265 ? -24.424 -24.261 -31.277 1.00 28.65 265 ILE B CA 1
ATOM 3986 C C . ILE B 1 265 ? -25.060 -23.910 -32.628 1.00 31.11 265 ILE B C 1
ATOM 3987 O O . ILE B 1 265 ? -25.668 -22.838 -32.797 1.00 27.36 265 ILE B O 1
ATOM 3992 N N . CYS B 1 266 ? -24.886 -24.834 -33.579 1.00 34.32 266 CYS B N 1
ATOM 3993 C CA . CYS B 1 266 ? -25.290 -24.686 -34.979 1.00 35.98 266 CYS B CA 1
ATOM 3994 C C . CYS B 1 266 ? -26.219 -25.846 -35.325 1.00 37.74 266 CYS B C 1
ATOM 3995 O O . CYS B 1 266 ? -26.003 -26.977 -34.880 1.00 37.25 266 CYS B O 1
ATOM 3998 N N . ALA B 1 267 ? -27.267 -25.551 -36.093 1.00 39.40 267 ALA B N 1
ATOM 3999 C CA . ALA B 1 267 ? -28.223 -26.565 -36.510 1.00 40.64 267 ALA B CA 1
ATOM 4000 C C . ALA B 1 267 ? -28.352 -26.601 -38.054 1.00 42.21 267 ALA B C 1
ATOM 4001 O O . ALA B 1 267 ? -28.320 -25.564 -38.708 1.00 40.93 267 ALA B O 1
ATOM 4003 N N . LYS B 1 268 ? -28.480 -27.794 -38.628 1.00 44.03 268 LYS B N 1
ATOM 4004 C CA . LYS B 1 268 ? -28.663 -27.916 -40.080 1.00 46.74 268 LYS B CA 1
ATOM 4005 C C . LYS B 1 268 ? -30.065 -27.520 -40.581 1.00 47.24 268 LYS B C 1
ATOM 4006 O O . LYS B 1 268 ? -30.191 -26.920 -41.633 1.00 46.50 268 LYS B O 1
ATOM 4012 N N . ASN B 1 269 ? -31.101 -27.856 -39.822 1.00 48.80 269 ASN B N 1
ATOM 4013 C CA . ASN B 1 269 ? -32.465 -27.474 -40.166 1.00 51.44 269 ASN B CA 1
ATOM 4014 C C . ASN B 1 269 ? -32.770 -26.052 -39.686 1.00 53.49 269 ASN B C 1
ATOM 4015 O O . ASN B 1 269 ? -32.637 -25.734 -38.495 1.00 53.76 269 ASN B O 1
ATOM 4020 N N . ALA B 1 270 ? -33.188 -25.203 -40.623 1.00 55.03 270 ALA B N 1
ATOM 4021 C CA . ALA B 1 270 ? -33.406 -23.782 -40.355 1.00 55.52 270 ALA B CA 1
ATOM 4022 C C . ALA B 1 270 ? -34.569 -23.536 -39.400 1.00 56.04 270 ALA B C 1
ATOM 4023 O O . ALA B 1 270 ? -34.751 -22.431 -38.907 1.00 55.86 270 ALA B O 1
ATOM 4025 N N . ASN B 1 271 ? -35.346 -24.578 -39.135 1.00 57.80 271 ASN B N 1
ATOM 4026 C CA . ASN B 1 271 ? -36.521 -24.478 -38.271 1.00 59.61 271 ASN B CA 1
ATOM 4027 C C . ASN B 1 271 ? -36.252 -24.931 -36.845 1.00 58.30 271 ASN B C 1
ATOM 4028 O O . ASN B 1 271 ? -37.094 -24.754 -35.950 1.00 58.03 271 ASN B O 1
ATOM 4033 N N . ARG B 1 272 ? -35.088 -25.547 -36.647 1.00 56.87 272 ARG B N 1
ATOM 4034 C CA . ARG B 1 272 ? -34.668 -25.952 -35.315 1.00 54.37 272 ARG B CA 1
ATOM 4035 C C . ARG B 1 272 ? -34.370 -24.673 -34.530 1.00 52.07 272 ARG B C 1
ATOM 4036 O O . ARG B 1 272 ? -33.588 -23.838 -34.978 1.00 51.65 272 ARG B O 1
ATOM 4044 N N . ASP B 1 273 ? -35.074 -24.484 -33.414 1.00 50.16 273 ASP B N 1
ATOM 4045 C CA . ASP B 1 273 ? -34.722 -23.458 -32.428 1.00 46.91 273 ASP B CA 1
ATOM 4046 C C . ASP B 1 273 ? -34.046 -24.233 -31.317 1.00 43.20 273 ASP B C 1
ATOM 4047 O O . ASP B 1 273 ? -34.730 -24.894 -30.533 1.00 40.27 273 ASP B O 1
ATOM 4052 N N . VAL B 1 274 ? -32.710 -24.159 -31.279 1.00 41.08 274 VAL B N 1
ATOM 4053 C CA . VAL B 1 274 ? -31.906 -24.905 -30.325 1.00 39.82 274 VAL B CA 1
ATOM 4054 C C . VAL B 1 274 ? -32.042 -24.326 -28.918 1.00 42.31 274 VAL B C 1
ATOM 4055 O O . VAL B 1 274 ? -31.526 -24.913 -27.961 1.00 43.47 274 VAL B O 1
ATOM 4059 N N . THR B 1 275 ? -32.691 -23.167 -28.790 1.00 43.75 275 THR B N 1
ATOM 4060 C CA . THR B 1 275 ? -32.698 -22.445 -27.513 1.00 45.30 275 THR B CA 1
ATOM 4061 C C . THR B 1 275 ? -33.915 -22.820 -26.693 1.00 46.28 275 THR B C 1
ATOM 4062 O O . THR B 1 275 ? -34.077 -22.355 -25.556 1.00 45.78 275 THR B O 1
ATOM 4066 N N . THR B 1 276 ? -34.783 -23.635 -27.281 1.00 46.74 276 THR B N 1
ATOM 4067 C CA . THR B 1 276 ? -35.816 -24.289 -26.503 1.00 49.49 276 THR B CA 1
ATOM 4068 C C . THR B 1 276 ? -35.671 -25.767 -26.751 1.00 51.64 276 THR B C 1
ATOM 4069 O O . THR B 1 276 ? -35.741 -26.200 -27.898 1.00 52.43 276 THR B O 1
ATOM 4073 N N . PRO B 1 277 ? -35.416 -26.543 -25.676 1.00 53.17 277 PRO B N 1
ATOM 4074 C CA . PRO B 1 277 ? -35.261 -27.994 -25.772 1.00 53.57 277 PRO B CA 1
ATOM 4075 C C . PRO B 1 277 ? -36.497 -28.650 -26.380 1.00 54.53 277 PRO B C 1
ATOM 4076 O O . PRO B 1 277 ? -37.597 -28.109 -26.254 1.00 54.00 277 PRO B O 1
ATOM 4080 N N . ALA B 1 278 ? -36.301 -29.795 -27.036 1.00 56.65 278 ALA B N 1
ATOM 4081 C CA . ALA B 1 278 ? -37.396 -30.561 -27.640 1.00 59.30 278 ALA B CA 1
ATOM 4082 C C . ALA B 1 278 ? -38.485 -30.888 -26.605 1.00 61.95 278 ALA B C 1
ATOM 4083 O O . ALA B 1 278 ? -39.634 -30.432 -26.738 1.00 61.93 278 ALA B O 1
ATOM 4085 N N . ARG B 1 279 ? -38.113 -31.655 -25.574 1.00 64.26 279 ARG B N 1
ATOM 4086 C CA . ARG B 1 279 ? -38.990 -31.902 -24.417 1.00 66.03 279 ARG B CA 1
ATOM 4087 C C . ARG B 1 279 ? -38.405 -31.338 -23.123 1.00 65.17 279 ARG B C 1
ATOM 4088 O O . ARG B 1 279 ? -37.177 -31.223 -22.961 1.00 64.26 279 ARG B O 1
ATOM 4096 N N . THR B 1 280 ? -39.307 -31.010 -22.202 1.00 64.78 280 THR B N 1
ATOM 4097 C CA . THR B 1 280 ? -38.966 -30.244 -21.008 1.00 64.12 280 THR B CA 1
ATOM 4098 C C . THR B 1 280 ? -38.994 -31.069 -19.688 1.00 62.00 280 THR B C 1
ATOM 4099 O O . THR B 1 280 ? -40.032 -31.639 -19.322 1.00 63.68 280 THR B O 1
ATOM 4103 N N . LEU B 1 281 ? -37.846 -31.118 -18.996 1.00 57.33 281 LEU B N 1
ATOM 4104 C CA . LEU B 1 281 ? -37.608 -31.970 -17.813 1.00 52.86 281 LEU B CA 1
ATOM 4105 C C . LEU B 1 281 ? -38.311 -31.552 -16.524 1.00 52.43 281 LEU B C 1
ATOM 4106 O O . LEU B 1 281 ? -38.250 -30.387 -16.129 1.00 52.62 281 LEU B O 1
ATOM 4111 N N . THR B 1 282 ? -38.930 -32.513 -15.842 1.00 52.09 282 THR B N 1
ATOM 4112 C CA . THR B 1 282 ? -39.570 -32.259 -14.537 1.00 51.39 282 THR B CA 1
ATOM 4113 C C . THR B 1 282 ? -38.572 -32.399 -13.392 1.00 50.67 282 THR B C 1
ATOM 4114 O O . THR B 1 282 ? -37.479 -32.942 -13.564 1.00 51.03 282 THR B O 1
ATOM 4118 N N . ALA B 1 283 ? -38.973 -31.926 -12.220 1.00 50.19 283 ALA B N 1
ATOM 4119 C CA . ALA B 1 283 ? -38.162 -31.989 -11.007 1.00 50.18 283 ALA B CA 1
ATOM 4120 C C . ALA B 1 283 ? -37.557 -33.375 -10.728 1.00 51.66 283 ALA B C 1
ATOM 4121 O O . ALA B 1 283 ? -36.409 -33.482 -10.263 1.00 50.42 283 ALA B O 1
ATOM 4123 N N . GLU B 1 284 ? -38.335 -34.422 -11.019 1.00 53.40 284 GLU B N 1
ATOM 4124 C CA . GLU B 1 284 ? -37.931 -35.820 -10.789 1.00 57.17 284 GLU B CA 1
ATOM 4125 C C . GLU B 1 284 ? -37.062 -36.395 -11.908 1.00 52.73 284 GLU B C 1
ATOM 4126 O O . GLU B 1 284 ? -36.188 -37.233 -11.658 1.00 52.02 284 GLU B O 1
ATOM 4132 N N . GLN B 1 285 ? -37.322 -35.974 -13.146 1.00 49.21 285 GLN B N 1
ATOM 4133 C CA . GLN B 1 285 ? -36.504 -36.403 -14.266 1.00 46.52 285 GLN B CA 1
ATOM 4134 C C . GLN B 1 285 ? -35.078 -35.896 -14.095 1.00 44.62 285 GLN B C 1
ATOM 4135 O O . GLN B 1 285 ? -34.110 -36.566 -14.478 1.00 45.59 285 GLN B O 1
ATOM 4141 N N . ILE B 1 286 ? -34.964 -34.716 -13.502 1.00 41.92 286 ILE B N 1
ATOM 4142 C CA . ILE B 1 286 ? -33.686 -34.085 -13.261 1.00 41.26 286 ILE B CA 1
ATOM 4143 C C . ILE B 1 286 ? -32.888 -34.900 -12.254 1.00 42.34 286 ILE B C 1
ATOM 4144 O O . ILE B 1 286 ? -31.720 -35.237 -12.518 1.00 41.59 286 ILE B O 1
ATOM 4149 N N . LYS B 1 287 ? -33.521 -35.213 -11.111 1.00 43.40 287 LYS B N 1
ATOM 4150 C CA . LYS B 1 287 ? -32.866 -35.977 -10.040 1.00 43.90 287 LYS B CA 1
ATOM 4151 C C . LYS B 1 287 ? -32.545 -37.409 -10.450 1.00 43.33 287 LYS B C 1
ATOM 4152 O O . LYS B 1 287 ? -31.479 -37.945 -10.076 1.00 44.23 287 LYS B O 1
ATOM 4158 N N . ALA B 1 288 ? -33.449 -38.009 -11.229 1.00 40.89 288 ALA B N 1
ATOM 4159 C CA . ALA B 1 288 ? -33.189 -39.291 -11.878 1.00 40.19 288 ALA B CA 1
ATOM 4160 C C . ALA B 1 288 ? -31.893 -39.245 -12.684 1.00 40.16 288 ALA B C 1
ATOM 4161 O O . ALA B 1 288 ? -31.132 -40.213 -12.693 1.00 39.60 288 ALA B O 1
ATOM 4163 N N . LEU B 1 289 ? -31.652 -38.125 -13.368 1.00 39.29 289 LEU B N 1
ATOM 4164 C CA . LEU B 1 289 ? -30.521 -38.033 -14.280 1.00 39.23 289 LEU B CA 1
ATOM 4165 C C . LEU B 1 289 ? -29.214 -37.576 -13.595 1.00 40.40 289 LEU B C 1
ATOM 4166 O O . LEU B 1 289 ? -28.170 -37.504 -14.252 1.00 40.62 289 LEU B O 1
ATOM 4171 N N . ASN B 1 290 ? -29.282 -37.310 -12.286 1.00 40.23 290 ASN B N 1
ATOM 4172 C CA . ASN B 1 290 ? -28.177 -36.732 -11.509 1.00 41.12 290 ASN B CA 1
ATOM 4173 C C . ASN B 1 290 ? -27.537 -35.505 -12.169 1.00 41.19 290 ASN B C 1
ATOM 4174 O O . ASN B 1 290 ? -26.302 -35.424 -12.326 1.00 40.96 290 ASN B O 1
ATOM 4179 N N . LEU B 1 291 ? -28.399 -34.564 -12.536 1.00 39.43 291 LEU B N 1
ATOM 4180 C CA . LEU B 1 291 ? -27.997 -33.266 -13.060 1.00 39.49 291 LEU B CA 1
ATOM 4181 C C . LEU B 1 291 ? -27.767 -32.254 -11.940 1.00 39.61 291 LEU B C 1
ATOM 4182 O O . LEU B 1 291 ? -28.651 -32.021 -11.123 1.00 41.98 291 LEU B O 1
ATOM 4187 N N . ARG B 1 292 ? -26.581 -31.655 -11.907 1.00 37.72 292 ARG B N 1
ATOM 4188 C CA . ARG B 1 292 ? -26.215 -30.766 -10.822 1.00 36.81 292 ARG B CA 1
ATOM 4189 C C . ARG B 1 292 ? -26.179 -29.320 -11.306 1.00 34.83 292 ARG B C 1
ATOM 4190 O O . ARG B 1 292 ? -26.349 -28.386 -10.528 1.00 34.04 292 ARG B O 1
ATOM 4198 N N . PHE B 1 293 ? -25.975 -29.134 -12.602 1.00 33.59 293 PHE B N 1
ATOM 4199 C CA . PHE B 1 293 ? -25.981 -27.790 -13.186 1.00 32.25 293 PHE B CA 1
ATOM 4200 C C . PHE B 1 293 ? -27.141 -27.518 -14.152 1.00 30.67 293 PHE B C 1
ATOM 4201 O O . PHE B 1 293 ? -27.746 -26.466 -14.082 1.00 30.09 293 PHE B O 1
ATOM 4209 N N . TYR B 1 294 ? -27.415 -28.457 -15.057 1.00 29.36 294 TYR B N 1
ATOM 4210 C CA . TYR B 1 294 ? -28.279 -28.217 -16.234 1.00 29.54 294 TYR B CA 1
ATOM 4211 C C . TYR B 1 294 ? -29.757 -28.492 -15.966 1.00 27.84 294 TYR B C 1
ATOM 4212 O O . TYR B 1 294 ? -30.074 -29.388 -15.196 1.00 28.26 294 TYR B O 1
ATOM 4221 N N . ASN B 1 295 ? -30.642 -27.738 -16.621 1.00 26.16 295 ASN B N 1
ATOM 4222 C CA . ASN B 1 295 ? -32.099 -28.044 -16.685 1.00 24.95 295 ASN B CA 1
ATOM 4223 C C . ASN B 1 295 ? -32.776 -27.180 -17.743 1.00 27.63 295 ASN B C 1
ATOM 4224 O O . ASN B 1 295 ? -32.165 -26.250 -18.293 1.00 29.46 295 ASN B O 1
ATOM 4229 N N . SER B 1 296 ? -34.038 -27.468 -18.029 1.00 27.84 296 SER B N 1
ATOM 4230 C CA . SER B 1 296 ? -34.731 -26.800 -19.127 1.00 28.69 296 SER B CA 1
ATOM 4231 C C . SER B 1 296 ? -34.714 -25.289 -18.977 1.00 29.58 296 SER B C 1
ATOM 4232 O O . SER B 1 296 ? -34.433 -24.575 -19.952 1.00 30.12 296 SER B O 1
ATOM 4235 N N . GLU B 1 297 ? -34.991 -24.789 -17.769 1.00 29.51 297 GLU B N 1
ATOM 4236 C CA . GLU B 1 297 ? -34.973 -23.351 -17.559 1.00 31.29 297 GLU B CA 1
ATOM 4237 C C . GLU B 1 297 ? -33.592 -22.783 -17.816 1.00 31.70 297 GLU B C 1
ATOM 4238 O O . GLU B 1 297 ? -33.465 -21.841 -18.611 1.00 31.89 297 GLU B O 1
ATOM 4244 N N . VAL B 1 298 ? -32.575 -23.375 -17.166 1.00 31.21 298 VAL B N 1
ATOM 4245 C CA . VAL B 1 298 ? -31.179 -23.033 -17.379 1.00 31.30 298 VAL B CA 1
ATOM 4246 C C . VAL B 1 298 ? -30.830 -23.088 -18.863 1.00 31.80 298 VAL B C 1
ATOM 4247 O O . VAL B 1 298 ? -30.208 -22.147 -19.388 1.00 33.39 298 VAL B O 1
ATOM 4251 N N . HIS B 1 299 ? -31.233 -24.181 -19.524 1.00 30.32 299 HIS B N 1
ATOM 4252 C CA . HIS B 1 299 ? -31.016 -24.377 -20.973 1.00 31.16 299 HIS B CA 1
ATOM 4253 C C . HIS B 1 299 ? -31.241 -23.080 -21.698 1.00 33.93 299 HIS B C 1
ATOM 4254 O O . HIS B 1 299 ? -30.297 -22.494 -22.232 1.00 34.99 299 HIS B O 1
ATOM 4261 N N . LYS B 1 300 ? -32.507 -22.648 -21.673 1.00 34.68 300 LYS B N 1
ATOM 4262 C CA . LYS B 1 300 ? -33.009 -21.407 -22.256 1.00 36.83 300 LYS B CA 1
ATOM 4263 C C . LYS B 1 300 ? -32.264 -20.129 -21.866 1.00 36.38 300 LYS B C 1
ATOM 4264 O O . LYS B 1 300 ? -31.917 -19.316 -22.730 1.00 38.64 300 LYS B O 1
ATOM 4270 N N . ALA B 1 301 ? -32.044 -19.923 -20.573 1.00 34.82 301 ALA B N 1
ATOM 4271 C CA . ALA B 1 301 ? -31.363 -18.703 -20.103 1.00 33.74 301 ALA B CA 1
ATOM 4272 C C . ALA B 1 301 ? -29.895 -18.554 -20.530 1.00 31.32 301 ALA B C 1
ATOM 4273 O O . ALA B 1 301 ? -29.370 -17.441 -20.548 1.00 31.77 301 ALA B O 1
ATOM 4275 N N . ALA B 1 302 ? -29.238 -19.661 -20.848 1.00 28.37 302 ALA B N 1
ATOM 4276 C CA . ALA B 1 302 ? -27.815 -19.626 -21.201 1.00 27.71 302 ALA B CA 1
ATOM 4277 C C . ALA B 1 302 ? -27.615 -18.856 -22.522 1.00 29.98 302 ALA B C 1
ATOM 4278 O O . ALA B 1 302 ? -26.489 -18.489 -22.896 1.00 30.41 302 ALA B O 1
ATOM 4280 N N . PHE B 1 303 ? -28.721 -18.595 -23.218 1.00 28.83 303 PHE B N 1
ATOM 4281 C CA . PHE B 1 303 ? -28.650 -17.911 -24.492 1.00 25.93 303 PHE B CA 1
ATOM 4282 C C . PHE B 1 303 ? -28.988 -16.450 -24.354 1.00 28.64 303 PHE B C 1
ATOM 4283 O O . PHE B 1 303 ? -28.900 -15.690 -25.316 1.00 31.48 303 PHE B O 1
ATOM 4291 N N . VAL B 1 304 ? -29.379 -16.048 -23.151 1.00 29.44 304 VAL B N 1
ATOM 4292 C CA . VAL B 1 304 ? -29.709 -14.655 -22.909 1.00 28.79 304 VAL B CA 1
ATOM 4293 C C . VAL B 1 304 ? -28.378 -14.028 -22.630 1.00 30.27 304 VAL B C 1
ATOM 4294 O O . VAL B 1 304 ? -27.842 -14.184 -21.561 1.00 30.70 304 VAL B O 1
ATOM 4298 N N . LEU B 1 305 ? -27.844 -13.332 -23.614 1.00 31.64 305 LEU B N 1
ATOM 4299 C CA . LEU B 1 305 ? -26.518 -12.760 -23.501 1.00 33.29 305 LEU B CA 1
ATOM 4300 C C . LEU B 1 305 ? -26.544 -11.342 -22.894 1.00 33.03 305 LEU B C 1
ATOM 4301 O O . LEU B 1 305 ? -27.504 -10.592 -23.117 1.00 33.25 305 LEU B O 1
ATOM 4306 N N . PRO B 1 306 ? -25.489 -10.997 -22.118 1.00 30.71 306 PRO B N 1
ATOM 4307 C CA . PRO B 1 306 ? -25.155 -9.696 -21.596 1.00 29.25 306 PRO B CA 1
ATOM 4308 C C . PRO B 1 306 ? -25.061 -8.686 -22.727 1.00 29.37 306 PRO B C 1
ATOM 4309 O O . PRO B 1 306 ? -24.765 -9.056 -23.862 1.00 30.87 306 PRO B O 1
ATOM 4313 N N . GLN B 1 307 ? -25.308 -7.415 -22.444 1.00 27.51 307 GLN B N 1
ATOM 4314 C CA . GLN B 1 307 ? -25.341 -6.438 -23.512 1.00 26.65 307 GLN B CA 1
ATOM 4315 C C . GLN B 1 307 ? -24.094 -6.473 -24.383 1.00 29.77 307 GLN B C 1
ATOM 4316 O O . GLN B 1 307 ? -24.223 -6.586 -25.616 1.00 29.48 307 GLN B O 1
ATOM 4322 N N . PHE B 1 308 ? -22.891 -6.398 -23.766 1.00 30.04 308 PHE B N 1
ATOM 4323 C CA . PHE B 1 308 ? -21.676 -6.216 -24.568 1.00 29.58 308 PHE B CA 1
ATOM 4324 C C . PHE B 1 308 ? -21.497 -7.409 -25.495 1.00 31.92 308 PHE B C 1
ATOM 4325 O O . PHE B 1 308 ? -21.067 -7.260 -26.629 1.00 34.05 308 PHE B O 1
ATOM 4333 N N . VAL B 1 309 ? -21.858 -8.600 -25.029 1.00 34.90 309 VAL B N 1
ATOM 4334 C CA . VAL B 1 309 ? -21.818 -9.788 -25.899 1.00 36.75 309 VAL B CA 1
ATOM 4335 C C . VAL B 1 309 ? -22.866 -9.732 -27.006 1.00 37.78 309 VAL B C 1
ATOM 4336 O O . VAL B 1 309 ? -22.603 -10.144 -28.144 1.00 37.50 309 VAL B O 1
ATOM 4340 N N . LYS B 1 310 ? -24.040 -9.203 -26.688 1.00 39.22 310 LYS B N 1
ATOM 4341 C CA . LYS B 1 310 ? -25.087 -9.130 -27.701 1.00 41.43 310 LYS B CA 1
ATOM 4342 C C . LYS B 1 310 ? -24.718 -8.128 -28.811 1.00 43.12 310 LYS B C 1
ATOM 4343 O O . LYS B 1 310 ? -25.079 -8.325 -29.966 1.00 42.66 310 LYS B O 1
ATOM 4349 N N . ASN B 1 311 ? -24.000 -7.069 -28.447 1.00 44.48 311 ASN B N 1
ATOM 4350 C CA . ASN B 1 311 ? -23.600 -6.043 -29.408 1.00 47.37 311 ASN B CA 1
ATOM 4351 C C . ASN B 1 311 ? -22.691 -6.635 -30.462 1.00 49.36 311 ASN B C 1
ATOM 4352 O O . ASN B 1 311 ? -22.988 -6.545 -31.657 1.00 49.80 311 ASN B O 1
ATOM 4357 N N . ALA B 1 312 ? -21.595 -7.250 -29.992 1.00 50.39 312 ALA B N 1
ATOM 4358 C CA . ALA B 1 312 ? -20.543 -7.825 -30.834 1.00 50.96 312 ALA B CA 1
ATOM 4359 C C . ALA B 1 312 ? -20.998 -8.990 -31.735 1.00 53.22 312 ALA B C 1
ATOM 4360 O O . ALA B 1 312 ? -20.252 -9.445 -32.595 1.00 53.07 312 ALA B O 1
ATOM 4362 N N . LEU B 1 313 ? -22.230 -9.460 -31.564 1.00 56.27 313 LEU B N 1
ATOM 4363 C CA . LEU B 1 313 ? -22.739 -10.549 -32.405 1.00 57.36 313 LEU B CA 1
ATOM 4364 C C . LEU B 1 313 ? -23.926 -10.092 -33.244 1.00 58.54 313 LEU B C 1
ATOM 4365 O O . LEU B 1 313 ? -25.037 -10.588 -33.110 1.00 60.38 313 LEU B O 1
ATOM 4370 N N . GLU B 1 314 ? -23.685 -9.126 -34.115 1.00 58.86 314 GLU B N 1
ATOM 4371 C CA . GLU B 1 314 ? -24.753 -8.579 -34.948 1.00 58.22 314 GLU B CA 1
ATOM 4372 C C . GLU B 1 314 ? -24.286 -8.294 -36.374 1.00 58.49 314 GLU B C 1
ATOM 4373 O O . GLU B 1 314 ? -23.159 -8.630 -36.740 1.00 58.63 314 GLU B O 1
#

Nearest PDB structures (foldseek):
  2b2c-assembly1_B  TM=1.004E+00  e=9.259E-64  Caenorhabditis elegans
  4cwa-assembly2_B  TM=9.735E-01  e=6.612E-39  Plasmodium falciparum 3D7
  6i1n-assembly1_A  TM=9.576E-01  e=2.600E-37  Plasmodium falciparum 3D7
  2hte-assembly1_A-2  TM=9.520E-01  e=3.801E-37  Plasmodium falciparum 3D7
  3b7p-assembly1_A  TM=9.398E-01  e=2.100E-36  Plasmodium falciparum 3D7